Protein AF-A0A3R6WRJ3-F1 (afdb_monomer_lite)

Foldseek 3Di:
DVVVVVVPPDDDDDDDDPDPDPDDDDDDDDDDDDPPPPVVVVVVVVVCVQLVVPLQVVLVVVCVVVVPDLPVLVVSLVVLLVDQLSRSVSNNVSSLVSSCVSCVQDLVSLLSVLCVQLSNDPDPDSVVSLVNSLPDPCNVPVNVVSCVVRVLPDLSSLVSVLVSCCSRVRLVSSLVSLVVSCVSCLQAQVSLLVNLVSQLVVLVVVLVPDPDPPDPDDDDDDPPSQLVSLVRSLVSLVSSVVRHDHPNLSSLVSNLVSLVSNDDPVSLVVSLVSLVVSLVSDDPPDPSNLVSLVVNLVSCCVNVNLVSSVVSLVVVVPDDDALDPSVLVSLVVQLVSLLPDDDDPVSVVSNVVSLVVNCVRCVLPDLVSLVVVLVSCVVVVVNVSSVVSLVVSCVSVVPDPSSVVVVVVD

InterPro domains:
  IPR011990 Tetratricopeptide-like helical domain superfamily [G3DSA:1.25.40.10] (212-408)
  IPR013949 U3 small nucleolar RNA-associated protein 6 [PTHR23271] (148-405)
  IPR056907 U3 small nucleolar RNA-associated protein 6 homolog, C-terminal [PF24892] (153-395)

pLDDT: mean 80.24, std 17.4, range [32.78, 97.19]

Radius of gyration: 33.74 Å; chains: 1; bounding box: 66×83×106 Å

Structure (mmCIF, N/CA/C/O backbone):
data_AF-A0A3R6WRJ3-F1
#
_entry.id   AF-A0A3R6WRJ3-F1
#
loop_
_atom_site.group_PDB
_atom_site.id
_atom_site.type_symbol
_atom_site.label_atom_id
_atom_site.label_alt_id
_atom_site.label_comp_id
_atom_site.label_asym_id
_atom_site.label_entity_id
_atom_site.label_seq_id
_atom_site.pdbx_PDB_ins_code
_atom_site.Cartn_x
_atom_site.Cartn_y
_atom_site.Cartn_z
_atom_site.occupancy
_atom_site.B_iso_or_equiv
_atom_site.auth_seq_id
_atom_site.auth_comp_id
_atom_site.auth_asym_id
_atom_site.auth_atom_id
_atom_site.pdbx_PDB_model_num
ATOM 1 N N . THR A 1 1 ? 11.168 43.256 -22.457 1.00 47.22 1 THR A N 1
ATOM 2 C CA . THR A 1 1 ? 10.341 42.791 -23.615 1.00 47.22 1 THR A CA 1
ATOM 3 C C . THR A 1 1 ? 10.897 41.470 -24.139 1.00 47.22 1 THR A C 1
ATOM 5 O O . THR A 1 1 ? 11.997 41.106 -23.751 1.00 47.22 1 THR A O 1
ATOM 8 N N . ARG A 1 2 ? 10.184 40.730 -25.012 1.00 40.62 2 ARG A N 1
ATOM 9 C CA . ARG A 1 2 ? 10.573 39.398 -25.560 1.00 40.62 2 ARG A CA 1
ATOM 10 C C . ARG A 1 2 ? 11.983 39.332 -26.202 1.00 40.62 2 ARG A C 1
ATOM 12 O O . ARG A 1 2 ? 12.426 38.250 -26.553 1.00 40.62 2 ARG A O 1
ATOM 19 N N . ARG A 1 3 ? 12.668 40.472 -26.353 1.00 41.50 3 ARG A N 1
ATOM 20 C CA . ARG A 1 3 ? 14.010 40.633 -26.931 1.00 41.50 3 ARG A CA 1
ATOM 21 C C . ARG A 1 3 ? 15.166 40.567 -25.916 1.00 41.50 3 ARG A C 1
ATOM 23 O O . ARG A 1 3 ? 16.207 40.038 -26.274 1.00 41.50 3 ARG A O 1
ATOM 30 N N . GLU A 1 4 ? 14.979 40.975 -24.657 1.00 42.16 4 GLU A N 1
ATOM 31 C CA . GLU A 1 4 ? 16.040 40.877 -23.624 1.00 42.16 4 GLU A CA 1
ATOM 32 C C . GLU A 1 4 ? 16.238 39.445 -23.112 1.00 42.16 4 GLU A C 1
ATOM 34 O O . GLU A 1 4 ? 17.358 39.019 -22.856 1.00 42.16 4 GLU A O 1
ATOM 39 N N . VAL A 1 5 ? 15.162 38.658 -23.026 1.00 48.06 5 VAL A N 1
ATOM 40 C CA . VAL A 1 5 ? 15.215 37.257 -22.556 1.00 48.06 5 VAL A CA 1
ATOM 41 C C . VAL A 1 5 ? 15.907 36.332 -23.572 1.00 48.06 5 VAL A C 1
ATOM 43 O O . VAL A 1 5 ? 16.341 35.240 -23.224 1.00 48.06 5 VAL A O 1
ATOM 46 N N . LEU A 1 6 ? 16.039 36.773 -24.828 1.00 41.94 6 LEU A N 1
ATOM 47 C CA . LEU A 1 6 ? 16.681 36.022 -25.910 1.00 41.94 6 LEU A CA 1
ATOM 48 C C . LEU A 1 6 ? 18.161 36.387 -26.118 1.00 41.94 6 LEU A C 1
ATOM 50 O O . LEU A 1 6 ? 18.776 35.837 -27.024 1.00 41.94 6 LEU A O 1
ATOM 54 N N . GLY A 1 7 ? 18.735 37.295 -25.316 1.00 44.34 7 GLY A N 1
ATOM 55 C CA . GLY A 1 7 ? 20.167 37.622 -25.385 1.00 44.34 7 GLY A CA 1
ATOM 56 C C . GLY A 1 7 ? 20.642 38.137 -26.751 1.00 44.34 7 GLY A C 1
ATOM 57 O O . GLY A 1 7 ? 21.782 37.891 -27.131 1.00 44.34 7 GLY A O 1
ATOM 58 N N . LEU A 1 8 ? 19.778 38.822 -27.506 1.00 49.31 8 LEU A N 1
ATOM 59 C CA . LEU A 1 8 ? 20.075 39.260 -28.877 1.00 49.31 8 LEU A CA 1
ATOM 60 C C . LEU A 1 8 ? 20.885 40.565 -28.975 1.00 49.31 8 LEU A C 1
ATOM 62 O O . LEU A 1 8 ? 21.282 40.921 -30.079 1.00 49.31 8 LEU A O 1
ATOM 66 N N . ASP A 1 9 ? 21.173 41.241 -27.857 1.00 50.66 9 ASP A N 1
ATOM 67 C CA . ASP A 1 9 ? 21.908 42.520 -27.855 1.00 50.66 9 ASP A CA 1
ATOM 68 C C . ASP A 1 9 ? 23.360 42.413 -27.351 1.00 50.66 9 ASP A C 1
ATOM 70 O O . ASP A 1 9 ? 24.036 43.426 -27.181 1.00 50.66 9 ASP A O 1
ATOM 74 N N . THR A 1 10 ? 23.898 41.207 -27.145 1.00 44.59 10 THR A N 1
ATOM 75 C CA . THR A 1 10 ? 25.345 41.055 -26.924 1.00 44.59 10 THR A CA 1
ATOM 76 C C . THR A 1 10 ? 26.040 40.688 -28.223 1.00 44.59 10 THR A C 1
ATOM 78 O O . THR A 1 10 ? 25.999 39.539 -28.664 1.00 44.59 10 THR A O 1
ATOM 81 N N . GLU A 1 11 ? 26.708 41.676 -28.817 1.00 49.94 11 GLU A N 1
ATOM 82 C CA . GLU A 1 11 ? 27.676 41.481 -29.890 1.00 49.94 11 GLU A CA 1
ATOM 83 C C . GLU A 1 11 ? 28.680 40.382 -29.519 1.00 49.94 11 GLU A C 1
ATOM 85 O O . GLU A 1 11 ? 29.385 40.499 -28.512 1.00 49.94 11 GLU A O 1
ATOM 90 N N . LYS A 1 12 ? 28.791 39.343 -30.357 1.00 39.59 12 LYS A N 1
ATOM 91 C CA . LYS A 1 12 ? 30.063 38.649 -30.603 1.00 39.59 12 LYS A CA 1
ATOM 92 C C . LYS A 1 12 ? 30.012 37.727 -31.822 1.00 39.59 12 LYS A C 1
ATOM 94 O O . LYS A 1 12 ? 29.312 36.724 -31.848 1.00 39.59 12 LYS A O 1
ATOM 99 N N . THR A 1 13 ? 30.865 38.097 -32.781 1.00 37.59 13 THR A N 1
ATOM 100 C CA . THR A 1 13 ? 31.577 37.255 -33.757 1.00 37.59 13 THR A CA 1
ATOM 101 C C . THR A 1 13 ? 30.736 36.346 -34.654 1.00 37.59 13 THR A C 1
ATOM 103 O O . THR A 1 13 ? 30.342 35.247 -34.275 1.00 37.59 13 THR A O 1
ATOM 106 N N . LYS A 1 14 ? 30.568 36.796 -35.905 1.00 35.19 14 LYS A N 1
ATOM 107 C CA . LYS A 1 14 ? 30.037 36.020 -37.033 1.00 35.19 14 LYS A CA 1
ATOM 108 C C . LYS A 1 14 ? 30.728 34.645 -37.144 1.00 35.19 14 LYS A C 1
ATOM 110 O O . LYS A 1 14 ? 31.958 34.610 -37.248 1.00 35.19 14 LYS A O 1
ATOM 115 N N . PRO A 1 15 ? 29.984 33.529 -37.199 1.00 34.97 15 PRO A N 1
ATOM 116 C CA . PRO A 1 15 ? 30.494 32.282 -37.756 1.00 34.97 15 PRO A CA 1
ATOM 117 C C . PRO A 1 15 ? 30.749 32.477 -39.258 1.00 34.97 15 PRO A C 1
ATOM 119 O O . PRO A 1 15 ? 30.003 33.199 -39.918 1.00 34.97 15 PRO A O 1
ATOM 122 N N . LYS A 1 16 ? 31.796 31.841 -39.799 1.00 40.69 16 LYS A N 1
ATOM 123 C CA . LYS A 1 16 ? 32.024 31.767 -41.250 1.00 40.69 16 LYS A CA 1
ATOM 124 C C . LYS A 1 16 ? 30.779 31.177 -41.913 1.00 40.69 16 LYS A C 1
ATOM 126 O O . LYS A 1 16 ? 30.477 30.004 -41.708 1.00 40.69 16 LYS A O 1
ATOM 131 N N . GLU A 1 17 ? 30.079 31.995 -42.689 1.00 33.03 17 GLU A N 1
ATOM 132 C CA . GLU A 1 17 ? 29.092 31.525 -43.651 1.00 33.03 17 GLU A CA 1
ATOM 133 C C . GLU A 1 17 ? 29.799 30.557 -44.608 1.00 33.03 17 GLU A C 1
ATOM 135 O O . GLU A 1 17 ? 30.812 30.899 -45.220 1.00 33.03 17 GLU A O 1
ATOM 140 N N . LEU A 1 18 ? 29.296 29.325 -44.705 1.00 36.94 18 LEU A N 1
ATOM 141 C CA . LEU A 1 18 ? 29.500 28.532 -45.909 1.00 36.94 18 LEU A CA 1
ATOM 142 C C . LEU A 1 18 ? 28.683 29.225 -46.999 1.00 36.94 18 LEU A C 1
ATOM 144 O O . LEU A 1 18 ? 27.456 29.121 -46.993 1.00 36.94 18 LEU A O 1
ATOM 148 N N . SER A 1 19 ? 29.350 29.972 -47.880 1.00 36.62 19 SER A N 1
ATOM 149 C CA . SER A 1 19 ? 28.682 30.528 -49.049 1.00 36.62 19 SER A CA 1
ATOM 150 C C . SER A 1 19 ? 28.311 29.381 -49.991 1.00 36.62 19 SER A C 1
ATOM 152 O O . SER A 1 19 ? 29.136 28.543 -50.357 1.00 36.62 19 SER A O 1
ATOM 154 N N . LEU A 1 20 ? 27.027 29.303 -50.320 1.00 39.81 20 LEU A N 1
ATOM 155 C CA . LEU A 1 20 ? 26.522 28.568 -51.472 1.00 39.81 20 LEU A CA 1
ATOM 156 C C . LEU A 1 20 ? 26.182 29.622 -52.523 1.00 39.81 20 LEU A C 1
ATOM 158 O O . LEU A 1 20 ? 25.015 29.913 -52.775 1.00 39.81 20 LEU A O 1
ATOM 162 N N . ASP A 1 21 ? 27.221 30.237 -53.085 1.00 35.88 21 ASP A N 1
ATOM 163 C CA . ASP A 1 21 ? 27.083 31.106 -54.248 1.00 35.88 21 ASP A CA 1
ATOM 164 C C . ASP A 1 21 ? 26.949 30.220 -55.489 1.00 35.88 21 ASP A C 1
ATOM 166 O O . ASP A 1 21 ? 27.933 29.727 -56.040 1.00 35.88 21 ASP A O 1
ATOM 170 N N . ILE A 1 22 ? 25.712 29.989 -55.924 1.00 42.62 22 ILE A N 1
ATOM 171 C CA . ILE A 1 22 ? 25.438 29.486 -57.270 1.00 42.62 22 ILE A CA 1
ATOM 172 C C . ILE A 1 22 ? 25.359 30.718 -58.171 1.00 42.62 22 ILE A C 1
ATOM 174 O O . ILE A 1 22 ? 24.360 31.437 -58.170 1.00 42.62 22 ILE A O 1
ATOM 178 N N . ALA A 1 23 ? 26.437 30.984 -58.907 1.00 36.84 23 ALA A N 1
ATOM 179 C CA . ALA A 1 23 ? 26.434 31.982 -59.969 1.00 36.84 23 ALA A CA 1
ATOM 180 C C . ALA A 1 23 ? 25.498 31.533 -61.111 1.00 36.84 23 ALA A C 1
ATOM 182 O O . ALA A 1 23 ? 25.474 30.342 -61.440 1.00 36.84 23 ALA A O 1
ATOM 183 N N . PRO A 1 24 ? 24.736 32.446 -61.737 1.00 33.75 24 PRO A N 1
ATOM 184 C CA . PRO A 1 24 ? 23.980 32.121 -62.936 1.00 33.75 24 PRO A CA 1
ATOM 185 C C . PRO A 1 24 ? 24.966 31.927 -64.095 1.00 33.75 24 PRO A C 1
ATOM 187 O O . PRO A 1 24 ? 25.773 32.806 -64.391 1.00 33.75 24 PRO A O 1
ATOM 190 N N . VAL A 1 25 ? 24.932 30.748 -64.713 1.00 40.16 25 VAL A N 1
ATOM 191 C CA . VAL A 1 25 ? 25.704 30.442 -65.921 1.00 40.16 25 VAL A CA 1
ATOM 192 C C . VAL A 1 25 ? 24.993 31.098 -67.102 1.00 40.16 25 VAL A C 1
ATOM 194 O O . VAL A 1 25 ? 23.942 30.625 -67.533 1.00 40.16 25 VAL A O 1
ATOM 197 N N . ASP A 1 26 ? 25.561 32.198 -67.595 1.00 37.91 26 ASP A N 1
ATOM 198 C CA . ASP A 1 26 ? 25.268 32.707 -68.932 1.00 37.91 26 ASP A CA 1
ATOM 199 C C . ASP A 1 26 ? 25.797 31.707 -69.966 1.00 37.91 26 ASP A C 1
ATOM 201 O O . ASP A 1 26 ? 26.894 31.159 -69.833 1.00 37.91 26 ASP A O 1
ATOM 205 N N . GLY A 1 27 ? 24.957 31.415 -70.956 1.00 43.91 27 GLY A N 1
ATOM 206 C CA . GLY A 1 27 ? 25.191 30.360 -71.928 1.00 43.91 27 GLY A CA 1
ATOM 207 C C . GLY A 1 27 ? 26.361 30.642 -72.862 1.00 43.91 27 GLY A C 1
ATOM 208 O O . GLY A 1 27 ? 26.465 31.727 -73.420 1.00 43.91 27 GLY A O 1
ATOM 209 N N . GLU A 1 28 ? 27.161 29.606 -73.100 1.00 34.66 28 GLU A N 1
ATOM 210 C CA . GLU A 1 28 ? 27.813 29.353 -74.382 1.00 34.66 28 GLU A CA 1
ATOM 211 C C . GLU A 1 28 ? 28.046 27.840 -74.533 1.00 34.66 28 GLU A C 1
ATOM 213 O O . GLU A 1 28 ? 28.477 27.146 -73.609 1.00 34.66 28 GLU A O 1
ATOM 218 N N . ASP A 1 29 ? 27.667 27.328 -75.701 1.00 43.19 29 ASP A N 1
ATOM 219 C CA . ASP A 1 29 ? 27.614 25.918 -76.070 1.00 43.19 29 ASP A CA 1
ATOM 220 C C . ASP A 1 29 ? 28.974 25.208 -75.970 1.00 43.19 29 ASP A C 1
ATOM 222 O O . ASP A 1 29 ? 29.858 25.424 -76.795 1.00 43.19 29 ASP A O 1
ATOM 226 N N . THR A 1 30 ? 29.108 24.252 -75.046 1.00 32.78 30 THR A N 1
ATOM 227 C CA . THR A 1 30 ? 29.988 23.083 -75.229 1.00 32.78 30 THR A CA 1
ATOM 228 C C . THR A 1 30 ? 29.391 21.856 -74.523 1.00 32.78 30 THR A C 1
ATOM 230 O O . THR A 1 30 ? 29.101 21.916 -73.328 1.00 32.78 30 THR A O 1
ATOM 233 N N . PRO A 1 31 ? 29.178 20.720 -75.215 1.00 42.25 31 PRO A N 1
ATOM 234 C CA . PRO A 1 31 ? 28.669 19.514 -74.578 1.00 42.25 31 PRO A CA 1
ATOM 235 C C . PRO A 1 31 ? 29.825 18.773 -73.898 1.00 42.25 31 PRO A C 1
ATOM 237 O O . PRO A 1 31 ? 30.645 18.147 -74.570 1.00 42.25 31 PRO A O 1
ATOM 240 N N . ILE A 1 32 ? 29.891 18.834 -72.566 1.00 39.69 32 ILE A N 1
ATOM 241 C CA . ILE A 1 32 ? 30.738 17.939 -71.771 1.00 39.69 32 ILE A CA 1
ATOM 242 C C . ILE A 1 32 ? 29.853 17.166 -70.790 1.00 39.69 32 ILE A C 1
ATOM 244 O O . ILE A 1 32 ? 29.209 17.714 -69.900 1.00 39.69 32 ILE A O 1
ATOM 248 N N . ASP A 1 33 ? 29.833 15.868 -71.049 1.00 46.66 33 ASP A N 1
ATOM 249 C CA . ASP A 1 33 ? 29.231 14.752 -70.333 1.00 46.66 33 ASP A CA 1
ATOM 250 C C . ASP A 1 33 ? 29.591 14.758 -68.828 1.00 46.66 33 ASP A C 1
ATOM 252 O O . ASP A 1 33 ? 30.752 14.562 -68.467 1.00 46.66 33 ASP A O 1
ATOM 256 N N . ALA A 1 34 ? 28.623 15.035 -67.941 1.00 46.66 34 ALA A N 1
ATOM 257 C CA . ALA A 1 34 ? 28.841 15.075 -66.483 1.00 46.66 34 ALA A CA 1
ATOM 258 C C . ALA A 1 34 ? 27.573 14.814 -65.635 1.00 46.66 34 ALA A C 1
ATOM 260 O O . ALA A 1 34 ? 27.431 15.347 -64.534 1.00 46.66 34 ALA A O 1
ATOM 261 N N . THR A 1 35 ? 26.620 14.008 -66.110 1.00 44.94 35 THR A N 1
ATOM 262 C CA . THR A 1 35 ? 25.329 13.816 -65.412 1.00 44.94 35 THR A CA 1
ATOM 263 C C . THR A 1 35 ? 25.274 12.637 -64.431 1.00 44.94 35 THR A C 1
ATOM 265 O O . THR A 1 35 ? 24.260 12.478 -63.763 1.00 44.94 35 THR A O 1
ATOM 268 N N . ALA A 1 36 ? 26.338 11.845 -64.250 1.00 45.81 36 ALA A N 1
ATOM 269 C CA . ALA A 1 36 ? 26.270 10.643 -63.401 1.00 45.81 36 ALA A CA 1
ATOM 270 C C . ALA A 1 36 ? 26.676 10.838 -61.917 1.00 45.81 36 ALA A C 1
ATOM 272 O O . ALA A 1 36 ? 26.124 10.167 -61.045 1.00 45.81 36 ALA A O 1
ATOM 273 N N . ASP A 1 37 ? 27.601 11.750 -61.586 1.00 49.25 37 ASP A N 1
ATOM 274 C CA . ASP A 1 37 ? 28.171 11.832 -60.220 1.00 49.25 37 ASP A CA 1
ATOM 275 C C . ASP A 1 37 ? 27.421 12.779 -59.259 1.00 49.25 37 ASP A C 1
ATOM 277 O O . ASP A 1 37 ? 27.419 12.563 -58.041 1.00 49.25 37 ASP A O 1
ATOM 281 N N . SER A 1 38 ? 26.743 13.804 -59.786 1.00 50.16 38 SER A N 1
ATOM 282 C CA . SER A 1 38 ? 26.034 14.827 -58.992 1.00 50.16 38 SER A CA 1
ATOM 283 C C . SER A 1 38 ? 24.706 14.325 -58.398 1.00 50.16 38 SER A C 1
ATOM 285 O O . SER A 1 38 ? 24.335 14.669 -57.271 1.00 50.16 38 SER A O 1
ATOM 287 N N . GLU A 1 39 ? 24.009 13.431 -59.106 1.00 51.00 39 GLU A N 1
ATOM 288 C CA . GLU A 1 39 ? 22.786 12.805 -58.588 1.00 51.00 39 GLU A CA 1
ATOM 289 C C . GLU A 1 39 ? 23.089 11.881 -57.395 1.00 51.00 39 GLU A C 1
ATOM 291 O O . GLU A 1 39 ? 22.318 11.835 -56.435 1.00 51.00 39 GLU A O 1
ATOM 296 N N . SER A 1 40 ? 24.258 11.223 -57.378 1.00 63.97 40 SER A N 1
ATOM 297 C CA . SER A 1 40 ? 24.622 10.289 -56.302 1.00 63.97 40 SER A CA 1
ATOM 298 C C . SER A 1 40 ? 24.948 10.978 -54.970 1.00 63.97 40 SER A C 1
ATOM 300 O O . SER A 1 40 ? 24.679 10.414 -53.908 1.00 63.97 40 SER A O 1
ATOM 302 N N . SER A 1 41 ? 25.527 12.184 -54.992 1.00 68.25 41 SER A N 1
ATOM 303 C CA . SER A 1 41 ? 25.865 12.933 -53.769 1.00 68.25 41 SER A CA 1
ATOM 304 C C . SER A 1 41 ? 24.621 13.563 -53.139 1.00 68.25 41 SER A C 1
ATOM 306 O O . SER A 1 41 ? 24.423 13.472 -51.927 1.00 68.25 41 SER A O 1
ATOM 308 N N . THR A 1 42 ? 23.737 14.106 -53.975 1.00 73.88 42 THR A N 1
ATOM 309 C CA . THR A 1 42 ? 22.474 14.721 -53.556 1.00 73.88 42 THR A CA 1
ATOM 310 C C . THR A 1 42 ? 21.525 13.687 -52.945 1.00 73.88 42 THR A C 1
ATOM 312 O O . THR A 1 42 ? 20.899 13.947 -51.914 1.00 73.88 42 THR A O 1
ATOM 315 N N . GLU A 1 43 ? 21.462 12.486 -53.526 1.00 73.50 43 GLU A N 1
ATOM 316 C CA . GLU A 1 43 ? 20.632 11.396 -53.010 1.00 73.50 43 GLU A CA 1
ATOM 317 C C . GLU A 1 43 ? 21.170 10.833 -51.683 1.00 73.50 43 GLU A C 1
ATOM 319 O O . GLU A 1 43 ? 20.396 10.583 -50.757 1.00 73.50 43 GLU A O 1
ATOM 324 N N . LYS A 1 44 ? 22.499 10.749 -51.515 1.00 76.00 44 LYS A N 1
ATOM 325 C CA . LYS A 1 44 ? 23.127 10.388 -50.229 1.00 76.00 44 LYS A CA 1
ATOM 326 C C . LYS A 1 44 ? 22.805 11.397 -49.128 1.00 76.00 44 LYS A C 1
ATOM 328 O O . LYS A 1 44 ? 22.401 10.997 -48.039 1.00 76.00 44 LYS A O 1
ATOM 333 N N . SER A 1 45 ? 22.912 12.698 -49.407 1.00 75.56 45 SER A N 1
ATOM 334 C CA . SER A 1 45 ? 22.564 13.737 -48.428 1.00 75.56 45 SER A CA 1
ATOM 335 C C . SER A 1 45 ? 21.081 13.703 -48.045 1.00 75.56 45 SER A C 1
ATOM 337 O O . SER A 1 45 ? 20.742 13.869 -46.873 1.00 75.56 45 SER A O 1
ATOM 339 N N . ARG A 1 46 ? 20.180 13.426 -48.999 1.00 77.31 46 ARG A N 1
ATOM 340 C CA . ARG A 1 46 ? 18.754 13.205 -48.703 1.00 77.31 46 ARG A CA 1
ATOM 341 C C . ARG A 1 46 ? 18.546 11.986 -47.810 1.00 77.31 46 ARG A C 1
ATOM 343 O O . ARG A 1 46 ? 17.803 12.070 -46.834 1.00 77.31 46 ARG A O 1
ATOM 350 N N . GLN A 1 47 ? 19.234 10.884 -48.092 1.00 77.50 47 GLN A N 1
ATOM 351 C CA . GLN A 1 47 ? 19.141 9.661 -47.300 1.00 77.50 47 GLN A CA 1
ATOM 352 C C . GLN A 1 47 ? 19.661 9.851 -45.865 1.00 77.50 47 GLN A C 1
ATOM 354 O O . GLN A 1 47 ? 19.043 9.364 -44.920 1.00 77.50 47 GLN A O 1
ATOM 359 N N . GLU A 1 48 ? 20.739 10.610 -45.667 1.00 79.38 48 GLU A N 1
ATOM 360 C CA . GLU A 1 48 ? 21.262 10.950 -44.336 1.00 79.38 48 GLU A CA 1
ATOM 361 C C . GLU A 1 48 ? 20.285 11.808 -43.520 1.00 79.38 48 GLU A C 1
ATOM 363 O O . GLU A 1 48 ? 20.086 11.574 -42.321 1.00 79.38 48 GLU A O 1
ATOM 368 N N . ILE A 1 49 ? 19.623 12.772 -44.167 1.00 79.00 49 ILE A N 1
ATOM 369 C CA . ILE A 1 49 ? 18.573 13.578 -43.533 1.00 79.00 49 ILE A CA 1
ATOM 370 C C . ILE A 1 49 ? 17.393 12.685 -43.136 1.00 79.00 49 ILE A C 1
ATOM 372 O O . ILE A 1 49 ? 16.922 12.779 -42.003 1.00 79.00 49 ILE A O 1
ATOM 376 N N . LEU A 1 50 ? 16.967 11.770 -44.014 1.00 76.38 50 LEU A N 1
ATOM 377 C CA . LEU A 1 50 ? 15.895 10.803 -43.741 1.00 76.38 50 LEU A CA 1
ATOM 378 C C . LEU A 1 50 ? 16.252 9.795 -42.634 1.00 76.38 50 LEU A C 1
ATOM 380 O O . LEU A 1 50 ? 15.360 9.289 -41.964 1.00 76.38 50 LEU A O 1
ATOM 384 N N . GLN A 1 51 ? 17.538 9.546 -42.374 1.00 79.50 51 GLN A N 1
ATOM 385 C CA . GLN A 1 51 ? 18.015 8.757 -41.227 1.00 79.50 51 GLN A CA 1
ATOM 386 C C . GLN A 1 51 ? 18.189 9.588 -39.940 1.00 79.50 51 GLN A C 1
ATOM 388 O O . GLN A 1 51 ? 18.802 9.131 -38.961 1.00 79.50 51 GLN A O 1
ATOM 393 N N . GLY A 1 52 ? 17.682 10.823 -39.937 1.00 84.00 52 GLY A N 1
ATOM 394 C CA . GLY A 1 52 ? 17.632 11.700 -38.776 1.00 84.00 52 GLY A CA 1
ATOM 395 C C . GLY A 1 52 ? 18.978 12.311 -38.386 1.00 84.00 52 GLY A C 1
ATOM 396 O O . GLY A 1 52 ? 19.248 12.494 -37.196 1.00 84.00 52 GLY A O 1
ATOM 397 N N . ALA A 1 53 ? 19.833 12.646 -39.359 1.00 84.88 53 ALA A N 1
ATOM 398 C CA . ALA A 1 53 ? 21.104 13.334 -39.106 1.00 84.88 53 ALA A CA 1
ATOM 399 C C . ALA A 1 53 ? 20.932 14.635 -38.295 1.00 84.88 53 ALA A C 1
ATOM 401 O O . ALA A 1 53 ? 21.705 14.890 -37.371 1.00 84.88 53 ALA A O 1
ATOM 402 N N . ILE A 1 54 ? 19.883 15.418 -38.576 1.00 85.69 54 ILE A N 1
ATOM 403 C CA . ILE A 1 54 ? 19.620 16.695 -37.894 1.00 85.69 54 ILE A CA 1
ATOM 404 C C . ILE A 1 54 ? 19.330 16.477 -36.392 1.00 85.69 54 ILE A C 1
ATOM 406 O O . ILE A 1 54 ? 20.078 17.019 -35.574 1.00 85.69 54 ILE A O 1
ATOM 410 N N . PRO A 1 55 ? 18.343 15.648 -35.979 1.00 89.12 55 PRO A N 1
ATOM 411 C CA . PRO A 1 55 ? 18.147 15.307 -34.568 1.00 89.12 55 PRO A CA 1
ATOM 412 C C . PRO A 1 55 ? 19.395 14.758 -33.871 1.00 89.12 55 PRO A C 1
ATOM 414 O O . PRO A 1 55 ? 19.655 15.115 -32.725 1.00 89.12 55 PRO A O 1
ATOM 417 N N . LYS A 1 56 ? 20.197 13.926 -34.553 1.00 90.94 56 LYS A N 1
ATOM 418 C CA . LYS A 1 56 ? 21.441 13.370 -33.991 1.00 90.94 56 LYS A CA 1
ATOM 419 C C . LYS A 1 56 ? 22.470 14.463 -33.686 1.00 90.94 56 LYS A C 1
ATOM 421 O O . LYS A 1 56 ? 23.130 14.400 -32.650 1.00 90.94 56 LYS A O 1
ATOM 426 N N . ILE A 1 57 ? 22.597 15.476 -34.547 1.00 89.44 57 ILE A N 1
ATOM 427 C CA . ILE A 1 57 ? 23.477 16.634 -34.316 1.00 89.44 57 ILE A CA 1
ATOM 428 C C . ILE A 1 57 ? 22.957 17.482 -33.152 1.00 89.44 57 ILE A C 1
ATOM 430 O O . ILE A 1 57 ? 23.727 17.817 -32.252 1.00 89.44 57 ILE A O 1
ATOM 434 N N . VAL A 1 58 ? 21.652 17.780 -33.130 1.00 92.19 58 VAL A N 1
ATOM 435 C CA . VAL A 1 58 ? 21.027 18.532 -32.028 1.00 92.19 58 VAL A CA 1
ATOM 436 C C . VAL A 1 58 ? 21.255 17.817 -30.697 1.00 92.19 58 VAL A C 1
ATOM 438 O O . VAL A 1 58 ? 21.682 18.449 -29.734 1.00 92.19 58 VAL A O 1
ATOM 441 N N . PHE A 1 59 ? 21.054 16.497 -30.655 1.00 92.94 59 PHE A N 1
ATOM 442 C CA . PHE A 1 59 ? 21.318 15.686 -29.472 1.00 92.94 59 PHE A CA 1
ATOM 443 C C . PHE A 1 59 ? 22.788 15.748 -29.040 1.00 92.94 59 PHE A C 1
ATOM 445 O O . PHE A 1 59 ? 23.055 15.993 -27.867 1.00 92.94 59 PHE A O 1
ATOM 452 N N . ARG A 1 60 ? 23.750 15.597 -29.966 1.00 93.19 60 ARG A N 1
ATOM 453 C CA . ARG A 1 60 ? 25.189 15.706 -29.649 1.00 93.19 60 ARG A CA 1
ATOM 454 C C . ARG A 1 60 ? 25.538 17.049 -29.009 1.00 93.19 60 ARG A C 1
ATOM 456 O O . ARG A 1 60 ? 26.224 17.076 -27.991 1.00 93.19 60 ARG A O 1
ATOM 463 N N . ASN A 1 61 ? 25.038 18.147 -29.565 1.00 92.50 61 ASN A N 1
ATOM 464 C CA . ASN A 1 61 ? 25.282 19.479 -29.011 1.00 92.50 61 ASN A CA 1
ATOM 465 C C . ASN A 1 61 ? 24.612 19.639 -27.637 1.00 92.50 61 ASN A C 1
ATOM 467 O O . ASN A 1 61 ? 25.197 20.198 -26.710 1.00 92.50 61 ASN A O 1
ATOM 471 N N . ALA A 1 62 ? 23.405 19.095 -27.478 1.00 91.19 62 ALA A N 1
ATOM 472 C CA . ALA A 1 62 ? 22.665 19.138 -26.225 1.00 91.19 62 ALA A CA 1
ATOM 473 C C . ALA A 1 62 ? 23.375 18.374 -25.092 1.00 91.19 62 ALA A C 1
ATOM 475 O O . ALA A 1 62 ? 23.450 18.882 -23.974 1.00 91.19 62 ALA A O 1
ATOM 476 N N . ILE A 1 63 ? 23.943 17.193 -25.364 1.00 93.50 63 ILE A N 1
ATOM 477 C CA . ILE A 1 63 ? 24.686 16.425 -24.349 1.00 93.50 63 ILE A CA 1
ATOM 478 C C . ILE A 1 63 ? 26.068 17.007 -24.053 1.00 93.50 63 ILE A C 1
ATOM 480 O O . ILE A 1 63 ? 26.584 16.790 -22.965 1.00 93.50 63 ILE A O 1
ATOM 484 N N . GLN A 1 64 ? 26.666 17.774 -24.968 1.00 91.56 64 GLN A N 1
ATOM 485 C CA . GLN A 1 64 ? 27.873 18.543 -24.647 1.00 91.56 64 GLN A CA 1
ATOM 486 C C . GLN A 1 64 ? 27.568 19.656 -23.639 1.00 91.56 64 GLN A C 1
ATOM 488 O O . GLN A 1 64 ? 28.356 19.888 -22.726 1.00 91.56 64 GLN A O 1
ATOM 493 N N . ALA A 1 65 ? 26.412 20.312 -23.773 1.00 91.94 65 ALA A N 1
ATOM 494 C CA . ALA A 1 65 ? 25.971 21.337 -22.832 1.00 91.94 65 ALA A CA 1
ATOM 495 C C . ALA A 1 65 ? 25.487 20.746 -21.493 1.00 91.94 65 ALA A C 1
ATOM 497 O O . ALA A 1 65 ? 25.726 21.333 -20.439 1.00 91.94 65 ALA A O 1
ATOM 498 N N . ILE A 1 66 ? 24.812 19.590 -21.521 1.00 91.69 66 ILE A N 1
ATOM 499 C CA . ILE A 1 66 ? 24.236 18.929 -20.338 1.00 91.69 66 ILE A CA 1
ATOM 500 C C . ILE A 1 66 ? 24.638 17.436 -20.313 1.00 91.69 66 ILE A C 1
ATOM 502 O O . ILE A 1 66 ? 23.814 16.556 -20.578 1.00 91.69 66 ILE A O 1
ATOM 506 N N . PRO A 1 67 ? 25.906 17.112 -19.991 1.00 86.25 67 PRO A N 1
ATOM 507 C CA . PRO A 1 67 ? 26.427 15.749 -20.125 1.00 86.25 67 PRO A CA 1
ATOM 508 C C . PRO A 1 67 ? 25.885 14.774 -19.078 1.00 86.25 67 PRO A C 1
ATOM 510 O O . PRO A 1 67 ? 25.563 13.637 -19.415 1.00 86.25 67 PRO A O 1
ATOM 513 N N . GLN A 1 68 ? 25.734 15.198 -17.823 1.00 88.44 68 GLN A N 1
ATOM 514 C CA . GLN A 1 68 ? 25.451 14.313 -16.683 1.00 88.44 68 GLN A CA 1
ATOM 515 C C . GLN A 1 68 ? 23.961 14.253 -16.308 1.00 88.44 68 GLN A C 1
ATOM 517 O O . GLN A 1 68 ? 23.599 14.324 -15.136 1.00 88.44 68 GLN A O 1
ATOM 522 N N . ASN A 1 69 ? 23.072 14.169 -17.302 1.00 91.50 69 ASN A N 1
ATOM 523 C CA . ASN A 1 69 ? 21.631 14.111 -17.056 1.00 91.50 69 ASN A CA 1
ATOM 524 C C . ASN A 1 69 ? 20.937 13.065 -17.941 1.00 91.50 69 ASN A C 1
ATOM 526 O O . ASN A 1 69 ? 20.567 13.337 -19.084 1.00 91.50 69 ASN A O 1
ATOM 530 N N . ALA A 1 70 ? 20.734 11.866 -17.388 1.00 89.62 70 ALA A N 1
ATOM 531 C CA . ALA A 1 70 ? 20.035 10.777 -18.063 1.00 89.62 70 ALA A CA 1
ATOM 532 C C . ALA A 1 70 ? 18.580 11.143 -18.402 1.00 89.62 70 ALA A C 1
ATOM 534 O O . ALA A 1 70 ? 18.145 10.935 -19.531 1.00 89.62 70 ALA A O 1
ATOM 535 N N . ALA A 1 71 ? 17.843 11.766 -17.475 1.00 91.19 71 ALA A N 1
ATOM 536 C CA . ALA A 1 71 ? 16.446 12.152 -17.694 1.00 91.19 71 ALA A CA 1
ATOM 537 C C . ALA A 1 71 ? 16.288 13.132 -18.870 1.00 91.19 71 ALA A C 1
ATOM 539 O O . ALA A 1 71 ? 15.376 12.989 -19.683 1.00 91.19 71 ALA A O 1
ATOM 540 N N . PHE A 1 72 ? 17.213 14.085 -19.001 1.00 93.19 72 PHE A N 1
ATOM 541 C CA . PHE A 1 72 ? 17.267 15.003 -20.137 1.00 93.19 72 PHE A CA 1
ATOM 542 C C . PHE A 1 72 ? 17.473 14.263 -21.464 1.00 93.19 72 PHE A C 1
ATOM 544 O O . PHE A 1 72 ? 16.750 14.512 -22.426 1.00 93.19 72 PHE A O 1
ATOM 551 N N . ARG A 1 73 ? 18.411 13.310 -21.514 1.00 92.69 73 ARG A N 1
ATOM 552 C CA . ARG A 1 73 ? 18.658 12.502 -22.720 1.00 92.69 73 ARG A CA 1
ATOM 553 C C . ARG A 1 73 ? 17.452 11.638 -23.087 1.00 92.69 73 ARG A C 1
ATOM 555 O O . ARG A 1 73 ? 17.084 11.567 -24.256 1.00 92.69 73 ARG A O 1
ATOM 562 N N . LEU A 1 74 ? 16.787 11.050 -22.092 1.00 91.81 74 LEU A N 1
ATOM 563 C CA . LEU A 1 74 ? 15.579 10.244 -22.286 1.00 91.81 74 LEU A CA 1
ATOM 564 C C . LEU A 1 74 ? 14.381 11.065 -22.789 1.00 91.81 74 LEU A C 1
ATOM 566 O O . LEU A 1 74 ? 13.534 10.525 -23.499 1.00 91.81 74 LEU A O 1
ATOM 570 N N . ALA A 1 75 ? 14.324 12.373 -22.522 1.00 92.75 75 ALA A N 1
ATOM 571 C CA . ALA A 1 75 ? 13.290 13.237 -23.094 1.00 92.75 75 ALA A CA 1
ATOM 572 C C . ALA A 1 75 ? 13.353 13.288 -24.634 1.00 92.75 75 ALA A C 1
ATOM 574 O O . ALA A 1 75 ? 12.312 13.359 -25.288 1.00 92.75 75 ALA A O 1
ATOM 575 N N . PHE A 1 76 ? 14.545 13.169 -25.234 1.00 91.44 76 PHE A N 1
ATOM 576 C CA . PHE A 1 76 ? 14.670 13.071 -26.692 1.00 91.44 76 PHE A CA 1
ATOM 577 C C . PHE A 1 76 ? 14.064 11.776 -27.238 1.00 91.44 76 PHE A C 1
ATOM 579 O O . PHE A 1 76 ? 13.493 11.796 -28.325 1.00 91.44 76 PHE A O 1
ATOM 586 N N . ILE A 1 77 ? 14.126 10.669 -26.490 1.00 90.06 77 ILE A N 1
ATOM 587 C CA . ILE A 1 77 ? 13.481 9.406 -26.879 1.00 90.06 77 ILE A CA 1
ATOM 588 C C . ILE A 1 77 ? 11.964 9.566 -26.921 1.00 90.06 77 ILE A C 1
ATOM 590 O O . ILE A 1 77 ? 11.332 9.165 -27.896 1.00 90.06 77 ILE A O 1
ATOM 594 N N . ALA A 1 78 ? 11.386 10.225 -25.913 1.00 87.25 78 ALA A N 1
ATOM 595 C CA . ALA A 1 78 ? 9.955 10.514 -25.894 1.00 87.25 78 ALA A CA 1
ATOM 596 C C . ALA A 1 78 ? 9.518 11.317 -27.131 1.00 87.25 78 ALA A C 1
ATOM 598 O O . ALA A 1 78 ? 8.472 11.029 -27.704 1.00 87.25 78 ALA A O 1
ATOM 599 N N . ILE A 1 79 ? 10.347 12.267 -27.578 1.00 89.12 79 ILE A N 1
ATOM 600 C CA . ILE A 1 79 ? 10.113 13.027 -28.812 1.00 89.12 79 ILE A CA 1
ATOM 601 C C . ILE A 1 79 ? 10.263 12.133 -30.049 1.00 89.12 79 ILE A C 1
ATOM 603 O O . ILE A 1 79 ? 9.417 12.199 -30.934 1.00 89.12 79 ILE A O 1
ATOM 607 N N . CYS A 1 80 ? 11.291 11.278 -30.118 1.00 87.56 80 CYS A N 1
ATOM 608 C CA . CYS A 1 80 ? 11.494 10.358 -31.247 1.00 87.56 80 CYS A CA 1
ATOM 609 C C . CYS A 1 80 ? 10.285 9.440 -31.463 1.00 87.56 80 CYS A C 1
ATOM 611 O O . CYS A 1 80 ? 9.919 9.178 -32.604 1.00 87.56 80 CYS A O 1
ATOM 613 N N . ASN A 1 81 ? 9.631 9.020 -30.379 1.00 85.06 81 ASN A N 1
ATOM 614 C CA . ASN A 1 81 ? 8.451 8.155 -30.415 1.00 85.06 81 ASN A CA 1
ATOM 615 C C . ASN A 1 81 ? 7.178 8.847 -30.932 1.00 85.06 81 ASN A C 1
ATOM 617 O O . ASN A 1 81 ? 6.161 8.180 -31.109 1.00 85.06 81 ASN A O 1
ATOM 621 N N . LEU A 1 82 ? 7.218 10.163 -31.177 1.00 86.44 82 LEU A N 1
ATOM 622 C CA . LEU A 1 82 ? 6.148 10.904 -31.853 1.00 86.44 82 LEU A CA 1
ATOM 623 C C . LEU A 1 82 ? 6.265 10.848 -33.384 1.00 86.44 82 LEU A C 1
ATOM 625 O O . LEU A 1 82 ? 5.334 11.251 -34.078 1.00 86.44 82 LEU A O 1
ATOM 629 N N . PHE A 1 83 ? 7.400 10.384 -33.912 1.00 84.19 83 PHE A N 1
ATOM 630 C CA . PHE A 1 83 ? 7.653 10.271 -35.346 1.00 84.19 83 PHE A CA 1
ATOM 631 C C . PHE A 1 83 ? 7.464 8.823 -35.824 1.00 84.19 83 PHE A C 1
ATOM 633 O O . PHE A 1 83 ? 7.621 7.900 -35.023 1.00 84.19 83 PHE A O 1
ATOM 640 N N . PRO A 1 84 ? 7.173 8.605 -37.123 1.00 82.94 84 PRO A N 1
ATOM 641 C CA . PRO A 1 84 ? 7.102 7.261 -37.699 1.00 82.94 84 PRO A CA 1
ATOM 642 C C . PRO A 1 84 ? 8.375 6.455 -37.425 1.00 82.94 84 PRO A C 1
ATOM 644 O O . PRO A 1 84 ? 9.475 7.017 -37.464 1.00 82.94 84 PRO A O 1
ATOM 647 N N . ALA A 1 85 ? 8.247 5.146 -37.202 1.00 77.38 85 ALA A N 1
ATOM 648 C CA . ALA A 1 85 ? 9.351 4.267 -36.822 1.00 77.38 85 ALA A CA 1
ATOM 649 C C . ALA A 1 85 ? 10.517 4.324 -37.819 1.00 77.38 85 ALA A C 1
ATOM 651 O O . ALA A 1 85 ? 11.676 4.303 -37.411 1.00 77.38 85 ALA A O 1
ATOM 652 N N . THR A 1 86 ? 10.231 4.504 -39.112 1.00 79.31 86 THR A N 1
ATOM 653 C CA . THR A 1 86 ? 11.241 4.661 -40.174 1.00 79.31 86 THR A CA 1
ATOM 654 C C . THR A 1 86 ? 12.222 5.811 -39.923 1.00 79.31 86 THR A C 1
ATOM 656 O O . THR A 1 86 ? 13.403 5.684 -40.242 1.00 79.31 86 THR A O 1
ATOM 659 N N . TYR A 1 87 ? 11.758 6.907 -39.317 1.00 81.38 87 TYR A N 1
ATOM 660 C CA . TYR A 1 87 ? 12.571 8.079 -38.984 1.00 81.38 87 TYR A CA 1
ATOM 661 C C . TYR A 1 87 ? 12.989 8.099 -37.507 1.00 81.38 87 TYR A C 1
ATOM 663 O O . TYR A 1 87 ? 14.133 8.412 -37.175 1.00 81.38 87 TYR A O 1
ATOM 671 N N . GLY A 1 88 ? 12.066 7.757 -36.604 1.00 83.69 88 GLY A N 1
ATOM 672 C CA . GLY A 1 88 ? 12.270 7.817 -35.159 1.00 83.69 88 GLY A CA 1
ATOM 673 C C . GLY A 1 88 ? 13.221 6.742 -34.637 1.00 83.69 88 GLY A C 1
ATOM 674 O O . GLY A 1 88 ? 14.048 7.033 -33.773 1.00 83.69 88 GLY A O 1
ATOM 675 N N . HIS A 1 89 ? 13.170 5.518 -35.177 1.00 82.06 89 HIS A N 1
ATOM 676 C CA . HIS A 1 89 ? 13.964 4.392 -34.669 1.00 82.06 89 HIS A CA 1
ATOM 677 C C . HIS A 1 89 ? 15.479 4.580 -34.824 1.00 82.06 89 HIS A C 1
ATOM 679 O O . HIS A 1 89 ? 16.182 4.447 -33.818 1.00 82.06 89 HIS A O 1
ATOM 685 N N . PRO A 1 90 ? 16.018 4.976 -35.997 1.00 83.62 90 PRO A N 1
ATOM 686 C CA . PRO A 1 90 ? 17.458 5.191 -36.147 1.00 83.62 90 PRO A CA 1
ATOM 687 C C . PRO A 1 90 ? 18.008 6.295 -35.235 1.00 83.62 90 PRO A C 1
ATOM 689 O O . PRO A 1 90 ? 19.182 6.266 -34.857 1.00 83.62 90 PRO A O 1
ATOM 692 N N . VAL A 1 91 ? 17.183 7.291 -34.902 1.00 87.31 91 VAL A N 1
ATOM 693 C CA . VAL A 1 91 ? 17.543 8.386 -33.992 1.00 87.31 91 VAL A CA 1
ATOM 694 C C . VAL A 1 91 ? 17.471 7.921 -32.541 1.00 87.31 91 VAL A C 1
ATOM 696 O O . VAL A 1 91 ? 18.429 8.115 -31.794 1.00 87.31 91 VAL A O 1
ATOM 699 N N . ALA A 1 92 ? 16.382 7.257 -32.156 1.00 87.94 92 ALA A N 1
ATOM 700 C CA . ALA A 1 92 ? 16.194 6.733 -30.810 1.00 87.94 92 ALA A CA 1
ATOM 701 C C . ALA A 1 92 ? 17.275 5.713 -30.440 1.00 87.94 92 ALA A C 1
ATOM 703 O O . ALA A 1 92 ? 17.839 5.793 -29.351 1.00 87.94 92 ALA A O 1
ATOM 704 N N . LYS A 1 93 ? 17.631 4.813 -31.366 1.00 84.94 93 LYS A N 1
ATOM 705 C CA . LYS A 1 93 ? 18.729 3.859 -31.182 1.00 84.94 93 LYS A CA 1
ATOM 706 C C . LYS A 1 93 ? 20.054 4.572 -30.915 1.00 84.94 93 LYS A C 1
ATOM 708 O O . LYS A 1 93 ? 20.711 4.281 -29.925 1.00 84.94 93 LYS A O 1
ATOM 713 N N . PHE A 1 94 ? 20.404 5.565 -31.735 1.00 88.12 94 PHE A N 1
ATOM 714 C CA . PHE A 1 94 ? 21.631 6.345 -31.548 1.00 88.12 94 PHE A CA 1
ATOM 715 C C . PHE A 1 94 ? 21.687 7.041 -30.176 1.00 88.12 94 PHE A C 1
ATOM 717 O O . PHE A 1 94 ? 22.719 7.027 -29.504 1.00 88.12 94 PHE A O 1
ATOM 724 N N . ILE A 1 95 ? 20.573 7.643 -29.753 1.00 90.62 95 ILE A N 1
ATOM 725 C CA . ILE A 1 95 ? 20.466 8.314 -28.452 1.00 90.62 95 ILE A CA 1
ATOM 726 C C . ILE A 1 95 ? 20.605 7.307 -27.311 1.00 90.62 95 ILE A C 1
ATOM 728 O O . ILE A 1 95 ? 21.324 7.574 -26.348 1.00 90.62 95 ILE A O 1
ATOM 732 N N . LEU A 1 96 ? 19.932 6.160 -27.403 1.00 86.94 96 LEU A N 1
ATOM 733 C CA . LEU A 1 96 ? 19.990 5.118 -26.384 1.00 86.94 96 LEU A CA 1
ATOM 734 C C . LEU A 1 96 ? 21.382 4.506 -26.266 1.00 86.94 96 LEU A C 1
ATOM 736 O O . LEU A 1 96 ? 21.870 4.405 -25.148 1.00 86.94 96 LEU A O 1
ATOM 740 N N . ASP A 1 97 ? 22.041 4.182 -27.379 1.00 85.88 97 ASP A N 1
ATOM 741 C CA . ASP A 1 97 ? 23.405 3.639 -27.377 1.00 85.88 97 ASP A CA 1
ATOM 742 C C . ASP A 1 97 ? 24.376 4.626 -26.700 1.00 85.88 97 ASP A C 1
ATOM 744 O O . ASP A 1 97 ? 25.156 4.250 -25.824 1.00 85.88 97 ASP A O 1
ATOM 748 N N . SER A 1 98 ? 24.265 5.922 -27.025 1.00 90.19 98 SER A N 1
ATOM 749 C CA . SER A 1 98 ? 25.048 6.978 -26.369 1.00 90.19 98 SER A CA 1
ATOM 750 C C . SER A 1 98 ? 24.706 7.139 -24.884 1.00 90.19 98 SER A C 1
ATOM 752 O O . SER A 1 98 ? 25.591 7.401 -24.073 1.00 90.19 98 SER A O 1
ATOM 754 N N . THR A 1 99 ? 23.434 7.006 -24.507 1.00 89.38 99 THR A N 1
ATOM 755 C CA . THR A 1 99 ? 22.999 7.161 -23.112 1.00 89.38 99 THR A CA 1
ATOM 756 C C . THR A 1 99 ? 23.408 5.953 -22.270 1.00 89.38 99 THR A C 1
ATOM 758 O O . THR A 1 99 ? 23.816 6.126 -21.128 1.00 89.38 99 THR A O 1
ATOM 761 N N . LEU A 1 100 ? 23.364 4.741 -22.823 1.00 84.19 100 LEU A N 1
ATOM 762 C CA . LEU A 1 100 ? 23.820 3.523 -22.155 1.00 84.19 100 LEU A CA 1
ATOM 763 C C . LEU A 1 100 ? 25.332 3.509 -21.934 1.00 84.19 100 LEU A C 1
ATOM 765 O O . LEU A 1 100 ? 25.777 3.040 -20.889 1.00 84.19 100 LEU A O 1
ATOM 769 N N . ALA A 1 101 ? 26.108 4.048 -22.879 1.00 85.25 101 ALA A N 1
ATOM 770 C CA . ALA A 1 101 ? 27.552 4.190 -22.720 1.00 85.25 101 ALA A CA 1
ATOM 771 C C . ALA A 1 101 ? 27.915 5.088 -21.523 1.00 85.25 101 ALA A C 1
ATOM 773 O O . ALA A 1 101 ? 28.809 4.750 -20.748 1.00 85.25 101 ALA A O 1
ATOM 774 N N . ASP A 1 102 ? 27.186 6.193 -21.341 1.00 87.31 102 ASP A N 1
ATOM 775 C CA . ASP A 1 102 ? 27.459 7.164 -20.275 1.00 87.31 102 ASP A CA 1
ATOM 776 C C . ASP A 1 102 ? 26.798 6.789 -18.932 1.00 87.31 102 ASP A C 1
ATOM 778 O O . ASP A 1 102 ? 27.320 7.123 -17.867 1.00 87.31 102 ASP A O 1
ATOM 782 N N . PHE A 1 103 ? 25.669 6.070 -18.961 1.00 86.25 103 PHE A N 1
ATOM 783 C CA . PHE A 1 103 ? 24.880 5.690 -17.780 1.00 86.25 103 PHE A CA 1
ATOM 784 C C . PHE A 1 103 ? 24.596 4.176 -17.711 1.00 86.25 103 PHE A C 1
ATOM 786 O O . PHE A 1 103 ? 23.435 3.764 -17.608 1.00 86.25 103 PHE A O 1
ATOM 793 N N . PRO A 1 104 ? 25.629 3.314 -17.688 1.00 79.62 104 PRO A N 1
ATOM 794 C CA . PRO A 1 104 ? 25.451 1.861 -17.754 1.00 79.62 104 PRO A CA 1
ATOM 795 C C . PRO A 1 104 ? 24.728 1.272 -16.534 1.00 79.62 104 PRO A C 1
ATOM 797 O O . PRO A 1 104 ? 24.188 0.173 -16.614 1.00 79.62 104 PRO A O 1
ATOM 800 N N . ASN A 1 105 ? 24.680 1.995 -15.411 1.00 77.62 105 ASN A N 1
ATOM 801 C CA . ASN A 1 105 ? 24.073 1.529 -14.159 1.00 77.62 105 ASN A CA 1
ATOM 802 C C . ASN A 1 105 ? 22.691 2.138 -13.875 1.00 77.62 105 ASN A C 1
ATOM 804 O O . ASN A 1 105 ? 22.084 1.828 -12.845 1.00 77.62 105 ASN A O 1
ATOM 808 N N . ASP A 1 106 ? 22.188 3.019 -14.744 1.00 83.38 106 ASP A N 1
ATOM 809 C CA . ASP A 1 106 ? 20.932 3.726 -14.505 1.00 83.38 106 ASP A CA 1
ATOM 810 C C . ASP A 1 106 ? 19.726 2.894 -14.958 1.00 83.38 106 ASP A C 1
ATOM 812 O O . ASP A 1 106 ? 19.475 2.685 -16.146 1.00 83.38 106 ASP A O 1
ATOM 816 N N . ALA A 1 107 ? 18.928 2.442 -13.992 1.00 80.56 107 ALA A N 1
ATOM 817 C CA . ALA A 1 107 ? 17.749 1.628 -14.261 1.00 80.56 107 ALA A CA 1
ATOM 818 C C . ALA A 1 107 ? 16.681 2.327 -15.120 1.00 80.56 107 ALA A C 1
ATOM 820 O O . ALA A 1 107 ? 15.919 1.648 -15.804 1.00 80.56 107 ALA A O 1
ATOM 821 N N . THR A 1 108 ? 16.611 3.660 -15.111 1.00 84.94 108 THR A N 1
ATOM 822 C CA . THR A 1 108 ? 15.651 4.409 -15.938 1.00 84.94 108 THR A CA 1
ATOM 823 C C . THR A 1 108 ? 16.042 4.389 -17.413 1.00 84.94 108 THR A C 1
ATOM 825 O O . THR A 1 108 ? 15.178 4.220 -18.280 1.00 84.94 108 THR A O 1
ATOM 828 N N . VAL A 1 109 ? 17.346 4.461 -17.697 1.00 85.81 109 VAL A N 1
ATOM 829 C CA . VAL A 1 109 ? 17.893 4.331 -19.052 1.00 85.81 109 VAL A CA 1
ATOM 830 C C . VAL A 1 109 ? 17.639 2.923 -19.570 1.00 85.81 109 VAL A C 1
ATOM 832 O O . VAL A 1 109 ? 17.095 2.760 -20.659 1.00 85.81 109 VAL A O 1
ATOM 835 N N . TRP A 1 110 ? 17.910 1.911 -18.746 1.00 80.50 110 TRP A N 1
ATOM 836 C CA . TRP A 1 110 ? 17.624 0.516 -19.078 1.00 80.50 110 TRP A CA 1
ATOM 837 C C . TRP A 1 110 ? 16.138 0.237 -19.303 1.00 80.50 110 TRP A C 1
ATOM 839 O O . TRP A 1 110 ? 15.779 -0.458 -20.253 1.00 80.50 110 TRP A O 1
ATOM 849 N N . SER A 1 111 ? 15.257 0.800 -18.475 1.00 80.12 111 SER A N 1
ATOM 850 C CA . SER A 1 111 ? 13.809 0.685 -18.674 1.00 80.12 111 SER A CA 1
ATOM 851 C C . SER A 1 111 ? 13.378 1.307 -20.003 1.00 80.12 111 SER A C 1
ATOM 853 O O . SER A 1 111 ? 12.565 0.724 -20.716 1.00 80.12 111 SER A O 1
ATOM 855 N N . SER A 1 112 ? 13.927 2.472 -20.351 1.00 82.50 112 SER A N 1
ATOM 856 C CA . SER A 1 112 ? 13.623 3.151 -21.615 1.00 82.50 112 SER A CA 1
ATOM 857 C C . SER A 1 112 ? 14.157 2.371 -22.815 1.00 82.50 112 SER A C 1
ATOM 859 O O . SER A 1 112 ? 13.456 2.226 -23.810 1.00 82.50 112 SER A O 1
ATOM 861 N N . PHE A 1 113 ? 15.353 1.789 -22.695 1.00 80.06 113 PHE A N 1
ATOM 862 C CA . PHE A 1 113 ? 15.919 0.900 -23.706 1.00 80.06 113 PHE A CA 1
ATOM 863 C C . PHE A 1 113 ? 15.019 -0.317 -23.966 1.00 80.06 113 PHE A C 1
ATOM 865 O O . PHE A 1 113 ? 14.692 -0.605 -25.114 1.00 80.06 113 PHE A O 1
ATOM 872 N N . CYS A 1 114 ? 14.535 -0.979 -22.905 1.00 74.56 114 CYS A N 1
ATOM 873 C CA . CYS A 1 114 ? 13.584 -2.091 -23.027 1.00 74.56 114 CYS A CA 1
ATOM 874 C C . CYS A 1 114 ? 12.285 -1.672 -23.722 1.00 74.56 114 CYS A C 1
ATOM 876 O O . CYS A 1 114 ? 11.726 -2.420 -24.520 1.00 74.56 114 CYS A O 1
ATOM 878 N N . GLN A 1 115 ? 11.767 -0.495 -23.369 1.00 77.62 115 GLN A N 1
ATOM 879 C CA . GLN A 1 115 ? 10.514 0.014 -23.917 1.00 77.62 115 GLN A CA 1
ATOM 880 C C . GLN A 1 115 ? 10.660 0.407 -25.385 1.00 77.62 115 GLN A C 1
ATOM 882 O O . GLN A 1 115 ? 9.718 0.213 -26.147 1.00 77.62 115 GLN A O 1
ATOM 887 N N . GLN A 1 116 ? 11.828 0.899 -25.805 1.00 77.94 116 GLN A N 1
ATOM 888 C CA . GLN A 1 116 ? 12.026 1.393 -27.164 1.00 77.94 116 GLN A CA 1
ATOM 889 C C . GLN A 1 116 ? 11.848 0.319 -28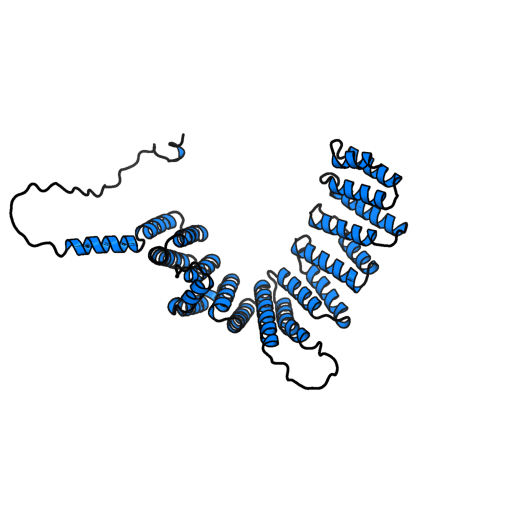.234 1.00 77.94 116 GLN A C 1
ATOM 891 O O . GLN A 1 116 ? 11.314 0.618 -29.298 1.00 77.94 116 GLN A O 1
ATOM 896 N N . ALA A 1 117 ? 12.203 -0.934 -27.952 1.00 69.00 117 ALA A N 1
ATOM 897 C CA . ALA A 1 117 ? 11.936 -2.022 -28.889 1.00 69.00 117 ALA A CA 1
ATOM 898 C C . ALA A 1 117 ? 10.436 -2.224 -29.150 1.00 69.00 117 ALA A C 1
ATOM 900 O O . ALA A 1 117 ? 10.035 -2.622 -30.237 1.00 69.00 117 ALA A O 1
ATOM 901 N N . MET A 1 118 ? 9.575 -1.871 -28.188 1.00 67.31 118 MET A N 1
ATOM 902 C CA . MET A 1 118 ? 8.122 -1.888 -28.383 1.00 67.31 118 MET A CA 1
ATOM 903 C C . MET A 1 118 ? 7.633 -0.765 -29.311 1.00 67.31 118 MET A C 1
ATOM 905 O O . MET A 1 118 ? 6.479 -0.790 -29.726 1.00 67.31 118 MET A O 1
ATOM 909 N N . HIS A 1 119 ? 8.476 0.214 -29.640 1.00 68.56 119 HIS A N 1
ATOM 910 C CA . HIS A 1 119 ? 8.181 1.310 -30.565 1.00 68.56 119 HIS A CA 1
ATOM 911 C C . HIS A 1 119 ? 8.754 1.072 -31.976 1.00 68.56 119 HIS A C 1
ATOM 913 O O . HIS A 1 119 ? 8.696 1.966 -32.813 1.00 68.56 119 HIS A O 1
ATOM 919 N N . GLU A 1 120 ? 9.273 -0.128 -32.269 1.00 66.19 120 GLU A N 1
ATOM 920 C CA . GLU A 1 120 ? 9.804 -0.496 -33.597 1.00 66.19 120 GLU A CA 1
ATOM 921 C C . GLU A 1 120 ? 8.720 -0.727 -34.660 1.00 66.19 120 GLU A C 1
ATOM 923 O O . GLU A 1 120 ? 9.024 -0.806 -35.847 1.00 66.19 120 GLU A O 1
ATOM 928 N N . SER A 1 121 ? 7.455 -0.827 -34.251 1.00 66.81 121 SER A N 1
ATOM 929 C CA . SER A 1 121 ? 6.318 -1.011 -35.150 1.00 66.81 121 SER A CA 1
ATOM 930 C C . SER A 1 121 ? 5.374 0.189 -35.084 1.00 66.81 121 SER A C 1
ATOM 932 O O . SER A 1 121 ? 4.972 0.612 -34.000 1.00 66.81 121 SER A O 1
ATOM 934 N N . ASP A 1 122 ? 4.973 0.682 -36.259 1.00 67.19 122 ASP A N 1
ATOM 935 C CA . ASP A 1 122 ? 3.977 1.752 -36.434 1.00 67.19 122 ASP A CA 1
ATOM 936 C C . ASP A 1 122 ? 2.537 1.288 -36.135 1.00 67.19 122 ASP A C 1
ATOM 938 O O . ASP A 1 122 ? 1.581 2.057 -36.246 1.00 67.19 122 ASP A O 1
ATOM 942 N N . SER A 1 123 ? 2.351 0.021 -35.749 1.00 65.38 123 SER A N 1
ATOM 943 C CA . SER A 1 123 ? 1.046 -0.493 -35.346 1.00 65.38 123 SER A CA 1
ATOM 944 C C . SER A 1 123 ? 0.520 0.258 -34.123 1.00 65.38 123 SER A C 1
ATOM 946 O O . SER A 1 123 ? 1.140 0.266 -33.060 1.00 65.38 123 SER A O 1
ATOM 948 N N . ALA A 1 124 ? -0.692 0.805 -34.225 1.00 63.91 124 ALA A N 1
ATOM 949 C CA . ALA A 1 124 ? -1.385 1.379 -33.074 1.00 63.91 124 ALA A CA 1
ATOM 950 C C . ALA A 1 124 ? -1.657 0.321 -31.985 1.00 63.91 124 ALA A C 1
ATOM 952 O O . ALA A 1 124 ? -1.615 0.631 -30.790 1.00 63.91 124 ALA A O 1
ATOM 953 N N . ASP A 1 125 ? -1.860 -0.939 -32.383 1.00 74.25 125 ASP A N 1
ATOM 954 C CA . ASP A 1 125 ? -2.096 -2.047 -31.463 1.00 74.25 125 ASP A CA 1
ATOM 955 C C . ASP A 1 125 ? -0.830 -2.418 -30.670 1.00 74.25 125 ASP A C 1
ATOM 957 O O . ASP A 1 125 ? 0.247 -2.648 -31.232 1.00 74.25 125 ASP A O 1
ATOM 961 N N . VAL A 1 126 ? -0.971 -2.454 -29.342 1.00 65.19 126 VAL A N 1
ATOM 962 C CA . VAL A 1 126 ? 0.120 -2.693 -28.384 1.00 65.19 126 VAL A CA 1
ATOM 963 C C . VAL A 1 126 ? 0.587 -4.146 -28.430 1.00 65.19 126 VAL A C 1
ATOM 965 O O . VAL A 1 126 ? 1.782 -4.405 -28.270 1.00 65.19 126 VAL A O 1
ATOM 968 N N . ASP A 1 127 ? -0.321 -5.092 -28.666 1.00 65.88 127 ASP A N 1
ATOM 969 C CA . ASP A 1 127 ? 0.021 -6.514 -28.709 1.00 65.88 127 ASP A CA 1
ATOM 970 C C . ASP A 1 127 ? 0.757 -6.876 -30.004 1.00 65.88 127 ASP A C 1
ATOM 972 O O . ASP A 1 127 ? 1.721 -7.642 -29.976 1.00 65.88 127 ASP A O 1
ATOM 976 N N . SER A 1 128 ? 0.402 -6.236 -31.117 1.00 69.06 128 SER A N 1
ATOM 977 C CA . SER A 1 128 ? 1.125 -6.331 -32.387 1.00 69.06 128 SER A CA 1
ATOM 978 C C . SER A 1 128 ? 2.531 -5.732 -32.289 1.00 69.06 128 SER A C 1
ATOM 980 O O . SER A 1 128 ? 3.500 -6.370 -32.698 1.00 69.06 128 SER A O 1
ATOM 982 N N . ARG A 1 129 ? 2.674 -4.552 -31.664 1.00 68.12 129 ARG A N 1
ATOM 983 C CA . ARG A 1 129 ? 3.986 -3.950 -31.355 1.00 68.12 129 ARG A CA 1
ATOM 984 C C . ARG A 1 129 ? 4.841 -4.855 -30.478 1.00 68.12 129 ARG A C 1
ATOM 986 O O . ARG A 1 129 ? 6.025 -5.049 -30.746 1.00 68.12 129 ARG A O 1
ATOM 993 N N . ARG A 1 130 ? 4.226 -5.451 -29.452 1.00 65.81 130 ARG A N 1
ATOM 994 C CA . ARG A 1 130 ? 4.887 -6.429 -28.588 1.00 65.81 130 ARG A CA 1
ATOM 995 C C . ARG A 1 130 ? 5.372 -7.613 -29.412 1.00 65.81 130 ARG A C 1
ATOM 997 O O . ARG A 1 130 ? 6.545 -7.933 -29.333 1.00 65.81 130 ARG A O 1
ATOM 1004 N N . LYS A 1 131 ? 4.511 -8.230 -30.218 1.00 68.88 131 LYS A N 1
ATOM 1005 C CA . LYS A 1 131 ? 4.870 -9.399 -31.027 1.00 68.88 131 LYS A CA 1
ATOM 1006 C C . LYS A 1 131 ? 6.082 -9.132 -31.929 1.00 68.88 131 LYS A C 1
ATOM 1008 O O . LYS A 1 131 ? 7.020 -9.917 -31.901 1.00 68.88 131 LYS A O 1
ATOM 1013 N N . VAL A 1 132 ? 6.104 -7.996 -32.628 1.00 68.12 132 VAL A N 1
ATOM 1014 C CA . VAL A 1 132 ? 7.235 -7.599 -33.487 1.00 68.12 132 VAL A CA 1
ATOM 1015 C C . VAL A 1 132 ? 8.530 -7.439 -32.682 1.00 68.12 132 VAL A C 1
ATOM 1017 O O . VAL A 1 132 ? 9.564 -7.979 -33.067 1.00 68.12 132 VAL A O 1
ATOM 1020 N N . ALA A 1 133 ? 8.471 -6.767 -31.529 1.00 65.56 133 ALA A N 1
ATOM 1021 C CA . ALA A 1 133 ? 9.630 -6.607 -30.650 1.00 65.56 133 ALA A CA 1
ATOM 1022 C C . ALA A 1 133 ? 10.152 -7.953 -30.111 1.00 65.56 133 ALA A C 1
ATOM 1024 O O . ALA A 1 133 ? 11.358 -8.149 -29.988 1.00 65.56 133 ALA A O 1
ATOM 1025 N N . LEU A 1 134 ? 9.246 -8.887 -29.796 1.00 63.53 134 LEU A N 1
ATOM 1026 C CA . LEU A 1 134 ? 9.580 -10.229 -29.304 1.00 63.53 134 LEU A CA 1
ATOM 1027 C C . LEU A 1 134 ? 10.194 -11.131 -30.377 1.00 63.53 134 LEU A C 1
ATOM 1029 O O . LEU A 1 134 ? 11.002 -11.998 -30.055 1.00 63.53 134 LEU A O 1
ATOM 1033 N N . GLU A 1 135 ? 9.810 -10.936 -31.636 1.00 66.44 135 GLU A N 1
ATOM 1034 C CA . GLU A 1 135 ? 10.337 -11.681 -32.780 1.00 66.44 135 GLU A CA 1
ATOM 1035 C C . GLU A 1 135 ? 11.698 -11.141 -33.255 1.00 66.44 135 GLU A C 1
ATOM 1037 O O . GLU A 1 135 ? 12.394 -11.838 -33.991 1.00 66.44 135 GLU A O 1
ATOM 1042 N N . SER A 1 136 ? 12.111 -9.945 -32.807 1.00 63.44 136 SER A N 1
ATOM 1043 C CA . SER A 1 136 ? 13.401 -9.327 -33.142 1.00 63.44 136 SER A CA 1
ATOM 1044 C C . SER A 1 136 ? 14.580 -10.091 -32.507 1.00 63.44 136 SER A C 1
ATOM 1046 O O . SER A 1 136 ? 14.789 -10.021 -31.289 1.00 63.44 136 SER A O 1
ATOM 1048 N N . PRO A 1 137 ? 15.422 -10.786 -33.304 1.00 57.12 137 PRO A N 1
ATOM 1049 C CA . PRO A 1 137 ? 16.538 -11.578 -32.776 1.00 57.12 137 PRO A CA 1
ATOM 1050 C C . PRO A 1 137 ? 17.620 -10.713 -32.121 1.00 57.12 137 PRO A C 1
ATOM 1052 O O . PRO A 1 137 ? 18.274 -11.140 -31.168 1.00 57.12 137 PRO A O 1
ATOM 1055 N N . TRP A 1 138 ? 17.788 -9.480 -32.613 1.00 61.50 138 TRP A N 1
ATOM 1056 C CA . TRP A 1 138 ? 18.721 -8.504 -32.053 1.00 61.50 138 TRP A CA 1
ATOM 1057 C C . TRP A 1 138 ? 18.308 -8.093 -30.636 1.00 61.50 138 TRP A C 1
ATOM 1059 O O . TRP A 1 138 ? 19.139 -8.088 -29.729 1.00 61.50 138 TRP A O 1
ATOM 1069 N N . PHE A 1 139 ? 17.018 -7.824 -30.427 1.00 58.69 139 PHE A N 1
ATOM 1070 C CA . PHE A 1 139 ? 16.508 -7.368 -29.139 1.00 58.69 139 PHE A CA 1
ATOM 1071 C C . PHE A 1 139 ? 16.568 -8.457 -28.057 1.00 58.69 139 PHE A C 1
ATOM 1073 O O . PHE A 1 139 ? 16.855 -8.158 -26.902 1.00 58.69 139 PHE A O 1
ATOM 1080 N N . GLY A 1 140 ? 16.347 -9.727 -28.410 1.00 61.03 140 GLY A N 1
ATOM 1081 C CA . GLY A 1 140 ? 16.482 -10.853 -27.480 1.00 61.03 140 GLY A CA 1
ATOM 1082 C C . GLY A 1 140 ? 17.926 -11.098 -27.026 1.00 61.03 140 GLY A C 1
ATOM 1083 O O . GLY A 1 140 ? 18.217 -11.155 -25.830 1.00 61.03 140 GLY A O 1
ATOM 1084 N N . ALA A 1 141 ? 18.839 -11.247 -27.989 1.00 65.25 141 ALA A N 1
ATOM 1085 C CA . ALA A 1 141 ? 20.207 -11.691 -27.730 1.00 65.25 141 ALA A CA 1
ATOM 1086 C C . ALA A 1 141 ? 21.101 -10.588 -27.144 1.00 65.25 141 ALA A C 1
ATOM 1088 O O . ALA A 1 141 ? 21.824 -10.837 -26.177 1.00 65.25 141 ALA A O 1
ATOM 1089 N N . GLU A 1 142 ? 21.037 -9.369 -27.691 1.00 62.22 142 GLU A N 1
ATOM 1090 C CA . GLU A 1 142 ? 21.868 -8.260 -27.211 1.00 62.22 142 GLU A CA 1
ATOM 1091 C C . GLU A 1 142 ? 21.424 -7.825 -25.813 1.00 62.22 142 GLU A C 1
ATOM 1093 O O . GLU A 1 142 ? 22.260 -7.569 -24.947 1.00 62.22 142 GLU A O 1
ATOM 1098 N N . MET A 1 143 ? 20.115 -7.839 -25.541 1.00 63.38 143 MET A N 1
ATOM 1099 C CA . MET A 1 143 ? 19.587 -7.522 -24.218 1.00 63.38 143 MET A CA 1
ATOM 1100 C C . MET A 1 143 ? 19.958 -8.583 -23.183 1.00 63.38 143 MET A C 1
ATOM 1102 O O . MET A 1 143 ? 20.444 -8.235 -22.111 1.00 63.38 143 MET A O 1
ATOM 1106 N N . ALA A 1 144 ? 19.787 -9.873 -23.492 1.00 66.25 144 ALA A N 1
ATOM 1107 C CA . ALA A 1 144 ? 20.178 -10.946 -22.579 1.00 66.25 144 ALA A CA 1
ATOM 1108 C C . ALA A 1 144 ? 21.672 -10.870 -22.234 1.00 66.25 144 ALA A C 1
ATOM 1110 O O . ALA A 1 144 ? 22.029 -10.891 -21.059 1.00 66.25 144 ALA A O 1
ATOM 1111 N N . LYS A 1 145 ? 22.532 -10.678 -23.241 1.00 72.69 145 LYS A N 1
ATOM 1112 C CA . LYS A 1 145 ? 23.976 -10.510 -23.052 1.00 72.69 145 LYS A CA 1
ATOM 1113 C C . LYS A 1 145 ? 24.302 -9.279 -22.211 1.00 72.69 145 LYS A C 1
ATOM 1115 O O . LYS A 1 145 ? 25.105 -9.366 -21.288 1.00 72.69 145 LYS A O 1
ATOM 1120 N N . THR A 1 146 ? 23.676 -8.144 -22.504 1.00 63.41 146 THR A N 1
ATOM 1121 C CA . THR A 1 146 ? 23.996 -6.887 -21.821 1.00 63.41 146 THR A CA 1
ATOM 1122 C C . THR A 1 146 ? 23.458 -6.851 -20.391 1.00 63.41 146 THR A C 1
ATOM 1124 O O . THR A 1 146 ? 24.083 -6.289 -19.497 1.00 63.41 146 THR A O 1
ATOM 1127 N N . ILE A 1 147 ? 22.339 -7.522 -20.118 1.00 65.38 147 ILE A N 1
ATOM 1128 C CA . ILE A 1 147 ? 21.872 -7.716 -18.747 1.00 65.38 147 ILE A CA 1
ATOM 1129 C C . ILE A 1 147 ? 22.683 -8.801 -18.023 1.00 65.38 147 ILE A C 1
ATOM 1131 O O . ILE A 1 147 ? 22.881 -8.707 -16.819 1.00 65.38 147 ILE A O 1
ATOM 1135 N N . GLU A 1 148 ? 23.198 -9.830 -18.689 1.00 68.19 148 GLU A N 1
ATOM 1136 C CA . GLU A 1 148 ? 24.125 -10.756 -18.028 1.00 68.19 148 GLU A CA 1
ATOM 1137 C C . GLU A 1 148 ? 25.423 -10.057 -17.610 1.00 68.19 148 GLU A C 1
ATOM 1139 O O . GLU A 1 148 ? 25.953 -10.346 -16.537 1.00 68.19 148 GLU A O 1
ATOM 1144 N N . THR A 1 149 ? 25.892 -9.086 -18.398 1.00 68.31 149 THR A N 1
ATOM 1145 C CA . THR A 1 149 ? 27.078 -8.291 -18.062 1.00 68.31 149 THR A CA 1
ATOM 1146 C C . THR A 1 149 ? 26.797 -7.178 -17.044 1.00 68.31 149 THR A C 1
ATOM 1148 O O . THR A 1 149 ? 27.639 -6.944 -16.179 1.00 68.31 149 THR A O 1
ATOM 1151 N N . LEU A 1 150 ? 25.634 -6.510 -17.097 1.00 61.72 150 LEU A N 1
ATOM 1152 C CA . LEU A 1 150 ? 25.323 -5.319 -16.277 1.00 61.72 150 LEU A CA 1
ATOM 1153 C C . LEU A 1 150 ? 24.225 -5.516 -15.219 1.00 61.72 150 LEU A C 1
ATOM 1155 O O . LEU A 1 150 ? 24.171 -4.809 -14.215 1.00 61.72 150 LEU A O 1
ATOM 1159 N N . GLY A 1 151 ? 23.361 -6.509 -15.388 1.00 57.41 151 GLY A N 1
ATOM 1160 C CA . GLY A 1 151 ? 22.291 -6.882 -14.460 1.00 57.41 151 GLY A CA 1
ATOM 1161 C C . GLY A 1 151 ? 22.712 -7.159 -13.011 1.00 57.41 151 GLY A C 1
ATOM 1162 O O . GLY A 1 151 ? 21.920 -6.836 -12.123 1.00 57.41 151 GLY A O 1
ATOM 1163 N N . PRO A 1 152 ? 23.922 -7.672 -12.692 1.00 61.09 152 PRO A N 1
ATOM 1164 C CA . PRO A 1 152 ? 24.341 -7.822 -11.298 1.00 61.09 152 PRO A CA 1
ATOM 1165 C C . PRO A 1 152 ? 24.723 -6.504 -10.603 1.00 61.09 152 PRO A C 1
ATOM 1167 O O . PRO A 1 152 ? 25.089 -6.544 -9.433 1.00 61.09 152 PRO A O 1
ATOM 1170 N N . LEU A 1 153 ? 24.645 -5.344 -11.266 1.00 69.94 153 LEU A N 1
ATOM 1171 C CA . LEU A 1 153 ? 25.163 -4.087 -10.714 1.00 69.94 153 LEU A CA 1
ATOM 1172 C C . LEU A 1 153 ? 24.187 -3.374 -9.765 1.00 69.94 153 LEU A C 1
ATOM 1174 O O . LEU A 1 153 ? 24.636 -2.632 -8.892 1.00 69.94 153 LEU A O 1
ATOM 1178 N N . SER A 1 154 ? 22.866 -3.592 -9.868 1.00 82.75 154 SER A N 1
ATOM 1179 C CA . SER A 1 154 ? 21.922 -3.050 -8.874 1.00 82.75 154 SER A CA 1
ATOM 1180 C C . SER A 1 154 ? 20.581 -3.799 -8.771 1.00 82.75 154 SER A C 1
ATOM 1182 O O . SER A 1 154 ? 20.105 -4.378 -9.751 1.00 82.75 154 SER A O 1
ATOM 1184 N N . PRO A 1 155 ? 19.884 -3.714 -7.617 1.00 85.44 155 PRO A N 1
ATOM 1185 C CA . PRO A 1 155 ? 18.534 -4.261 -7.454 1.00 85.44 155 PRO A CA 1
ATOM 1186 C C . PRO A 1 155 ? 17.511 -3.696 -8.448 1.00 85.44 155 PRO A C 1
ATOM 1188 O O . PRO A 1 155 ? 16.611 -4.407 -8.892 1.00 85.44 155 PRO A O 1
ATOM 1191 N N . LYS A 1 156 ? 17.645 -2.416 -8.822 1.00 84.00 156 LYS A N 1
ATOM 1192 C CA . LYS A 1 156 ? 16.729 -1.763 -9.766 1.00 84.00 156 LYS A CA 1
ATOM 1193 C C . LYS A 1 156 ? 16.874 -2.337 -11.177 1.00 84.00 156 LYS A C 1
ATOM 1195 O O . LYS A 1 156 ? 15.866 -2.535 -11.848 1.00 84.00 156 LYS A O 1
ATOM 1200 N N . LEU A 1 157 ? 18.098 -2.664 -11.599 1.00 80.81 157 LEU A N 1
ATOM 1201 C CA . LEU A 1 157 ? 18.343 -3.318 -12.890 1.00 80.81 157 LEU A CA 1
ATOM 1202 C C . LEU A 1 157 ? 17.751 -4.725 -12.933 1.00 80.81 157 LEU A C 1
ATOM 1204 O O . LEU A 1 157 ? 17.132 -5.094 -13.927 1.00 80.81 157 LEU A O 1
ATOM 1208 N N . TYR A 1 158 ? 17.832 -5.478 -11.832 1.00 85.50 158 TYR A N 1
ATOM 1209 C CA . TYR A 1 158 ? 17.137 -6.762 -11.740 1.00 85.50 158 TYR A CA 1
ATOM 1210 C C . TYR A 1 158 ? 15.619 -6.628 -11.878 1.00 85.50 158 TYR A C 1
ATOM 1212 O O . TYR A 1 158 ? 15.004 -7.471 -12.522 1.00 85.50 158 TYR A O 1
ATOM 1220 N N . ALA A 1 159 ? 15.001 -5.584 -11.321 1.00 86.31 159 ALA A N 1
ATOM 1221 C CA . ALA A 1 159 ? 13.564 -5.365 -11.494 1.00 86.31 159 ALA A CA 1
ATOM 1222 C C . ALA A 1 159 ? 13.191 -5.138 -12.971 1.00 86.31 159 ALA A C 1
ATOM 1224 O O . ALA A 1 159 ? 12.233 -5.743 -13.453 1.00 86.31 159 ALA A O 1
ATOM 1225 N N . VAL A 1 160 ? 13.985 -4.341 -13.699 1.00 82.50 160 VAL A N 1
ATOM 1226 C CA . VAL A 1 160 ? 13.823 -4.135 -15.151 1.00 82.50 160 VAL A CA 1
ATOM 1227 C C . VAL A 1 160 ? 14.023 -5.446 -15.912 1.00 82.50 160 VAL A C 1
ATOM 1229 O O . VAL A 1 160 ? 13.208 -5.791 -16.764 1.00 82.50 160 VAL A O 1
ATOM 1232 N N . TYR A 1 161 ? 15.048 -6.229 -15.562 1.00 82.69 161 TYR A N 1
ATOM 1233 C CA . TYR A 1 161 ? 15.298 -7.521 -16.199 1.00 82.69 161 TYR A CA 1
ATOM 1234 C C . TYR A 1 161 ? 14.149 -8.510 -15.990 1.00 82.69 161 TYR A C 1
ATOM 1236 O O . TYR A 1 161 ? 13.748 -9.215 -16.913 1.00 82.69 161 TYR A O 1
ATOM 1244 N N . ILE A 1 162 ? 13.596 -8.565 -14.781 1.00 86.94 162 ILE A N 1
ATOM 1245 C CA . ILE A 1 162 ? 12.468 -9.439 -14.461 1.00 86.94 162 ILE A CA 1
ATOM 1246 C C . ILE A 1 162 ? 11.230 -9.036 -15.273 1.00 86.94 162 ILE A C 1
ATOM 1248 O O . ILE A 1 162 ? 10.580 -9.915 -15.837 1.00 86.94 162 ILE A O 1
ATOM 1252 N N . ASP A 1 163 ? 10.918 -7.738 -15.362 1.00 84.81 163 ASP A N 1
ATOM 1253 C CA . ASP A 1 163 ? 9.799 -7.233 -16.173 1.00 84.81 163 ASP A CA 1
ATOM 1254 C C . ASP A 1 163 ? 9.991 -7.555 -17.662 1.00 84.81 163 ASP A C 1
ATOM 1256 O O . ASP A 1 163 ? 9.084 -8.094 -18.297 1.00 84.81 163 ASP A O 1
ATOM 1260 N N . TYR A 1 164 ? 11.192 -7.326 -18.198 1.00 79.25 164 TYR A N 1
ATOM 1261 C CA . TYR A 1 164 ? 11.557 -7.724 -19.557 1.00 79.25 164 TYR A CA 1
ATOM 1262 C C . TYR A 1 164 ? 11.349 -9.228 -19.776 1.00 79.25 164 TYR A C 1
ATOM 1264 O O . TYR A 1 164 ? 10.591 -9.642 -20.652 1.00 79.25 164 TYR A O 1
ATOM 1272 N N . THR A 1 165 ? 11.957 -10.060 -18.930 1.00 80.88 165 THR A N 1
ATOM 1273 C CA . THR A 1 165 ? 11.906 -11.524 -19.037 1.00 80.88 165 THR A CA 1
ATOM 1274 C C . THR A 1 165 ? 10.461 -12.017 -19.003 1.00 80.88 165 THR A C 1
ATOM 1276 O O . THR A 1 165 ? 10.079 -12.879 -19.795 1.00 80.88 165 THR A O 1
ATOM 1279 N N . LEU A 1 166 ? 9.632 -11.419 -18.141 1.00 85.88 166 LEU A N 1
ATOM 1280 C CA . LEU A 1 166 ? 8.212 -11.732 -18.028 1.00 85.88 166 LEU A CA 1
ATOM 1281 C C . LEU A 1 166 ? 7.439 -11.442 -19.316 1.00 85.88 166 LEU A C 1
ATOM 1283 O O . LEU A 1 166 ? 6.536 -12.205 -19.659 1.00 85.88 166 LEU A O 1
ATOM 1287 N N . ARG A 1 167 ? 7.774 -10.351 -20.010 1.00 77.88 167 ARG A N 1
ATOM 1288 C CA . ARG A 1 167 ? 7.131 -9.953 -21.269 1.00 77.88 167 ARG A CA 1
ATOM 1289 C C . ARG A 1 167 ? 7.609 -10.782 -22.456 1.00 77.88 167 ARG A C 1
ATOM 1291 O O . ARG A 1 167 ? 6.792 -11.067 -23.325 1.00 77.88 167 ARG A O 1
ATOM 1298 N N . VAL A 1 168 ? 8.894 -11.144 -22.486 1.00 73.56 168 VAL A N 1
ATOM 1299 C CA . VAL A 1 168 ? 9.530 -11.812 -23.634 1.00 73.56 168 VAL A CA 1
ATOM 1300 C C . VAL A 1 168 ? 9.444 -13.324 -23.561 1.00 73.56 168 VAL A C 1
ATOM 1302 O O . VAL A 1 168 ? 8.913 -13.977 -24.451 1.00 73.56 168 VAL A O 1
ATOM 1305 N N . THR A 1 169 ? 9.980 -13.884 -22.487 1.00 78.25 169 THR A N 1
ATOM 1306 C CA . THR A 1 169 ? 10.157 -15.335 -22.337 1.00 78.25 169 THR A CA 1
ATOM 1307 C C . THR A 1 169 ? 9.035 -15.976 -21.524 1.00 78.25 169 THR A C 1
ATOM 1309 O O . THR A 1 169 ? 8.844 -17.188 -21.560 1.00 78.25 169 THR A O 1
ATOM 1312 N N . GLY A 1 170 ? 8.269 -15.159 -20.799 1.00 83.88 170 GLY A N 1
ATOM 1313 C CA . GLY A 1 170 ? 7.135 -15.595 -20.004 1.00 83.88 170 GLY A CA 1
ATOM 1314 C C . GLY A 1 170 ? 7.451 -15.789 -18.521 1.00 83.88 170 GLY A C 1
ATOM 1315 O O . GLY A 1 170 ? 8.498 -15.415 -17.990 1.00 83.88 170 GLY A O 1
ATOM 1316 N N . LEU A 1 171 ? 6.467 -16.344 -17.815 1.00 90.62 171 LEU A N 1
ATOM 1317 C CA . LEU A 1 171 ? 6.414 -16.318 -16.354 1.00 90.62 171 LEU A CA 1
ATOM 1318 C C . LEU A 1 171 ? 7.466 -17.204 -15.675 1.00 90.62 171 LEU A C 1
ATOM 1320 O O . LEU A 1 171 ? 8.020 -16.806 -14.653 1.00 90.62 171 LEU A O 1
ATOM 1324 N N . GLU A 1 172 ? 7.757 -18.384 -16.221 1.00 90.75 172 GLU A N 1
ATOM 1325 C CA . GLU A 1 172 ? 8.706 -19.329 -15.614 1.00 90.75 172 GLU A CA 1
ATOM 1326 C C . GLU A 1 172 ? 10.137 -18.787 -15.622 1.00 90.75 172 GLU A C 1
ATOM 1328 O O . GLU A 1 172 ? 10.812 -18.769 -14.590 1.00 90.75 172 GLU A O 1
ATOM 1333 N N . ALA A 1 173 ? 10.569 -18.254 -16.764 1.00 87.25 173 ALA A N 1
ATOM 1334 C CA . ALA A 1 173 ? 11.865 -17.607 -16.901 1.00 87.25 173 ALA A CA 1
ATOM 1335 C C . ALA A 1 173 ? 11.977 -16.367 -15.997 1.00 87.25 173 ALA A C 1
ATOM 1337 O O . ALA A 1 173 ? 12.989 -16.192 -15.317 1.00 87.25 173 ALA A O 1
ATOM 1338 N N . ALA A 1 174 ? 10.916 -15.558 -15.882 1.00 90.75 174 ALA A N 1
ATOM 1339 C CA . ALA A 1 174 ? 10.905 -14.409 -14.975 1.00 90.75 174 ALA A CA 1
ATOM 1340 C C . ALA A 1 174 ? 11.054 -14.819 -13.501 1.00 90.75 174 ALA A C 1
ATOM 1342 O O . ALA A 1 174 ? 11.765 -14.159 -12.742 1.00 90.75 174 ALA A O 1
ATOM 1343 N N . VAL A 1 175 ? 10.435 -15.932 -13.088 1.00 94.12 175 VAL A N 1
ATOM 1344 C CA . VAL A 1 175 ? 10.625 -16.502 -11.743 1.00 94.12 175 VAL A CA 1
ATOM 1345 C C . VAL A 1 175 ? 12.075 -16.951 -11.535 1.00 94.12 175 VAL A C 1
ATOM 1347 O O . VAL A 1 175 ? 12.631 -16.711 -10.460 1.00 94.12 175 VAL A O 1
ATOM 1350 N N . ALA A 1 176 ? 12.708 -17.557 -12.544 1.00 90.62 176 ALA A N 1
ATOM 1351 C CA . ALA A 1 176 ? 14.111 -17.965 -12.474 1.00 90.62 176 ALA A CA 1
ATOM 1352 C C . ALA A 1 176 ? 15.058 -16.759 -12.341 1.00 90.62 176 ALA A C 1
ATOM 1354 O O . ALA A 1 176 ? 15.954 -16.766 -11.494 1.00 90.62 176 ALA A O 1
ATOM 1355 N N . VAL A 1 177 ? 14.824 -15.689 -13.106 1.00 88.81 177 VAL A N 1
ATOM 1356 C CA . VAL A 1 177 ? 15.580 -14.432 -12.984 1.00 88.81 177 VAL A CA 1
ATOM 1357 C C . VAL A 1 177 ? 15.357 -13.790 -11.614 1.00 88.81 177 VAL A C 1
ATOM 1359 O O . VAL A 1 177 ? 16.320 -13.393 -10.961 1.00 88.81 177 VAL A O 1
ATOM 1362 N N . ALA A 1 178 ? 14.120 -13.762 -11.113 1.00 92.62 178 ALA A N 1
ATOM 1363 C CA . ALA A 1 178 ? 13.828 -13.250 -9.777 1.00 92.62 178 ALA A CA 1
ATOM 1364 C C . ALA A 1 178 ? 14.518 -14.065 -8.669 1.00 92.62 178 ALA A C 1
ATOM 1366 O O . ALA A 1 178 ? 14.948 -13.502 -7.662 1.00 92.62 178 ALA A O 1
ATOM 1367 N N . ALA A 1 179 ? 14.678 -15.380 -8.850 1.00 92.88 179 ALA A N 1
ATOM 1368 C CA . ALA A 1 179 ? 15.457 -16.210 -7.934 1.00 92.88 179 ALA A CA 1
ATOM 1369 C C . ALA A 1 179 ? 16.943 -15.814 -7.930 1.00 92.88 179 ALA A C 1
ATOM 1371 O O . ALA A 1 179 ? 17.495 -15.604 -6.846 1.00 92.88 179 ALA A O 1
ATOM 1372 N N . LYS A 1 180 ? 17.556 -15.625 -9.110 1.00 89.88 180 LYS A N 1
ATOM 1373 C CA . LYS A 1 180 ? 18.935 -15.112 -9.242 1.00 89.88 180 LYS A CA 1
ATOM 1374 C C . LYS A 1 180 ? 19.086 -13.738 -8.578 1.00 89.88 180 LYS A C 1
ATOM 1376 O O . LYS A 1 180 ? 20.008 -13.546 -7.791 1.00 89.88 180 LYS A O 1
ATOM 1381 N N . ALA A 1 181 ? 18.129 -12.834 -8.796 1.00 90.12 181 ALA A N 1
ATOM 1382 C CA . ALA A 1 181 ? 18.110 -11.502 -8.191 1.00 90.12 181 ALA A CA 1
ATOM 1383 C C . ALA A 1 181 ? 18.135 -11.563 -6.657 1.00 90.12 181 ALA A C 1
ATOM 1385 O O . ALA A 1 181 ? 18.964 -10.921 -6.019 1.00 90.12 181 ALA A O 1
ATOM 1386 N N . THR A 1 182 ? 17.269 -12.386 -6.053 1.00 93.81 182 THR A N 1
ATOM 1387 C CA . THR A 1 182 ? 17.230 -12.550 -4.588 1.00 93.81 182 THR A CA 1
ATOM 1388 C C . THR A 1 182 ? 18.460 -13.252 -4.011 1.00 93.81 182 THR A C 1
ATOM 1390 O O . THR A 1 182 ? 18.743 -13.090 -2.828 1.00 93.81 182 THR A O 1
ATOM 1393 N N . ALA A 1 183 ? 19.193 -14.026 -4.818 1.00 91.81 183 ALA A N 1
ATOM 1394 C CA . ALA A 1 183 ? 20.461 -14.626 -4.408 1.00 91.81 183 ALA A CA 1
ATOM 1395 C C . ALA A 1 183 ? 21.619 -13.616 -4.474 1.00 91.81 183 ALA A C 1
ATOM 1397 O O . ALA A 1 183 ? 22.455 -13.601 -3.577 1.00 91.81 183 ALA A O 1
ATOM 1398 N N . ALA A 1 184 ? 21.641 -12.757 -5.497 1.00 88.88 184 ALA A N 1
ATOM 1399 C CA . ALA A 1 184 ? 22.642 -11.702 -5.653 1.00 88.88 184 ALA A CA 1
ATOM 1400 C C . ALA A 1 184 ? 22.448 -10.549 -4.650 1.00 88.88 184 ALA A C 1
ATOM 1402 O O . ALA A 1 184 ? 23.416 -10.011 -4.123 1.00 88.88 184 ALA A O 1
ATOM 1403 N N . PHE A 1 185 ? 21.193 -10.198 -4.354 1.00 90.75 185 PHE A N 1
ATOM 1404 C CA . PHE A 1 185 ? 20.819 -9.080 -3.485 1.00 90.75 185 PHE A CA 1
ATOM 1405 C C . PHE A 1 185 ? 19.866 -9.527 -2.363 1.00 90.75 185 PHE A C 1
ATOM 1407 O O . PHE A 1 185 ? 18.711 -9.093 -2.307 1.00 90.75 185 PHE A O 1
ATOM 1414 N N . PRO A 1 186 ? 20.323 -10.392 -1.439 1.00 93.38 186 PRO A N 1
ATOM 1415 C CA . PRO A 1 186 ? 19.459 -10.977 -0.417 1.00 93.38 186 PRO A CA 1
ATOM 1416 C C . PRO A 1 186 ? 18.935 -9.948 0.590 1.00 93.38 186 PRO A C 1
ATOM 1418 O O . PRO A 1 186 ? 17.878 -10.162 1.178 1.00 93.38 186 PRO A O 1
ATOM 1421 N N . THR A 1 187 ? 19.628 -8.823 0.774 1.00 94.00 187 THR A N 1
ATOM 1422 C CA . THR A 1 187 ? 19.275 -7.785 1.751 1.00 94.00 187 THR A CA 1
ATOM 1423 C C . THR A 1 187 ? 18.110 -6.887 1.318 1.00 94.00 187 THR A C 1
ATOM 1425 O O . THR A 1 187 ? 17.553 -6.186 2.161 1.00 94.00 187 THR A O 1
ATOM 1428 N N . PHE A 1 188 ? 17.702 -6.914 0.043 1.00 93.44 188 PHE A N 1
ATOM 1429 C CA . PHE A 1 188 ? 16.681 -6.017 -0.511 1.00 93.44 188 PHE A CA 1
ATOM 1430 C C . PHE A 1 188 ? 15.290 -6.662 -0.528 1.00 93.44 188 PHE A C 1
ATOM 1432 O O . PHE A 1 188 ? 15.006 -7.558 -1.327 1.00 93.44 188 PHE A O 1
ATOM 1439 N N . GLY A 1 189 ? 14.386 -6.174 0.323 1.00 93.25 189 GLY A N 1
ATOM 1440 C CA . GLY A 1 189 ? 13.031 -6.707 0.484 1.00 93.25 189 GLY A CA 1
ATOM 1441 C C . GLY A 1 189 ? 12.151 -6.599 -0.766 1.00 93.25 189 GLY A C 1
ATOM 1442 O O . GLY A 1 189 ? 11.344 -7.494 -1.025 1.00 93.25 189 GLY A O 1
ATOM 1443 N N . THR A 1 190 ? 12.347 -5.568 -1.591 1.00 93.19 190 THR A N 1
ATOM 1444 C CA . THR A 1 190 ? 11.591 -5.338 -2.838 1.00 93.19 190 THR A CA 1
ATOM 1445 C C . THR A 1 190 ? 11.754 -6.471 -3.853 1.00 93.19 190 THR A C 1
ATOM 1447 O O . THR A 1 190 ? 10.771 -6.900 -4.461 1.00 93.19 190 THR A O 1
ATOM 1450 N N . LEU A 1 191 ? 12.960 -7.031 -3.989 1.00 93.94 191 LEU A N 1
ATOM 1451 C CA . LEU A 1 191 ? 13.217 -8.171 -4.876 1.00 93.94 191 LEU A CA 1
ATOM 1452 C C . LEU A 1 191 ? 12.534 -9.447 -4.378 1.00 93.94 191 LEU A C 1
ATOM 1454 O O . LEU A 1 191 ? 11.952 -10.193 -5.168 1.00 93.94 191 LEU A O 1
ATOM 1458 N N . TRP A 1 192 ? 12.541 -9.681 -3.063 1.00 97.00 192 TRP A N 1
ATOM 1459 C CA . TRP A 1 192 ? 11.811 -10.797 -2.456 1.00 97.00 192 TRP A CA 1
ATOM 1460 C C . TRP A 1 192 ? 10.302 -10.659 -2.640 1.00 97.00 192 TRP A C 1
ATOM 1462 O O . TRP A 1 192 ? 9.627 -11.645 -2.940 1.00 97.00 192 TRP A O 1
ATOM 1472 N N . GLN A 1 193 ? 9.771 -9.443 -2.505 1.00 95.25 193 GLN A N 1
ATOM 1473 C CA . GLN A 1 193 ? 8.362 -9.155 -2.749 1.00 95.25 193 GLN A CA 1
ATOM 1474 C C . GLN A 1 193 ? 7.985 -9.441 -4.208 1.00 95.25 193 GLN A C 1
ATOM 1476 O O . GLN A 1 193 ? 6.993 -10.135 -4.448 1.00 95.25 193 GLN A O 1
ATOM 1481 N N . LEU A 1 194 ? 8.784 -8.968 -5.170 1.00 95.00 194 LEU A N 1
ATOM 1482 C CA . LEU A 1 194 ? 8.576 -9.218 -6.598 1.00 95.00 194 LEU A CA 1
ATOM 1483 C C . LEU A 1 194 ? 8.622 -10.719 -6.915 1.00 95.00 194 LEU A C 1
ATOM 1485 O O . LEU A 1 194 ? 7.705 -11.258 -7.537 1.00 95.00 194 LEU A O 1
ATOM 1489 N N . ARG A 1 195 ? 9.633 -11.432 -6.403 1.00 96.19 195 ARG A N 1
ATOM 1490 C CA . ARG A 1 195 ? 9.741 -12.890 -6.550 1.00 96.19 195 ARG A CA 1
ATOM 1491 C C . ARG A 1 195 ? 8.517 -13.606 -5.979 1.00 96.19 195 ARG A C 1
ATOM 1493 O O . ARG A 1 195 ? 7.966 -14.488 -6.633 1.00 96.19 195 ARG A O 1
ATOM 1500 N N . ALA A 1 196 ? 8.060 -13.227 -4.786 1.00 96.00 196 ALA A N 1
ATOM 1501 C CA . ALA A 1 196 ? 6.882 -13.826 -4.164 1.00 96.00 196 ALA A CA 1
ATOM 1502 C C . ALA A 1 196 ? 5.594 -13.583 -4.970 1.00 96.00 196 ALA A C 1
ATOM 1504 O O . ALA A 1 196 ? 4.732 -14.461 -5.026 1.00 96.00 196 ALA A O 1
ATOM 1505 N N . GLN A 1 197 ? 5.447 -12.415 -5.605 1.00 94.94 197 GLN A N 1
ATOM 1506 C CA . GLN A 1 197 ? 4.322 -12.128 -6.501 1.00 94.94 197 GLN A CA 1
ATOM 1507 C C . GLN A 1 197 ? 4.344 -13.024 -7.746 1.00 94.94 197 GLN A C 1
ATOM 1509 O O . GLN A 1 197 ? 3.318 -13.620 -8.077 1.00 94.94 197 GLN A O 1
ATOM 1514 N N . LEU A 1 198 ? 5.503 -13.176 -8.391 1.00 95.56 198 LEU A N 1
ATOM 1515 C CA . LEU A 1 198 ? 5.650 -14.026 -9.576 1.00 95.56 198 LEU A CA 1
ATOM 1516 C C . LEU A 1 198 ? 5.431 -15.507 -9.261 1.00 95.56 198 LEU A C 1
ATOM 1518 O O . LEU A 1 198 ? 4.715 -16.185 -9.991 1.00 95.56 198 LEU A O 1
ATOM 1522 N N . VAL A 1 199 ? 5.978 -15.995 -8.145 1.00 94.94 199 VAL A N 1
ATOM 1523 C CA . VAL A 1 199 ? 5.770 -17.378 -7.687 1.00 94.94 199 VAL A CA 1
ATOM 1524 C C . VAL A 1 199 ? 4.297 -17.641 -7.382 1.00 94.94 199 VAL A C 1
ATOM 1526 O O . VAL A 1 199 ? 3.786 -18.697 -7.753 1.00 94.94 199 VAL A O 1
ATOM 1529 N N . LEU A 1 200 ? 3.591 -16.683 -6.765 1.00 93.25 200 LEU A N 1
ATOM 1530 C CA . LEU A 1 200 ? 2.149 -16.813 -6.548 1.00 93.25 200 LEU A CA 1
ATOM 1531 C C . LEU A 1 200 ? 1.403 -16.926 -7.883 1.00 93.25 200 LEU A C 1
ATOM 1533 O O . LEU A 1 200 ? 0.561 -17.808 -8.034 1.00 93.25 200 LEU A O 1
ATOM 1537 N N . ARG A 1 201 ? 1.730 -16.059 -8.852 1.00 93.44 201 ARG A N 1
ATOM 1538 C CA . ARG A 1 201 ? 1.114 -16.073 -10.185 1.00 93.44 201 ARG A CA 1
ATOM 1539 C C . ARG A 1 201 ? 1.382 -17.391 -10.914 1.00 93.44 201 ARG A C 1
ATOM 1541 O O . ARG A 1 201 ? 0.474 -17.939 -11.532 1.00 93.44 201 ARG A O 1
ATOM 1548 N N . LEU A 1 202 ? 2.605 -17.914 -10.832 1.00 92.06 202 LEU A N 1
ATOM 1549 C CA . LEU A 1 202 ? 2.967 -19.175 -11.476 1.00 92.06 202 LEU A CA 1
ATOM 1550 C C . LEU A 1 202 ? 2.178 -20.334 -10.870 1.00 92.06 202 LEU A C 1
ATOM 1552 O O . LEU A 1 202 ? 1.536 -21.088 -11.597 1.00 92.06 202 LEU A O 1
ATOM 1556 N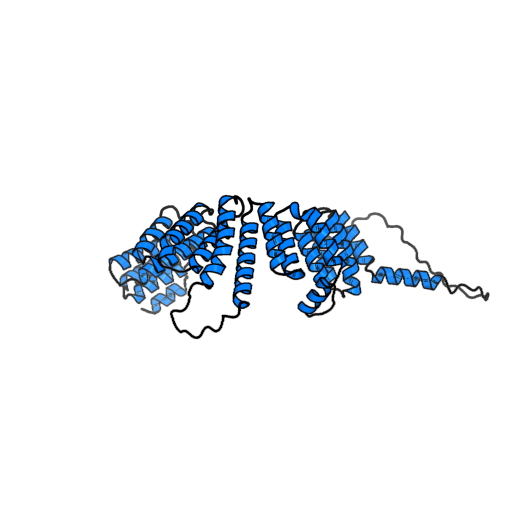 N . ALA A 1 203 ? 2.139 -20.411 -9.539 1.00 89.94 203 ALA A N 1
ATOM 1557 C CA . ALA A 1 203 ? 1.364 -21.423 -8.838 1.00 89.94 203 ALA A CA 1
ATOM 1558 C C . ALA A 1 203 ? -0.139 -21.323 -9.158 1.00 89.94 203 ALA A C 1
ATOM 1560 O O . ALA A 1 203 ? -0.795 -22.351 -9.305 1.00 89.94 203 ALA A O 1
ATOM 1561 N N . SER A 1 204 ? -0.690 -20.111 -9.317 1.00 88.94 204 SER A N 1
ATOM 1562 C CA . SER A 1 204 ? -2.099 -19.949 -9.692 1.00 88.94 204 SER A CA 1
ATOM 1563 C C . SER A 1 204 ? -2.386 -20.410 -11.122 1.00 88.94 204 SER A C 1
ATOM 1565 O O . SER A 1 204 ? -3.409 -21.044 -11.353 1.00 88.94 204 SER A O 1
ATOM 1567 N N . VAL A 1 205 ? -1.484 -20.143 -12.074 1.00 87.62 205 VAL A N 1
ATOM 1568 C CA . VAL A 1 205 ? -1.634 -20.595 -13.470 1.00 87.62 205 VAL A CA 1
ATOM 1569 C C . VAL A 1 205 ? -1.567 -22.119 -13.556 1.00 87.62 205 VAL A C 1
ATOM 1571 O O . VAL A 1 205 ? -2.430 -22.739 -14.173 1.00 87.62 205 VAL A O 1
ATOM 1574 N N . GLN A 1 206 ? -0.598 -22.731 -12.872 1.00 85.31 206 GLN A N 1
ATOM 1575 C CA . GLN A 1 206 ? -0.434 -24.185 -12.843 1.00 85.31 206 GLN A CA 1
ATOM 1576 C C . GLN A 1 206 ? -1.654 -24.895 -12.246 1.00 85.31 206 GLN A C 1
ATOM 1578 O O . GLN A 1 206 ? -2.030 -25.964 -12.713 1.00 85.31 206 GLN A O 1
ATOM 1583 N N . GLN A 1 207 ? -2.325 -24.297 -11.257 1.00 78.44 207 GLN A N 1
ATOM 1584 C CA . GLN A 1 207 ? -3.552 -24.876 -10.707 1.00 78.44 207 GLN A CA 1
ATOM 1585 C C . GLN A 1 207 ? -4.725 -24.907 -11.679 1.00 78.44 207 GLN A C 1
ATOM 1587 O O . GLN A 1 207 ? -5.509 -25.850 -11.636 1.00 78.44 207 GLN A O 1
ATOM 1592 N N . VAL A 1 208 ? -4.857 -23.897 -12.537 1.00 74.44 208 VAL A N 1
ATOM 1593 C CA . VAL A 1 208 ? -5.937 -23.836 -13.532 1.00 74.44 208 VAL A CA 1
ATOM 1594 C C . VAL A 1 208 ? -5.717 -24.860 -14.652 1.00 74.44 208 VAL A C 1
ATOM 1596 O O . VAL A 1 208 ? -6.679 -25.345 -15.238 1.00 74.44 208 VAL A O 1
ATOM 1599 N N . GLN A 1 209 ? -4.462 -25.220 -14.931 1.00 63.31 209 GLN A N 1
ATOM 1600 C CA . GLN A 1 209 ? -4.093 -26.109 -16.035 1.00 63.31 209 GLN A CA 1
ATOM 1601 C C . GLN A 1 209 ? -4.183 -27.607 -15.712 1.00 63.31 209 GLN A C 1
ATOM 1603 O O . GLN A 1 209 ? -4.170 -28.409 -16.641 1.00 63.31 209 GLN A O 1
ATOM 1608 N N . VAL A 1 210 ? -4.286 -28.012 -14.441 1.00 57.81 210 VAL A N 1
ATOM 1609 C CA . VAL A 1 210 ? -4.464 -29.429 -14.078 1.00 57.81 210 VAL A CA 1
ATOM 1610 C C . VAL A 1 210 ? -5.938 -29.813 -14.278 1.00 57.81 210 VAL A C 1
ATOM 1612 O O . VAL A 1 210 ? -6.784 -29.336 -13.516 1.00 57.81 210 VAL A O 1
ATOM 1615 N N . PRO A 1 211 ? -6.287 -30.694 -15.242 1.00 50.16 211 PRO A N 1
ATOM 1616 C CA . PRO A 1 211 ? -7.641 -31.216 -15.344 1.00 50.16 211 PRO A CA 1
ATOM 1617 C C . PRO A 1 211 ? -7.944 -31.983 -14.061 1.00 50.16 211 PRO A C 1
ATOM 1619 O O . PRO A 1 211 ? -7.191 -32.875 -13.664 1.00 50.16 211 PRO A O 1
ATOM 1622 N N . THR A 1 212 ? -9.041 -31.638 -13.394 1.00 52.84 212 THR A N 1
ATOM 1623 C CA . THR A 1 212 ? -9.537 -32.432 -12.269 1.00 52.84 212 THR A CA 1
ATOM 1624 C C . THR A 1 212 ? -9.787 -33.856 -12.776 1.00 52.84 212 THR A C 1
ATOM 1626 O O . THR A 1 212 ? -10.583 -34.030 -13.701 1.00 52.84 212 THR A O 1
ATOM 1629 N N . PRO A 1 213 ? -9.117 -34.895 -12.237 1.00 47.31 213 PRO A N 1
ATOM 1630 C CA . PRO A 1 213 ? -9.412 -36.254 -12.653 1.00 47.31 213 PRO A CA 1
ATOM 1631 C C . PRO A 1 213 ? -10.867 -36.545 -12.290 1.00 47.31 213 PRO A C 1
ATOM 1633 O O . PRO A 1 213 ? -11.265 -36.440 -11.127 1.00 47.31 213 PRO A O 1
ATOM 1636 N N . ALA A 1 214 ? -11.662 -36.875 -13.307 1.00 48.69 214 ALA A N 1
ATOM 1637 C CA . ALA A 1 214 ? -13.060 -37.253 -13.185 1.00 48.69 214 ALA A CA 1
ATOM 1638 C C . ALA A 1 214 ? -13.182 -38.568 -12.399 1.00 48.69 214 ALA A C 1
ATOM 1640 O O . ALA A 1 214 ? -13.359 -39.642 -12.966 1.00 48.69 214 ALA A O 1
ATOM 1641 N N . SER A 1 215 ? -13.082 -38.497 -11.073 1.00 47.97 215 SER A N 1
ATOM 1642 C CA . SER A 1 215 ? -13.424 -39.602 -10.189 1.00 47.97 215 SE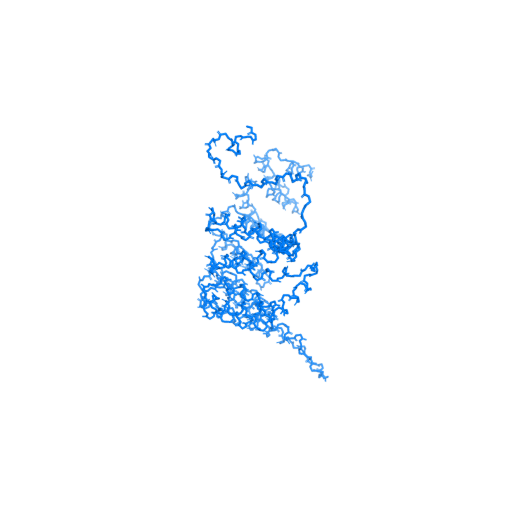R A CA 1
ATOM 1643 C C . SER A 1 215 ? -14.823 -39.373 -9.637 1.00 47.97 215 SER A C 1
ATOM 1645 O O . SER A 1 215 ? -15.068 -38.504 -8.797 1.00 47.97 215 SER A O 1
ATOM 1647 N N . LYS A 1 216 ? -15.764 -40.171 -10.144 1.00 51.97 216 LYS A N 1
ATOM 1648 C CA . LYS A 1 216 ? -17.118 -40.324 -9.615 1.00 51.97 216 LYS A CA 1
ATOM 1649 C C . LYS A 1 216 ? -17.050 -40.876 -8.185 1.00 51.97 216 LYS A C 1
ATOM 1651 O O . LYS A 1 216 ? -17.170 -42.079 -7.980 1.00 51.97 216 LYS A O 1
ATOM 1656 N N . ARG A 1 217 ? -16.904 -40.008 -7.182 1.00 40.56 217 ARG A N 1
ATOM 1657 C CA . ARG A 1 217 ? -17.399 -40.270 -5.820 1.00 40.56 217 ARG A CA 1
ATOM 1658 C C . ARG A 1 217 ? -17.524 -38.965 -5.040 1.00 40.56 217 ARG A C 1
ATOM 1660 O O . ARG A 1 217 ? -16.532 -38.378 -4.622 1.00 40.56 217 ARG A O 1
ATOM 1667 N N . ALA A 1 218 ? -18.759 -38.527 -4.816 1.00 47.47 218 ALA A N 1
ATOM 1668 C CA . ALA A 1 218 ? -19.065 -37.421 -3.921 1.00 47.47 218 ALA A CA 1
ATOM 1669 C C . ALA A 1 218 ? -18.657 -37.788 -2.483 1.00 47.47 218 ALA A C 1
ATOM 1671 O O . ALA A 1 218 ? -19.353 -38.536 -1.795 1.00 47.47 218 ALA A O 1
ATOM 1672 N N . LYS A 1 219 ? -17.505 -37.289 -2.024 1.00 42.34 219 LYS A N 1
ATOM 1673 C CA . LYS A 1 219 ? -17.141 -37.270 -0.603 1.00 42.34 219 LYS A CA 1
ATOM 1674 C C . LYS A 1 219 ? -16.187 -36.104 -0.335 1.00 42.34 219 LYS A C 1
ATOM 1676 O O . LYS A 1 219 ? -15.041 -36.163 -0.750 1.00 42.34 219 LYS A O 1
ATOM 1681 N N . LYS A 1 220 ? -16.709 -35.077 0.355 1.00 40.06 220 LYS A N 1
ATOM 1682 C CA . LYS A 1 220 ? -16.053 -33.855 0.876 1.00 40.06 220 LYS A CA 1
ATOM 1683 C C . LYS A 1 220 ? -15.129 -33.119 -0.114 1.00 40.06 220 LYS A C 1
ATOM 1685 O O . LYS A 1 220 ? -14.025 -33.564 -0.396 1.00 40.06 220 LYS A O 1
ATOM 1690 N N . GLN A 1 221 ? -15.575 -31.942 -0.566 1.00 38.66 221 GLN A N 1
ATOM 1691 C CA . GLN A 1 221 ? -14.755 -30.963 -1.294 1.00 38.66 221 GLN A CA 1
ATOM 1692 C C . GLN A 1 221 ? -13.349 -30.834 -0.674 1.00 38.66 221 GLN A C 1
ATOM 1694 O O . GLN A 1 221 ? -13.249 -30.593 0.533 1.00 38.66 221 GLN A O 1
ATOM 1699 N N . PRO A 1 222 ? -12.265 -30.942 -1.461 1.00 42.78 222 PRO A N 1
ATOM 1700 C CA . PRO A 1 222 ? -10.931 -30.693 -0.955 1.00 42.78 222 PRO A CA 1
ATOM 1701 C C . PRO A 1 222 ? -10.689 -29.182 -0.944 1.00 42.78 222 PRO A C 1
ATOM 1703 O O . PRO A 1 222 ? -10.476 -28.555 -1.976 1.00 42.78 222 PRO A O 1
ATOM 1706 N N . THR A 1 223 ? -10.650 -28.590 0.244 1.00 46.06 223 THR A N 1
ATOM 1707 C CA . THR A 1 223 ? -10.122 -27.238 0.498 1.00 46.06 223 THR A CA 1
ATOM 1708 C C . THR A 1 223 ? -8.589 -27.157 0.339 1.00 46.06 223 THR A C 1
ATOM 1710 O O . THR A 1 223 ? -7.963 -26.189 0.764 1.00 46.06 223 THR A O 1
ATOM 1713 N N . SER A 1 224 ? -7.948 -28.177 -0.247 1.00 49.47 224 SER A N 1
ATOM 1714 C CA . SER A 1 224 ? -6.492 -28.358 -0.249 1.00 49.47 224 SER A CA 1
ATOM 1715 C C . SER A 1 224 ? -5.764 -27.733 -1.440 1.00 49.47 224 SER A C 1
ATOM 1717 O O . SER A 1 224 ? -4.543 -27.607 -1.379 1.00 49.47 224 SER A O 1
ATOM 1719 N N . SER A 1 225 ? -6.461 -27.339 -2.512 1.00 51.91 225 SER A N 1
ATOM 1720 C CA . SER A 1 225 ? -5.812 -26.734 -3.682 1.00 51.91 225 SER A CA 1
ATOM 1721 C C . SER A 1 225 ? -5.386 -25.293 -3.395 1.00 51.91 225 SER A C 1
ATOM 1723 O O . SER A 1 225 ? -4.197 -25.000 -3.444 1.00 51.91 225 SER A O 1
ATOM 1725 N N . SER A 1 226 ? -6.282 -24.400 -2.967 1.00 54.50 226 SER A N 1
ATOM 1726 C CA . SER A 1 226 ? -5.933 -22.989 -2.690 1.00 54.50 226 SER A CA 1
ATOM 1727 C C . SER A 1 226 ? -4.801 -22.828 -1.661 1.00 54.50 226 SER A C 1
ATOM 1729 O O . SER A 1 226 ? -3.956 -21.942 -1.794 1.00 54.50 226 SER A O 1
ATOM 1731 N N . SER A 1 227 ? -4.716 -23.738 -0.683 1.00 60.84 227 SER A N 1
ATOM 1732 C CA . SER A 1 227 ? -3.641 -23.785 0.315 1.00 60.84 227 SER A CA 1
ATOM 1733 C C . SER A 1 227 ? -2.243 -23.897 -0.313 1.00 60.84 227 SER A C 1
ATOM 1735 O O . SER A 1 227 ? -1.296 -23.278 0.183 1.00 60.84 227 SER A O 1
ATOM 1737 N N . SER A 1 228 ? -2.093 -24.630 -1.425 1.00 69.69 228 SER A N 1
ATOM 1738 C CA . SER A 1 228 ? -0.783 -24.849 -2.050 1.00 69.69 228 SER A CA 1
ATOM 1739 C C . SER A 1 228 ? -0.239 -23.597 -2.749 1.00 69.69 228 SER A C 1
ATOM 1741 O O . SER A 1 228 ? 0.968 -23.365 -2.673 1.00 69.69 228 SER A O 1
ATOM 1743 N N . VAL A 1 229 ? -1.100 -22.762 -3.357 1.00 84.44 229 VAL A N 1
ATOM 1744 C CA . VAL A 1 229 ? -0.685 -21.536 -4.078 1.00 84.44 229 VAL A CA 1
ATOM 1745 C C . VAL A 1 229 ? -0.005 -20.565 -3.130 1.00 84.44 229 VAL A C 1
ATOM 1747 O O . VAL A 1 229 ? 1.091 -20.074 -3.388 1.00 84.44 229 VAL A O 1
ATOM 1750 N N . TYR A 1 230 ? -0.645 -20.306 -1.991 1.00 87.81 230 TYR A N 1
ATOM 1751 C CA . TYR A 1 230 ? -0.118 -19.357 -1.021 1.00 87.81 230 TYR A CA 1
ATOM 1752 C C . TYR A 1 230 ? 1.099 -19.914 -0.286 1.00 87.81 230 TYR A C 1
ATOM 1754 O O . TYR A 1 230 ? 1.947 -19.139 0.143 1.00 87.81 230 TYR A O 1
ATOM 1762 N N . LYS A 1 231 ? 1.214 -21.241 -0.134 1.00 88.19 231 LYS A N 1
ATOM 1763 C CA . LYS A 1 231 ? 2.316 -21.878 0.601 1.00 88.19 231 LYS A CA 1
ATOM 1764 C C . LYS A 1 231 ? 3.677 -21.631 -0.053 1.00 88.19 231 LYS A C 1
ATOM 1766 O O . LYS A 1 231 ? 4.629 -21.326 0.663 1.00 88.19 231 LYS A O 1
ATOM 1771 N N . THR A 1 232 ? 3.777 -21.728 -1.379 1.00 89.56 232 THR A N 1
ATOM 1772 C CA . THR A 1 232 ? 5.039 -21.490 -2.104 1.00 89.56 232 THR A CA 1
ATOM 1773 C C . THR A 1 232 ? 5.461 -20.025 -2.022 1.00 89.56 232 THR A C 1
ATOM 1775 O O . THR A 1 232 ? 6.597 -19.731 -1.656 1.00 89.56 232 THR A O 1
ATOM 1778 N N . ALA A 1 233 ? 4.532 -19.099 -2.268 1.00 93.31 233 ALA A N 1
ATOM 1779 C CA . ALA A 1 233 ? 4.788 -17.668 -2.140 1.00 93.31 233 ALA A CA 1
ATOM 1780 C C . ALA A 1 233 ? 5.151 -17.274 -0.697 1.00 93.31 233 ALA A C 1
ATOM 1782 O O . ALA A 1 233 ? 6.071 -16.486 -0.485 1.00 93.31 233 ALA A O 1
ATOM 1783 N N . LEU A 1 234 ? 4.478 -17.854 0.303 1.00 92.88 234 LEU A N 1
ATOM 1784 C CA . LEU A 1 234 ? 4.761 -17.595 1.714 1.00 92.88 234 LEU A CA 1
ATOM 1785 C C . LEU A 1 234 ? 6.172 -18.052 2.097 1.00 92.88 234 LEU A C 1
ATOM 1787 O O . LEU A 1 234 ? 6.864 -17.320 2.794 1.00 92.88 234 LEU A O 1
ATOM 1791 N N . ALA A 1 235 ? 6.627 -19.207 1.601 1.00 93.31 235 ALA A N 1
ATOM 1792 C CA . ALA A 1 235 ? 7.985 -19.687 1.854 1.00 93.31 235 ALA A CA 1
ATOM 1793 C C . ALA A 1 235 ? 9.055 -18.714 1.324 1.00 93.31 235 ALA A C 1
ATOM 1795 O O . ALA A 1 235 ? 10.037 -18.450 2.018 1.00 93.31 235 ALA A O 1
ATOM 1796 N N . VAL A 1 236 ? 8.837 -18.132 0.136 1.00 95.81 236 VAL A N 1
ATOM 1797 C CA . VAL A 1 236 ? 9.723 -17.102 -0.436 1.00 95.81 236 VAL A CA 1
ATOM 1798 C C . VAL A 1 236 ? 9.743 -15.853 0.441 1.00 95.81 236 VAL A C 1
ATOM 1800 O O . VAL A 1 236 ? 10.815 -15.336 0.750 1.00 95.81 236 VAL A O 1
ATOM 1803 N N . VAL A 1 237 ? 8.573 -15.387 0.884 1.00 96.06 237 VAL A N 1
ATOM 1804 C CA . VAL A 1 237 ? 8.480 -14.210 1.755 1.00 96.06 237 VAL A CA 1
ATOM 1805 C C . VAL A 1 237 ? 9.169 -14.453 3.096 1.00 96.06 237 VAL A C 1
ATOM 1807 O O . VAL A 1 237 ? 9.942 -13.615 3.546 1.00 96.06 237 VAL A O 1
ATOM 1810 N N . GLU A 1 238 ? 8.945 -15.606 3.726 1.00 94.88 238 GLU A N 1
ATOM 1811 C CA . GLU A 1 238 ? 9.589 -15.953 4.995 1.00 94.88 238 GLU A CA 1
ATOM 1812 C C . GLU A 1 238 ? 11.102 -16.112 4.861 1.00 94.88 238 GLU A C 1
ATOM 1814 O O . GLU A 1 238 ? 11.825 -15.792 5.800 1.00 94.88 238 GLU A O 1
ATOM 1819 N N . GLN A 1 239 ? 11.596 -16.590 3.716 1.00 95.25 239 GLN A N 1
ATOM 1820 C CA . GLN A 1 239 ? 13.026 -16.590 3.427 1.00 95.25 239 GLN A CA 1
ATOM 1821 C C . GLN A 1 239 ? 13.562 -15.164 3.339 1.00 95.25 239 GLN A C 1
ATOM 1823 O O . GLN A 1 239 ? 14.524 -14.855 4.037 1.00 95.25 239 GLN A O 1
ATOM 1828 N N . GLY A 1 240 ? 12.902 -14.294 2.572 1.00 94.94 240 GLY A N 1
ATOM 1829 C CA . GLY A 1 240 ? 13.276 -12.887 2.466 1.00 94.94 240 GLY A CA 1
ATOM 1830 C C . GLY A 1 240 ? 13.290 -12.181 3.818 1.00 94.94 240 GLY A C 1
ATOM 1831 O O . GLY A 1 240 ? 14.267 -11.528 4.152 1.00 94.94 240 GLY A O 1
ATOM 1832 N N . LEU A 1 241 ? 12.282 -12.397 4.666 1.00 95.06 241 LEU A N 1
ATOM 1833 C CA . LEU A 1 241 ? 12.202 -11.796 6.004 1.00 95.06 241 LEU A CA 1
ATOM 1834 C C . LEU A 1 241 ? 13.305 -12.249 6.979 1.00 95.06 241 LEU A C 1
ATOM 1836 O O . LEU A 1 241 ? 13.445 -11.651 8.044 1.00 95.06 241 LEU A O 1
ATOM 1840 N N . ARG A 1 242 ? 14.065 -13.309 6.665 1.00 94.81 242 ARG A N 1
ATOM 1841 C CA . ARG A 1 242 ? 15.233 -13.726 7.464 1.00 94.81 242 ARG A CA 1
ATOM 1842 C C . ARG A 1 242 ? 16.509 -12.976 7.087 1.00 94.81 242 ARG A C 1
ATOM 1844 O O . ARG A 1 242 ? 17.411 -12.917 7.913 1.00 94.81 242 ARG A O 1
ATOM 1851 N N . VAL A 1 243 ? 16.598 -12.466 5.860 1.00 95.62 243 VAL A N 1
ATOM 1852 C CA . VAL A 1 243 ? 17.844 -11.921 5.289 1.00 95.62 243 VAL A CA 1
ATOM 1853 C C . VAL A 1 243 ? 17.738 -10.455 4.872 1.00 95.62 243 VAL A C 1
ATOM 1855 O O . VAL A 1 243 ? 18.747 -9.757 4.845 1.00 95.62 243 VAL A O 1
ATOM 1858 N N . ALA A 1 244 ? 16.535 -9.979 4.557 1.00 93.94 244 ALA A N 1
ATOM 1859 C CA . ALA A 1 244 ? 16.302 -8.626 4.089 1.00 93.94 244 ALA A CA 1
ATOM 1860 C C . ALA A 1 244 ? 16.414 -7.618 5.237 1.00 93.94 244 ALA A C 1
ATOM 1862 O O . ALA A 1 244 ? 15.823 -7.798 6.303 1.00 93.94 244 ALA A O 1
ATOM 1863 N N . THR A 1 245 ? 17.146 -6.538 4.987 1.00 91.50 245 THR A N 1
ATOM 1864 C CA . THR A 1 245 ? 17.362 -5.425 5.922 1.00 91.50 245 THR A CA 1
ATOM 1865 C C . THR A 1 245 ? 16.959 -4.078 5.326 1.00 91.50 245 THR A C 1
ATOM 1867 O O . THR A 1 245 ? 16.734 -3.132 6.073 1.00 91.50 245 THR A O 1
ATOM 1870 N N . VAL A 1 246 ? 16.819 -3.994 4.000 1.00 91.00 246 VAL A N 1
ATOM 1871 C CA . VAL A 1 246 ? 16.474 -2.780 3.249 1.00 91.00 246 VAL A CA 1
ATOM 1872 C C . VAL A 1 246 ? 15.096 -2.950 2.607 1.00 91.00 246 VAL A C 1
ATOM 1874 O O . VAL A 1 246 ? 14.776 -4.037 2.123 1.00 91.00 246 VAL A O 1
ATOM 1877 N N . ASP A 1 247 ? 14.280 -1.892 2.603 1.00 88.25 247 ASP A N 1
ATOM 1878 C CA . ASP A 1 247 ? 12.952 -1.828 1.968 1.00 88.25 247 ASP A CA 1
ATOM 1879 C C . ASP A 1 247 ? 12.040 -3.030 2.288 1.00 88.25 247 ASP A C 1
ATOM 1881 O O . ASP A 1 247 ? 11.514 -3.715 1.405 1.00 88.25 247 ASP A O 1
ATOM 1885 N N . THR A 1 248 ? 11.877 -3.333 3.580 1.00 91.44 248 THR A N 1
ATOM 1886 C CA . THR A 1 248 ? 11.160 -4.542 4.033 1.00 91.44 248 THR A CA 1
ATOM 1887 C C . THR A 1 248 ? 9.651 -4.354 4.223 1.00 91.44 248 THR A C 1
ATOM 1889 O O . THR A 1 248 ? 8.934 -5.348 4.352 1.00 91.44 248 THR A O 1
ATOM 1892 N N . ASP A 1 249 ? 9.139 -3.120 4.195 1.00 88.81 249 ASP A N 1
ATOM 1893 C CA . ASP A 1 249 ? 7.730 -2.814 4.493 1.00 88.81 249 ASP A CA 1
ATOM 1894 C C . ASP A 1 249 ? 6.759 -3.558 3.568 1.00 88.81 249 ASP A C 1
ATOM 1896 O O . ASP A 1 249 ? 5.840 -4.246 4.024 1.00 88.81 249 ASP A O 1
ATOM 1900 N N . GLY A 1 250 ? 7.004 -3.502 2.257 1.00 89.50 250 GLY A N 1
ATOM 1901 C CA . GLY A 1 250 ? 6.180 -4.202 1.273 1.00 89.50 250 GLY A CA 1
ATOM 1902 C C . GLY A 1 250 ? 6.275 -5.730 1.388 1.00 89.50 250 GLY A C 1
ATOM 1903 O O . GLY A 1 250 ? 5.295 -6.444 1.145 1.00 89.50 250 GLY A O 1
ATOM 1904 N N . LEU A 1 251 ? 7.415 -6.250 1.858 1.00 93.56 251 LEU A N 1
ATOM 1905 C CA . LEU A 1 251 ? 7.601 -7.675 2.127 1.00 93.56 251 LEU A CA 1
ATOM 1906 C C . LEU A 1 251 ? 6.780 -8.128 3.347 1.00 93.56 251 LEU A C 1
ATOM 1908 O O . LEU A 1 251 ? 6.113 -9.166 3.291 1.00 93.56 251 LEU A O 1
ATOM 1912 N N . TRP A 1 252 ? 6.757 -7.333 4.421 1.00 93.62 252 TRP A N 1
ATOM 1913 C CA . TRP A 1 252 ? 5.905 -7.571 5.591 1.00 93.62 252 TRP A CA 1
ATOM 1914 C C . TRP A 1 252 ? 4.416 -7.487 5.257 1.00 93.62 252 TRP A C 1
ATOM 1916 O O . TRP A 1 252 ? 3.647 -8.366 5.656 1.00 93.62 252 TRP A O 1
ATOM 1926 N N . GLN A 1 253 ? 4.005 -6.481 4.482 1.00 92.12 253 GLN A N 1
ATOM 1927 C CA . GLN A 1 253 ? 2.627 -6.358 4.008 1.00 92.12 253 GLN A CA 1
ATOM 1928 C C . GLN A 1 253 ? 2.216 -7.599 3.206 1.00 92.12 253 GLN A C 1
ATOM 1930 O O . GLN A 1 253 ? 1.137 -8.163 3.421 1.00 92.12 253 GLN A O 1
ATOM 1935 N N . ARG A 1 254 ? 3.103 -8.089 2.330 1.00 93.25 254 ARG A N 1
ATOM 1936 C CA . ARG A 1 254 ? 2.854 -9.306 1.555 1.00 93.25 254 ARG A CA 1
ATOM 1937 C C . ARG A 1 254 ? 2.752 -10.548 2.437 1.00 93.25 254 ARG A C 1
ATOM 1939 O O . ARG A 1 254 ? 1.864 -11.370 2.216 1.00 93.25 254 ARG A O 1
ATOM 1946 N N . HIS A 1 255 ? 3.614 -10.674 3.444 1.00 94.38 255 HIS A N 1
ATOM 1947 C CA . HIS A 1 255 ? 3.573 -11.769 4.415 1.00 94.38 255 HIS A CA 1
ATOM 1948 C C . HIS A 1 255 ? 2.216 -11.847 5.124 1.00 94.38 255 HIS A C 1
ATOM 1950 O O . HIS A 1 255 ? 1.587 -12.906 5.161 1.00 94.38 255 HIS A O 1
ATOM 1956 N N . VAL A 1 256 ? 1.738 -10.710 5.638 1.00 93.12 256 VAL A N 1
ATOM 1957 C CA . VAL A 1 256 ? 0.440 -10.613 6.316 1.00 93.12 256 VAL A CA 1
ATOM 1958 C C . VAL A 1 256 ? -0.697 -10.988 5.364 1.00 93.12 256 VAL A C 1
ATOM 1960 O O . VAL A 1 256 ? -1.497 -11.857 5.700 1.00 93.12 256 VAL A O 1
ATOM 1963 N N . GLN A 1 257 ? -0.743 -10.421 4.154 1.00 91.62 257 GLN A N 1
ATOM 1964 C CA . GLN A 1 257 ? -1.784 -10.742 3.166 1.00 91.62 257 GLN A CA 1
ATOM 1965 C C . GLN A 1 257 ? -1.849 -12.238 2.828 1.00 91.62 257 GLN A C 1
ATOM 1967 O O . GLN A 1 257 ? -2.940 -12.808 2.762 1.00 91.62 257 GLN A O 1
ATOM 1972 N N . LEU A 1 258 ? -0.698 -12.891 2.633 1.00 91.44 258 LEU A N 1
ATOM 1973 C CA . LEU A 1 258 ? -0.645 -14.325 2.335 1.00 91.44 258 LEU A CA 1
ATOM 1974 C C . LEU A 1 258 ? -1.157 -15.168 3.511 1.00 91.44 258 LEU A C 1
ATOM 1976 O O . LEU A 1 258 ? -1.921 -16.108 3.298 1.00 91.44 258 LEU A O 1
ATOM 1980 N N . LEU A 1 259 ? -0.808 -14.806 4.750 1.00 90.75 259 LEU A N 1
ATOM 1981 C CA . LEU A 1 259 ? -1.311 -15.490 5.946 1.00 90.75 259 LEU A CA 1
ATOM 1982 C C . LEU A 1 259 ? -2.818 -15.309 6.153 1.00 90.75 259 LEU A C 1
ATOM 1984 O O . LEU A 1 259 ? -3.478 -16.226 6.644 1.00 90.75 259 LEU A O 1
ATOM 1988 N N . LEU A 1 260 ? -3.367 -14.146 5.799 1.00 88.94 260 LEU A N 1
ATOM 1989 C CA . LEU A 1 260 ? -4.813 -13.912 5.826 1.00 88.94 260 LEU A CA 1
ATOM 1990 C C . LEU A 1 260 ? -5.532 -14.732 4.746 1.00 88.94 260 LEU A C 1
ATOM 1992 O O . LEU A 1 260 ? -6.604 -15.272 5.005 1.00 88.94 260 LEU A O 1
ATOM 1996 N N . SER A 1 261 ? -4.914 -14.874 3.571 1.00 87.69 261 SER A N 1
ATOM 1997 C CA . SER A 1 261 ? -5.485 -15.594 2.423 1.00 87.69 261 SER A CA 1
ATOM 1998 C C . SER A 1 261 ? -5.508 -17.116 2.601 1.00 87.69 261 SER A C 1
ATOM 2000 O O . SER A 1 261 ? -6.346 -17.784 2.006 1.00 87.69 261 SER A O 1
ATOM 2002 N N . GLN A 1 262 ? -4.622 -17.682 3.430 1.00 80.94 262 GLN A N 1
ATOM 2003 C CA . GLN A 1 262 ? -4.604 -19.127 3.698 1.00 80.94 262 GLN A CA 1
ATOM 2004 C C . GLN A 1 262 ? -5.843 -19.631 4.457 1.00 80.94 262 GLN A C 1
ATOM 2006 O O . GLN A 1 262 ? -6.161 -20.812 4.341 1.00 80.94 262 GLN A O 1
ATOM 2011 N N . GLY A 1 263 ? -6.559 -18.752 5.171 1.00 65.88 263 GLY A N 1
ATOM 2012 C CA . GLY A 1 263 ? -7.775 -19.091 5.914 1.00 65.88 263 GLY A CA 1
ATOM 2013 C C . GLY A 1 263 ? -7.565 -20.092 7.065 1.00 65.88 263 GLY A C 1
ATOM 2014 O O . GLY A 1 263 ? -6.582 -20.824 7.128 1.00 65.88 263 GLY A O 1
ATOM 2015 N N . GLY A 1 264 ? -8.517 -20.127 8.000 1.00 67.31 264 GLY A N 1
ATOM 2016 C CA . GLY A 1 264 ? -8.561 -21.114 9.086 1.00 67.31 264 GLY A CA 1
ATOM 2017 C C . GLY A 1 264 ? -8.409 -20.524 10.489 1.00 67.31 264 GLY A C 1
ATOM 2018 O O . GLY A 1 264 ? -7.602 -19.636 10.748 1.00 67.31 264 GLY A O 1
ATOM 2019 N N . THR A 1 265 ? -9.189 -21.044 11.435 1.00 62.56 265 THR A N 1
ATOM 2020 C CA . THR A 1 265 ? -9.137 -20.634 12.850 1.00 62.56 265 THR A CA 1
ATOM 2021 C C . THR A 1 265 ? -7.822 -21.038 13.525 1.00 62.56 265 THR A C 1
ATOM 2023 O O . THR A 1 265 ? -7.344 -20.350 14.425 1.00 62.56 265 THR A O 1
ATOM 2026 N N . SER A 1 266 ? -7.173 -22.102 13.041 1.00 63.69 266 SER A N 1
ATOM 2027 C CA . SER A 1 266 ? -5.879 -22.585 13.537 1.00 63.69 266 SER A CA 1
ATOM 2028 C C . SER A 1 266 ? -4.701 -21.649 13.227 1.00 63.69 266 SER A C 1
ATOM 2030 O O . SER A 1 266 ? -3.647 -21.770 13.852 1.00 63.69 266 SER A O 1
ATOM 2032 N N . SER A 1 267 ? -4.853 -20.681 12.313 1.00 81.56 267 SER A N 1
ATOM 2033 C 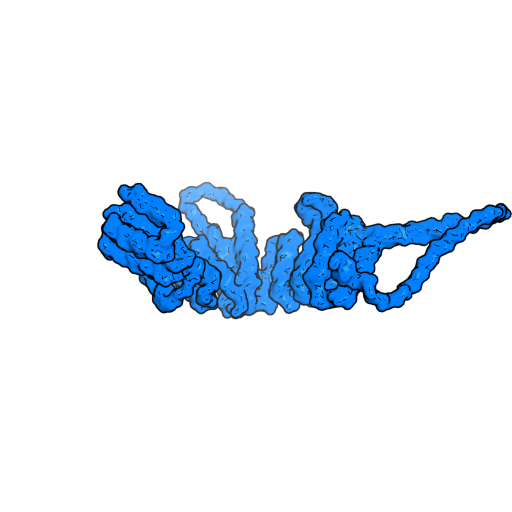CA . SER A 1 267 ? -3.792 -19.735 11.941 1.00 81.56 267 SER A CA 1
ATOM 2034 C C . SER A 1 267 ? -3.888 -18.372 12.632 1.00 81.56 267 SER A C 1
ATOM 2036 O O . SER A 1 267 ? -2.980 -17.556 12.455 1.00 81.56 267 SER A O 1
ATOM 2038 N N . LEU A 1 268 ? -4.917 -18.114 13.452 1.00 88.25 268 LEU A N 1
ATOM 2039 C CA . LEU A 1 268 ? -5.139 -16.802 14.084 1.00 88.25 268 LEU A CA 1
ATOM 2040 C C . LEU A 1 268 ? -3.942 -16.344 14.931 1.00 88.25 268 LEU A C 1
ATOM 2042 O O . LEU A 1 268 ? -3.517 -15.192 14.854 1.00 88.25 268 LEU A O 1
ATOM 2046 N N . GLY A 1 269 ? -3.330 -17.259 15.691 1.00 90.06 269 GLY A N 1
ATOM 2047 C CA . GLY A 1 269 ? -2.134 -16.956 16.483 1.00 90.06 269 GLY A CA 1
ATOM 2048 C C . GLY A 1 269 ? -0.924 -16.575 15.621 1.00 90.06 269 GLY A C 1
ATOM 2049 O O . GLY A 1 269 ? -0.183 -15.652 15.962 1.00 90.06 269 GLY A O 1
ATOM 2050 N N . ARG A 1 270 ? -0.737 -17.242 14.473 1.00 90.50 270 ARG A N 1
ATOM 2051 C CA . ARG A 1 270 ? 0.335 -16.925 13.512 1.00 90.50 270 ARG A CA 1
ATOM 2052 C C . ARG A 1 270 ? 0.088 -15.576 12.839 1.00 90.50 270 ARG A C 1
ATOM 2054 O O . ARG A 1 270 ? 1.021 -14.784 12.744 1.00 90.50 270 ARG A O 1
ATOM 2061 N N . GLN A 1 271 ? -1.155 -15.294 12.445 1.00 92.00 271 GLN A N 1
ATOM 2062 C CA . GLN A 1 271 ? -1.571 -14.006 11.879 1.00 92.00 271 GLN A CA 1
ATOM 2063 C C . GLN A 1 271 ? -1.328 -12.863 12.874 1.00 92.00 271 GLN A C 1
ATOM 2065 O O . GLN A 1 271 ? -0.647 -11.896 12.537 1.00 92.00 271 GLN A O 1
ATOM 2070 N N . LYS A 1 272 ? -1.760 -13.013 14.136 1.00 93.69 272 LYS A N 1
ATOM 2071 C CA . LYS A 1 272 ? -1.505 -12.026 15.200 1.00 93.69 272 LYS A CA 1
ATOM 2072 C C . LYS A 1 272 ? -0.012 -11.761 15.379 1.00 93.69 272 LYS A C 1
ATOM 2074 O O . LYS A 1 272 ? 0.405 -10.606 15.413 1.00 93.69 272 LYS A O 1
ATOM 2079 N N . LYS A 1 273 ? 0.809 -12.814 15.477 1.00 93.69 273 LYS A N 1
ATOM 2080 C CA . LYS A 1 273 ? 2.272 -12.679 15.602 1.00 93.69 273 LYS A CA 1
ATOM 2081 C C . LYS A 1 273 ? 2.884 -11.972 14.390 1.00 93.69 273 LYS A C 1
ATOM 2083 O O . LYS A 1 273 ? 3.789 -11.162 14.566 1.00 93.69 273 LYS A O 1
ATOM 2088 N N . ALA A 1 274 ? 2.390 -12.247 13.184 1.00 94.00 274 ALA A N 1
ATOM 2089 C CA . ALA A 1 274 ? 2.855 -11.589 11.968 1.00 94.00 274 ALA A CA 1
ATOM 2090 C C . ALA A 1 274 ? 2.568 -10.082 11.982 1.00 94.00 274 ALA A C 1
ATOM 2092 O O . ALA A 1 274 ? 3.485 -9.313 11.713 1.00 94.00 274 ALA A O 1
ATOM 2093 N N . PHE A 1 275 ? 1.360 -9.660 12.376 1.00 95.56 275 PHE A N 1
ATOM 2094 C CA . PHE A 1 275 ? 1.030 -8.239 12.531 1.00 95.56 275 PHE A CA 1
ATOM 2095 C C . PHE A 1 275 ? 1.953 -7.528 13.526 1.00 95.56 275 PHE A C 1
ATOM 2097 O O . PHE A 1 275 ? 2.497 -6.477 13.203 1.00 95.56 275 PHE A O 1
ATOM 2104 N N . HIS A 1 276 ? 2.194 -8.117 14.703 1.00 94.69 276 HIS A N 1
ATOM 2105 C CA . HIS A 1 276 ? 3.096 -7.520 15.697 1.00 94.69 276 HIS A CA 1
ATOM 2106 C C . HIS A 1 276 ? 4.526 -7.379 15.168 1.00 94.69 276 HIS A C 1
ATOM 2108 O O . HIS A 1 276 ? 5.157 -6.345 15.367 1.00 94.69 276 HIS A O 1
ATOM 2114 N N . ARG A 1 277 ? 5.048 -8.409 14.490 1.00 94.31 277 ARG A N 1
ATOM 2115 C CA . ARG A 1 277 ? 6.399 -8.362 13.913 1.00 94.31 277 ARG A CA 1
ATOM 2116 C C . ARG A 1 277 ? 6.504 -7.317 12.806 1.00 94.31 277 ARG A C 1
ATOM 2118 O O . ARG A 1 277 ? 7.475 -6.573 12.797 1.00 94.31 277 ARG A O 1
ATOM 2125 N N . ALA A 1 278 ? 5.499 -7.239 11.938 1.00 94.38 278 ALA A N 1
ATOM 2126 C CA . ALA A 1 278 ? 5.440 -6.260 10.864 1.00 94.38 278 ALA A CA 1
ATOM 2127 C C . ALA A 1 278 ? 5.372 -4.821 11.411 1.00 94.38 278 ALA A C 1
ATOM 2129 O O . ALA A 1 278 ? 6.157 -3.980 10.995 1.00 94.38 278 ALA A O 1
ATOM 2130 N N . LEU A 1 279 ? 4.518 -4.552 12.408 1.00 93.62 279 LEU A N 1
ATOM 2131 C CA . LEU A 1 279 ? 4.413 -3.224 13.033 1.00 93.62 279 LEU A CA 1
ATOM 2132 C C . LEU A 1 279 ? 5.675 -2.819 13.798 1.00 93.62 279 LEU A C 1
ATOM 2134 O O . LEU A 1 279 ? 5.988 -1.636 13.852 1.00 93.62 279 LEU A O 1
ATOM 2138 N N . LYS A 1 280 ? 6.385 -3.784 14.397 1.00 92.00 280 LYS A N 1
ATOM 2139 C CA . LYS A 1 280 ? 7.664 -3.539 15.077 1.00 92.00 280 LYS A CA 1
ATOM 2140 C C . LYS A 1 280 ? 8.799 -3.245 14.090 1.00 92.00 280 LYS A C 1
ATOM 2142 O O . LYS A 1 280 ? 9.735 -2.542 14.453 1.00 92.00 280 LYS A O 1
ATOM 2147 N N . ALA A 1 281 ? 8.748 -3.830 12.894 1.00 90.50 281 ALA A N 1
ATOM 2148 C CA . ALA A 1 281 ? 9.757 -3.634 11.859 1.00 90.50 281 ALA A CA 1
ATOM 2149 C C . ALA A 1 281 ? 9.534 -2.350 11.045 1.00 90.50 281 ALA A C 1
ATOM 2151 O O . ALA A 1 281 ? 10.506 -1.730 10.630 1.00 90.50 281 ALA A O 1
ATOM 2152 N N . ALA A 1 282 ? 8.276 -1.957 10.834 1.00 88.75 282 ALA A N 1
ATOM 2153 C CA . ALA A 1 282 ? 7.921 -0.757 10.088 1.00 88.75 282 ALA A CA 1
ATOM 2154 C C . ALA A 1 282 ? 8.215 0.524 10.883 1.00 88.75 282 ALA A C 1
ATOM 2156 O O . ALA A 1 282 ? 8.019 0.582 12.100 1.00 88.75 282 ALA A O 1
ATOM 2157 N N . THR A 1 283 ? 8.624 1.584 10.184 1.00 86.38 283 THR A N 1
ATOM 2158 C CA . THR A 1 283 ? 8.836 2.903 10.791 1.00 86.38 283 THR A CA 1
ATOM 2159 C C . THR A 1 283 ? 7.496 3.492 11.255 1.00 86.38 283 THR A C 1
ATOM 2161 O O . THR A 1 283 ? 6.589 3.642 10.427 1.00 86.38 283 THR A O 1
ATOM 2164 N N . PRO A 1 284 ? 7.342 3.842 12.549 1.00 86.06 284 PRO A N 1
ATOM 2165 C CA . PRO A 1 284 ? 6.109 4.429 13.067 1.00 86.06 284 PRO A CA 1
ATOM 2166 C C . PRO A 1 284 ? 5.704 5.699 12.314 1.00 86.06 284 PRO A C 1
ATOM 2168 O O . PRO A 1 284 ? 6.562 6.450 11.859 1.00 86.06 284 PRO A O 1
ATOM 2171 N N . TRP A 1 285 ? 4.395 5.950 12.227 1.00 82.75 285 TRP A N 1
ATOM 2172 C CA . TRP A 1 285 ? 3.820 7.167 11.623 1.00 82.75 285 TRP A CA 1
ATOM 2173 C C . TRP A 1 285 ? 4.091 7.354 10.122 1.00 82.75 285 TRP A C 1
ATOM 2175 O O . TRP A 1 285 ? 3.905 8.441 9.583 1.00 82.75 285 TRP A O 1
ATOM 2185 N N . THR A 1 286 ? 4.496 6.293 9.424 1.00 88.12 286 THR A N 1
ATOM 2186 C CA . THR A 1 286 ? 4.505 6.251 7.956 1.00 88.12 286 THR A CA 1
ATOM 2187 C C . THR A 1 286 ? 3.159 5.761 7.420 1.00 88.12 286 THR A C 1
ATOM 2189 O O . THR A 1 286 ? 2.458 5.003 8.093 1.00 88.12 286 THR A O 1
ATOM 2192 N N . ALA A 1 287 ? 2.814 6.107 6.176 1.00 87.25 287 ALA A N 1
ATOM 2193 C CA . ALA A 1 287 ? 1.576 5.638 5.538 1.00 87.25 287 ALA A CA 1
ATOM 2194 C C . ALA A 1 287 ? 1.469 4.096 5.504 1.00 87.25 287 ALA A C 1
ATOM 2196 O O . ALA A 1 287 ? 0.394 3.525 5.714 1.00 87.25 287 ALA A O 1
ATOM 2197 N N . ALA A 1 288 ? 2.597 3.403 5.295 1.00 86.25 288 ALA A N 1
ATOM 2198 C CA . ALA A 1 288 ? 2.667 1.943 5.337 1.00 86.25 288 ALA A CA 1
ATOM 2199 C C . ALA A 1 288 ? 2.351 1.400 6.741 1.00 86.25 288 ALA A C 1
ATOM 2201 O O . ALA A 1 288 ? 1.548 0.473 6.887 1.00 86.25 288 ALA A O 1
ATOM 2202 N N . TRP A 1 289 ? 2.919 2.017 7.781 1.00 91.12 289 TRP A N 1
ATOM 2203 C CA . TRP A 1 289 ? 2.642 1.663 9.170 1.00 91.12 289 TRP A CA 1
ATOM 2204 C C . TRP A 1 289 ? 1.184 1.938 9.559 1.00 91.12 289 TRP A C 1
ATOM 2206 O O . TRP A 1 289 ? 0.537 1.069 10.145 1.00 91.12 289 TRP A O 1
ATOM 2216 N N . SER A 1 290 ? 0.630 3.092 9.178 1.00 91.88 290 SER A N 1
ATOM 2217 C CA . SER A 1 290 ? -0.775 3.449 9.413 1.00 91.88 290 SER A CA 1
ATOM 2218 C C . SER A 1 290 ? -1.727 2.448 8.761 1.00 91.88 290 SER A C 1
ATOM 2220 O O . SER A 1 290 ? -2.660 1.962 9.405 1.00 91.88 290 SER A O 1
ATOM 2222 N N . THR A 1 291 ? -1.449 2.072 7.510 1.00 91.56 291 THR A N 1
ATOM 2223 C CA . THR A 1 291 ? -2.213 1.057 6.773 1.00 91.56 291 THR A CA 1
ATOM 2224 C C . THR A 1 291 ? -2.165 -0.292 7.488 1.00 91.56 291 THR A C 1
ATOM 2226 O O . THR A 1 291 ? -3.200 -0.926 7.707 1.00 91.56 291 THR A O 1
ATOM 2229 N N . LEU A 1 292 ? -0.974 -0.728 7.907 1.00 93.62 292 LEU A N 1
ATOM 2230 C CA . LEU A 1 292 ? -0.785 -1.987 8.623 1.00 93.62 292 LEU A CA 1
ATOM 2231 C C . LEU A 1 292 ? -1.490 -1.989 9.990 1.00 93.62 292 LEU A C 1
ATOM 2233 O O . LEU A 1 292 ? -2.115 -2.986 10.361 1.00 93.62 292 LEU A O 1
ATOM 2237 N N . ARG A 1 293 ? -1.439 -0.870 10.722 1.00 94.75 293 ARG A N 1
ATOM 2238 C CA . ARG A 1 293 ? -2.148 -0.672 11.994 1.00 94.75 293 ARG A CA 1
ATOM 2239 C C . ARG A 1 293 ? -3.652 -0.832 11.803 1.00 94.75 293 ARG A C 1
ATOM 2241 O O . ARG A 1 293 ? -4.281 -1.590 12.541 1.00 94.75 293 ARG A O 1
ATOM 2248 N N . MET A 1 294 ? -4.219 -0.166 10.798 1.00 95.31 294 MET A N 1
ATOM 2249 C CA . MET A 1 294 ? -5.649 -0.260 10.499 1.00 95.31 294 MET A CA 1
ATOM 2250 C C . MET A 1 294 ? -6.064 -1.680 10.114 1.00 95.31 294 MET A C 1
ATOM 2252 O O . MET A 1 294 ? -7.064 -2.185 10.624 1.00 95.31 294 MET A O 1
ATOM 2256 N N . GLN A 1 295 ? -5.267 -2.371 9.296 1.00 94.75 295 GLN A N 1
ATOM 2257 C CA . GLN A 1 295 ? -5.517 -3.776 8.968 1.00 94.75 295 GLN A CA 1
ATOM 2258 C C . GLN A 1 295 ? -5.490 -4.671 10.211 1.00 94.75 295 GLN A C 1
ATOM 2260 O O . GLN A 1 295 ? -6.336 -5.557 10.345 1.00 94.75 295 GLN A O 1
ATOM 2265 N N . PHE A 1 296 ? -4.557 -4.439 11.140 1.00 96.38 296 PHE A N 1
ATOM 2266 C CA . PHE A 1 296 ? -4.471 -5.225 12.368 1.00 96.38 296 PHE A CA 1
ATOM 2267 C C . PHE A 1 296 ? -5.686 -5.004 13.280 1.00 96.38 296 PHE A C 1
ATOM 2269 O O . PHE A 1 296 ? -6.231 -5.962 13.835 1.00 96.38 296 PHE A O 1
ATOM 2276 N N . LEU A 1 297 ? -6.148 -3.759 13.395 1.00 97.19 297 LEU A N 1
ATOM 2277 C CA . LEU A 1 297 ? -7.349 -3.401 14.147 1.00 97.19 297 LEU A CA 1
ATOM 2278 C C . LEU A 1 297 ? -8.606 -4.052 13.566 1.00 97.19 297 LEU A C 1
ATOM 2280 O O . LEU A 1 297 ? -9.336 -4.732 14.286 1.00 97.19 297 LEU A O 1
ATOM 2284 N N . GLN A 1 298 ? -8.816 -3.928 12.255 1.00 95.56 298 GLN A N 1
ATOM 2285 C CA . GLN A 1 298 ? -9.953 -4.537 11.562 1.00 95.56 298 GLN A CA 1
ATOM 2286 C C . GLN A 1 298 ? -9.929 -6.068 11.642 1.00 95.56 298 GLN A C 1
ATOM 2288 O O . GLN A 1 298 ? -10.963 -6.699 11.865 1.00 95.56 298 GLN A O 1
ATOM 2293 N N . TRP A 1 299 ? -8.750 -6.679 11.499 1.00 95.44 299 TRP A N 1
ATOM 2294 C CA . TRP A 1 299 ? -8.584 -8.120 11.677 1.00 95.44 299 TRP A CA 1
ATOM 2295 C C . TRP A 1 299 ? -8.902 -8.554 13.112 1.00 95.44 299 TRP A C 1
ATOM 2297 O O . TRP A 1 299 ? -9.596 -9.552 13.310 1.00 95.44 299 TRP A O 1
ATOM 2307 N N . THR A 1 300 ? -8.441 -7.801 14.114 1.00 96.19 300 THR A N 1
ATOM 2308 C CA . THR A 1 300 ? -8.699 -8.100 15.530 1.00 96.19 300 THR A CA 1
ATOM 2309 C C . THR A 1 300 ? -10.187 -7.996 15.838 1.00 96.19 300 THR A C 1
ATOM 2311 O O . THR A 1 300 ? -10.735 -8.914 16.437 1.00 96.19 300 THR A O 1
ATOM 2314 N N . LEU A 1 301 ? -10.862 -6.953 15.347 1.00 95.75 301 LEU A N 1
ATOM 2315 C CA . LEU A 1 301 ? -12.310 -6.804 15.485 1.00 95.75 301 LEU A CA 1
ATOM 2316 C C . LEU A 1 301 ? -13.061 -7.996 14.874 1.00 95.75 301 LEU A C 1
ATOM 2318 O O . LEU A 1 301 ? -13.916 -8.586 15.526 1.00 95.75 301 LEU A O 1
ATOM 2322 N N . ARG A 1 302 ? -12.696 -8.399 13.649 1.00 93.62 302 ARG A N 1
ATOM 2323 C CA . ARG A 1 302 ? -13.347 -9.510 12.936 1.00 93.62 302 ARG A CA 1
ATOM 2324 C C . ARG A 1 302 ? -13.130 -10.874 13.600 1.00 93.62 302 ARG A C 1
ATOM 2326 O O . ARG A 1 302 ? -13.974 -11.750 13.456 1.00 93.62 302 ARG A O 1
ATOM 2333 N N . THR A 1 303 ? -11.989 -11.086 14.257 1.00 92.75 303 THR A N 1
ATOM 2334 C CA . THR A 1 303 ? -11.571 -12.423 14.727 1.00 92.75 303 THR A CA 1
ATOM 2335 C C . THR A 1 303 ? -11.626 -12.616 16.239 1.00 92.75 303 THR A C 1
ATOM 2337 O O . THR A 1 303 ? -11.807 -13.741 16.691 1.00 92.75 303 THR A O 1
ATOM 2340 N N . GLN A 1 304 ? -11.445 -11.550 17.018 1.00 93.19 304 GLN A N 1
ATOM 2341 C CA . GLN A 1 304 ? -11.395 -11.563 18.487 1.00 93.19 304 GLN A CA 1
ATOM 2342 C C . GLN A 1 304 ? -12.481 -10.679 19.119 1.00 93.19 304 GLN A C 1
ATOM 2344 O O . GLN A 1 304 ? -12.601 -10.654 20.340 1.00 93.19 304 GLN A O 1
ATOM 2349 N N . GLY A 1 305 ? -13.272 -9.968 18.311 1.00 93.88 305 GLY A N 1
ATOM 2350 C CA . GLY A 1 305 ? -14.372 -9.135 18.783 1.00 93.88 305 GLY A CA 1
ATOM 2351 C C . GLY A 1 305 ? -13.949 -7.751 19.280 1.00 93.88 305 GLY A C 1
ATOM 2352 O O . GLY A 1 305 ? -12.783 -7.343 19.218 1.00 93.88 305 GLY A O 1
ATOM 2353 N N . VAL A 1 306 ? -14.947 -7.009 19.759 1.00 93.94 306 VAL A N 1
ATOM 2354 C CA . VAL A 1 306 ? -14.838 -5.579 20.079 1.00 93.94 306 VAL A CA 1
ATOM 2355 C C . VAL A 1 306 ? -13.918 -5.328 21.270 1.00 93.94 306 VAL A C 1
ATOM 2357 O O . VAL A 1 306 ? -13.093 -4.427 21.212 1.00 93.94 306 VAL A O 1
ATOM 2360 N N . GLU A 1 307 ? -13.984 -6.134 22.331 1.00 93.38 307 GLU A N 1
ATOM 2361 C CA . GLU A 1 307 ? -13.157 -5.928 23.533 1.00 93.38 307 GLU A CA 1
ATOM 2362 C C . GLU A 1 307 ? -11.653 -6.055 23.250 1.00 93.38 307 GLU A C 1
ATOM 2364 O O . GLU A 1 307 ? -10.836 -5.260 23.730 1.00 93.38 307 GLU A O 1
ATOM 2369 N N . ALA A 1 308 ? -11.277 -7.030 22.419 1.00 95.44 308 ALA A N 1
ATOM 2370 C CA . ALA A 1 308 ? -9.899 -7.207 21.986 1.00 95.44 308 ALA A CA 1
ATOM 2371 C C . ALA A 1 308 ? -9.442 -6.047 21.090 1.00 95.44 308 ALA A C 1
ATOM 2373 O O . ALA A 1 308 ? -8.342 -5.519 21.277 1.00 95.44 308 ALA A O 1
ATOM 2374 N N . ALA A 1 309 ? -10.295 -5.614 20.154 1.00 95.94 309 ALA A N 1
ATOM 2375 C CA . ALA A 1 309 ? -10.032 -4.441 19.325 1.00 95.94 309 ALA A CA 1
ATOM 2376 C C . ALA A 1 309 ? -9.890 -3.169 20.177 1.00 95.94 309 ALA A C 1
ATOM 2378 O O . ALA A 1 309 ? -9.000 -2.361 19.915 1.00 95.94 309 ALA A O 1
ATOM 2379 N N . ARG A 1 310 ? -10.694 -3.041 21.240 1.00 94.56 310 ARG A N 1
ATOM 2380 C CA . ARG A 1 310 ? -10.672 -1.928 22.189 1.00 94.56 310 ARG A CA 1
ATOM 2381 C C . ARG A 1 310 ? -9.357 -1.816 22.930 1.00 94.56 310 ARG A C 1
ATOM 2383 O O . ARG A 1 310 ? -8.736 -0.756 22.960 1.00 94.56 310 ARG A O 1
ATOM 2390 N N . THR A 1 311 ? -8.908 -2.927 23.497 1.00 95.81 311 THR A N 1
ATOM 2391 C CA . THR A 1 311 ? -7.602 -3.002 24.158 1.00 95.81 311 THR A CA 1
ATOM 2392 C C . THR A 1 311 ? -6.475 -2.642 23.187 1.00 95.81 311 THR A C 1
ATOM 2394 O O . THR A 1 311 ? -5.571 -1.880 23.533 1.00 95.81 311 THR A O 1
ATOM 2397 N N . LEU A 1 312 ? -6.554 -3.137 21.948 1.00 96.12 312 LEU A N 1
ATOM 2398 C CA . LEU A 1 312 ? -5.537 -2.893 20.933 1.00 96.12 312 LEU A CA 1
ATOM 2399 C C . LEU A 1 312 ? -5.499 -1.429 20.475 1.00 96.12 312 LEU A C 1
ATOM 2401 O O . LEU A 1 312 ? -4.424 -0.832 20.490 1.00 96.12 312 LEU A O 1
ATOM 2405 N N . TYR A 1 313 ? -6.628 -0.814 20.105 1.00 95.44 313 TYR A N 1
ATOM 2406 C CA . TYR A 1 313 ? -6.599 0.581 19.658 1.00 95.44 313 TYR A CA 1
ATOM 2407 C C . TYR A 1 313 ? -6.164 1.515 20.787 1.00 95.44 313 TYR A C 1
ATOM 2409 O O . TYR A 1 313 ? -5.385 2.427 20.532 1.00 95.44 313 TYR A O 1
ATOM 2417 N N . LYS A 1 314 ? -6.580 1.268 22.041 1.00 94.31 314 LYS A N 1
ATOM 2418 C CA . LYS A 1 314 ? -6.138 2.072 23.192 1.00 94.31 314 LYS A CA 1
ATOM 2419 C C . LYS A 1 314 ? -4.617 2.070 23.316 1.00 94.31 314 LYS A C 1
ATOM 2421 O O . LYS A 1 314 ? -4.038 3.121 23.558 1.00 94.31 314 LYS A O 1
ATOM 2426 N N . SER A 1 315 ? -3.967 0.935 23.046 1.00 93.94 315 SER A N 1
ATOM 2427 C CA . SER A 1 315 ? -2.502 0.865 23.022 1.00 93.94 315 SER A CA 1
ATOM 2428 C C . SER A 1 315 ? -1.865 1.774 21.960 1.00 93.94 315 SER A C 1
ATOM 2430 O O . SER A 1 315 ? -0.820 2.356 22.225 1.00 93.94 315 SER A O 1
ATOM 2432 N N . PHE A 1 316 ? -2.510 1.965 20.801 1.00 91.81 316 PHE A N 1
ATOM 2433 C CA . PHE A 1 316 ? -2.054 2.898 19.760 1.00 91.81 316 PHE A CA 1
ATOM 2434 C C . PHE A 1 316 ? -2.401 4.362 20.044 1.00 91.81 316 PHE A C 1
ATOM 2436 O O . PHE A 1 316 ? -1.783 5.254 19.470 1.00 91.81 316 PHE A O 1
ATOM 2443 N N . LEU A 1 317 ? -3.402 4.613 20.890 1.00 90.81 317 LEU A N 1
ATOM 2444 C CA . LEU A 1 317 ? -3.789 5.956 21.324 1.00 90.81 317 LEU A CA 1
ATOM 2445 C C . LEU A 1 317 ? -2.975 6.450 22.531 1.00 90.81 317 LEU A C 1
ATOM 2447 O O . LEU A 1 317 ? -3.130 7.613 22.913 1.00 90.81 317 LEU A O 1
ATOM 2451 N N . ASN A 1 318 ? -2.151 5.590 23.134 1.00 87.75 318 ASN A N 1
ATOM 2452 C CA . ASN A 1 318 ? -1.254 5.956 24.224 1.00 87.75 318 ASN A CA 1
ATOM 2453 C C . ASN A 1 318 ? -0.084 6.796 23.688 1.00 87.75 318 ASN A C 1
ATOM 2455 O O . ASN A 1 318 ? 0.630 6.366 22.785 1.00 87.75 318 ASN A O 1
ATOM 2459 N N . GLY A 1 319 ? 0.137 7.971 24.281 1.00 81.31 319 GLY A N 1
ATOM 2460 C CA . GLY A 1 319 ? 1.193 8.909 23.888 1.00 81.31 319 GLY A CA 1
ATOM 2461 C C . GLY A 1 319 ? 0.688 10.092 23.058 1.00 81.31 319 GLY A C 1
ATOM 2462 O O . GLY A 1 319 ? -0.515 10.269 22.851 1.00 81.31 319 GLY A O 1
ATOM 2463 N N . GLN A 1 320 ? 1.625 10.933 22.615 1.00 79.12 320 GLN A N 1
ATOM 2464 C CA . GLN A 1 320 ? 1.320 12.104 21.798 1.00 79.12 320 GLN A CA 1
ATOM 2465 C C . GLN A 1 320 ? 0.953 11.669 20.375 1.00 79.12 320 GLN A C 1
ATOM 2467 O O . GLN A 1 320 ? 1.704 10.944 19.724 1.00 79.12 320 GLN A O 1
ATOM 2472 N N . MET A 1 321 ? -0.205 12.123 19.898 1.00 85.50 321 MET A N 1
ATOM 2473 C CA . MET A 1 321 ? -0.649 11.916 18.522 1.00 85.50 321 MET A CA 1
ATOM 2474 C C . MET A 1 321 ? -0.429 13.199 17.727 1.00 85.50 321 MET A C 1
ATOM 2476 O O . MET A 1 321 ? -0.678 14.290 18.235 1.00 85.50 321 MET A O 1
ATOM 2480 N N . LEU A 1 322 ? 0.026 13.068 16.484 1.00 84.50 322 LEU A N 1
ATOM 2481 C CA . LEU A 1 322 ? 0.154 14.199 15.569 1.00 84.50 322 LEU A CA 1
ATOM 2482 C C . LEU A 1 322 ? -1.142 14.365 14.759 1.00 84.50 322 LEU A C 1
ATOM 2484 O O . LEU A 1 322 ?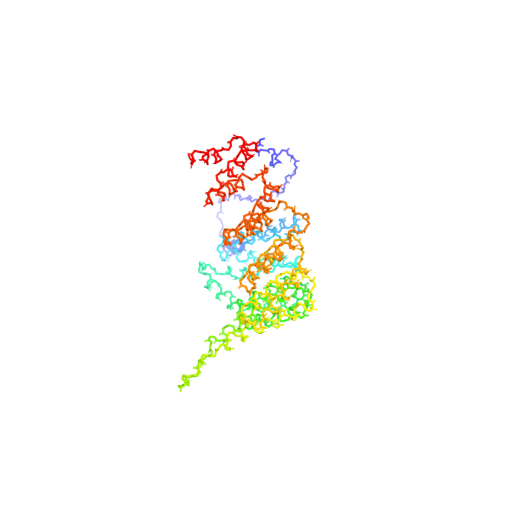 -1.723 13.347 14.353 1.00 84.50 322 LEU A O 1
ATOM 2488 N N . PRO A 1 323 ? -1.589 15.609 14.496 1.00 88.38 323 PRO A N 1
ATOM 2489 C CA . PRO A 1 323 ? -2.770 15.892 13.687 1.00 88.38 323 PRO A CA 1
ATOM 2490 C C . PRO A 1 323 ? -2.471 15.619 12.205 1.00 88.38 323 PRO A C 1
ATOM 2492 O O . PRO A 1 323 ? -2.115 16.499 11.430 1.00 88.38 323 PRO A O 1
ATOM 2495 N N . GLN A 1 324 ? -2.559 14.347 11.824 1.00 90.69 324 GLN A N 1
ATOM 2496 C CA . GLN A 1 324 ? -2.381 13.851 10.459 1.00 90.69 324 GLN A CA 1
ATOM 2497 C C . GLN A 1 324 ? -3.666 13.170 9.984 1.00 90.69 324 GLN A C 1
ATOM 2499 O O . GLN A 1 324 ? -4.420 12.631 10.798 1.00 90.69 324 GLN A O 1
ATOM 2504 N N . ALA A 1 325 ? -3.882 13.108 8.667 1.00 91.25 325 ALA A N 1
ATOM 2505 C CA . ALA A 1 325 ? -5.049 12.441 8.080 1.00 91.25 325 ALA A CA 1
ATOM 2506 C C . ALA A 1 325 ? -5.208 10.982 8.565 1.00 91.25 325 ALA A C 1
ATOM 2508 O O . ALA A 1 325 ? -6.308 10.551 8.904 1.00 91.25 325 ALA A O 1
ATOM 2509 N N . ASP A 1 326 ? -4.100 10.247 8.709 1.00 90.81 326 ASP A N 1
ATOM 2510 C CA . ASP A 1 326 ? -4.091 8.872 9.230 1.00 90.81 326 ASP A CA 1
ATOM 2511 C C . ASP A 1 326 ? -4.507 8.771 10.709 1.00 90.81 326 ASP A C 1
ATOM 2513 O O . ASP A 1 326 ? -5.059 7.755 11.147 1.00 90.81 326 ASP A O 1
ATOM 2517 N N . THR A 1 327 ? -4.219 9.805 11.505 1.00 92.19 327 THR A N 1
ATOM 2518 C CA . THR A 1 327 ? -4.651 9.898 12.906 1.00 92.19 327 THR A CA 1
ATOM 2519 C C . THR A 1 327 ? -6.153 10.138 12.976 1.00 92.19 327 THR A C 1
ATOM 2521 O O . THR A 1 327 ? -6.836 9.452 13.737 1.00 92.19 327 THR A O 1
ATOM 2524 N N . LEU A 1 328 ? -6.673 11.049 12.148 1.00 93.56 328 LEU A N 1
ATOM 2525 C CA . LEU A 1 328 ? -8.108 11.303 12.048 1.00 93.56 328 LEU A CA 1
ATOM 2526 C C . LEU A 1 328 ? -8.861 10.040 11.609 1.00 93.56 328 LEU A C 1
ATOM 2528 O O . LEU A 1 328 ? -9.842 9.657 12.242 1.00 93.56 328 LEU A O 1
ATOM 2532 N N . ALA A 1 329 ? -8.353 9.336 10.593 1.00 93.88 329 ALA A N 1
ATOM 2533 C CA . ALA A 1 329 ? -8.929 8.079 10.118 1.00 93.88 329 ALA A CA 1
ATOM 2534 C C . ALA A 1 329 ? -8.969 6.994 11.210 1.00 93.88 329 ALA A C 1
ATOM 2536 O O . ALA A 1 329 ? -9.972 6.289 11.341 1.00 93.88 329 ALA A O 1
ATOM 2537 N N . LEU A 1 330 ? -7.914 6.876 12.030 1.00 95.06 330 LEU A N 1
ATOM 2538 C CA . LEU A 1 330 ? -7.916 5.967 13.180 1.00 95.06 330 LEU A CA 1
ATOM 2539 C C . LEU A 1 330 ? -8.991 6.358 14.199 1.00 95.06 330 LEU A C 1
ATOM 2541 O O . LEU A 1 330 ? -9.741 5.493 14.648 1.00 95.06 330 LEU A O 1
ATOM 2545 N N . LEU A 1 331 ? -9.054 7.632 14.591 1.00 95.88 331 LEU A N 1
ATOM 2546 C CA . LEU A 1 331 ? -9.997 8.084 15.614 1.00 95.88 331 LEU A CA 1
ATOM 2547 C C . LEU A 1 331 ? -11.447 7.917 15.154 1.00 95.88 331 LEU A C 1
ATOM 2549 O O . LEU A 1 331 ? -12.243 7.352 15.901 1.00 95.88 331 LEU A O 1
ATOM 2553 N N . ARG A 1 332 ? -11.765 8.297 13.910 1.00 95.69 332 ARG A N 1
ATOM 2554 C CA . ARG A 1 332 ? -13.083 8.064 13.299 1.00 95.69 332 ARG A CA 1
ATOM 2555 C C . ARG A 1 332 ? -13.446 6.580 13.287 1.00 95.69 332 ARG A C 1
ATOM 2557 O O . ARG A 1 332 ? -14.562 6.219 13.648 1.00 95.69 332 ARG A O 1
ATOM 2564 N N . TRP A 1 333 ? -12.500 5.700 12.949 1.00 96.50 333 TRP A N 1
ATOM 2565 C CA . TRP A 1 333 ? -12.739 4.256 13.014 1.00 96.50 333 TRP A CA 1
ATOM 2566 C C . TRP A 1 333 ? -13.025 3.776 14.443 1.00 96.50 333 TRP A C 1
ATOM 2568 O O . TRP A 1 333 ? -13.957 3.002 14.647 1.00 96.50 333 TRP A O 1
ATOM 2578 N N . CYS A 1 334 ? -12.274 4.252 15.442 1.00 96.00 334 CYS A N 1
ATOM 2579 C CA . CYS A 1 334 ? -12.537 3.932 16.846 1.00 96.00 334 CYS A CA 1
ATOM 2580 C C . CYS A 1 334 ? -13.930 4.407 17.281 1.00 96.00 334 CYS A C 1
ATOM 2582 O O . CYS A 1 334 ? -14.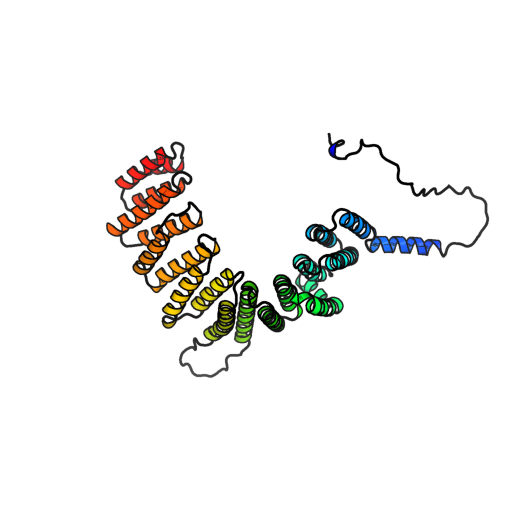646 3.648 17.932 1.00 96.00 334 CYS A O 1
ATOM 2584 N N . VAL A 1 335 ? -14.329 5.630 16.902 1.00 95.31 335 VAL A N 1
ATOM 2585 C CA . VAL A 1 335 ? -15.672 6.151 17.196 1.00 95.31 335 VAL A CA 1
ATOM 2586 C C . VAL A 1 335 ? -16.733 5.264 16.562 1.00 95.31 335 VAL A C 1
ATOM 2588 O O . VAL A 1 335 ? -17.652 4.856 17.259 1.00 95.31 335 VAL A O 1
ATOM 2591 N N . LEU A 1 336 ? -16.583 4.897 15.289 1.00 94.38 336 LEU A N 1
ATOM 2592 C CA . LEU A 1 336 ? -17.525 4.020 14.594 1.00 94.38 336 LEU A CA 1
ATOM 2593 C C . LEU A 1 336 ? -17.683 2.671 15.309 1.00 94.38 336 LEU A C 1
ATOM 2595 O O . LEU A 1 336 ? -18.803 2.200 15.495 1.00 94.38 336 LEU A O 1
ATOM 2599 N N . VAL A 1 337 ? -16.580 2.054 15.740 1.00 93.75 337 VAL A N 1
ATOM 2600 C CA . VAL A 1 337 ? -16.613 0.761 16.445 1.00 93.75 337 VAL A CA 1
ATOM 2601 C C . VAL A 1 337 ? -17.347 0.861 17.782 1.00 93.75 337 VAL A C 1
ATOM 2603 O O . VAL A 1 337 ? -18.152 -0.018 18.096 1.00 93.75 337 VAL A O 1
ATOM 2606 N N . GLU A 1 338 ? -17.092 1.916 18.558 1.00 93.69 338 GLU A N 1
ATOM 2607 C CA . GLU A 1 338 ? -17.757 2.139 19.848 1.00 93.69 338 GLU A CA 1
ATOM 2608 C C . GLU A 1 338 ? -19.217 2.587 19.678 1.00 93.69 338 GLU A C 1
ATOM 2610 O O . GLU A 1 338 ? -20.087 2.172 20.441 1.00 93.69 338 GLU A O 1
ATOM 2615 N N . ALA A 1 339 ? -19.520 3.370 18.641 1.00 91.31 339 ALA A N 1
ATOM 2616 C CA . ALA A 1 339 ? -20.873 3.799 18.314 1.00 91.31 339 ALA A CA 1
ATOM 2617 C C . ALA A 1 339 ? -21.747 2.634 17.822 1.00 91.31 339 ALA A C 1
ATOM 2619 O O . ALA A 1 339 ? -22.943 2.617 18.092 1.00 91.31 339 ALA A O 1
ATOM 2620 N N . ALA A 1 340 ? -21.170 1.630 17.163 1.00 91.81 340 ALA A N 1
ATOM 2621 C CA . ALA A 1 340 ? -21.899 0.435 16.743 1.00 91.81 340 ALA A CA 1
ATOM 2622 C C . ALA A 1 340 ? -22.289 -0.502 17.908 1.00 91.81 340 ALA A C 1
ATOM 2624 O O . ALA A 1 340 ? -23.011 -1.472 17.686 1.00 91.81 340 ALA A O 1
ATOM 2625 N N . GLN A 1 341 ? -21.796 -0.258 19.130 1.00 88.88 341 GLN A N 1
ATOM 2626 C CA . GLN A 1 341 ? -22.181 -1.039 20.308 1.00 88.88 341 GLN A CA 1
ATOM 2627 C C . GLN A 1 341 ? -23.578 -0.657 20.806 1.00 88.88 341 GLN A C 1
ATOM 2629 O O . GLN A 1 341 ? -24.084 0.429 20.521 1.00 88.88 341 GLN A O 1
ATOM 2634 N N . GLU A 1 342 ? -24.176 -1.540 21.609 1.00 87.06 342 GLU A N 1
ATOM 2635 C CA . GLU A 1 342 ? -25.433 -1.253 22.300 1.00 87.06 342 GLU A CA 1
ATOM 2636 C C . GLU A 1 342 ? -25.343 0.063 23.085 1.00 87.06 342 GLU A C 1
ATOM 2638 O O . GLU A 1 342 ? -24.326 0.370 23.724 1.00 87.06 342 GLU A O 1
ATOM 2643 N N . VAL A 1 343 ? -26.423 0.848 23.028 1.00 85.19 343 VAL A N 1
ATOM 2644 C CA . VAL A 1 343 ? -26.495 2.175 23.644 1.00 85.19 343 VAL A CA 1
ATOM 2645 C C . VAL A 1 343 ? -26.522 2.024 25.162 1.00 85.19 343 VAL A C 1
ATOM 2647 O O . VAL A 1 343 ? -27.567 1.933 25.798 1.00 85.19 343 VAL A O 1
ATOM 2650 N N . THR A 1 344 ? -25.330 1.997 25.742 1.00 87.88 344 THR A N 1
ATOM 2651 C CA . THR A 1 344 ? -25.101 1.979 27.183 1.00 87.88 344 THR A CA 1
ATOM 2652 C C . THR A 1 344 ? -24.416 3.277 27.609 1.00 87.88 344 THR A C 1
ATOM 2654 O O . THR A 1 344 ? -23.667 3.870 26.822 1.00 87.88 344 THR A O 1
ATOM 2657 N N . PRO A 1 345 ? -24.591 3.724 28.865 1.00 85.62 345 PRO A N 1
ATOM 2658 C CA . PRO A 1 345 ? -23.871 4.889 29.381 1.00 85.62 345 PRO A CA 1
ATOM 2659 C C . PRO A 1 345 ? -22.346 4.763 29.231 1.00 85.62 345 PRO A C 1
ATOM 2661 O O . PRO A 1 345 ? -21.669 5.740 28.918 1.00 85.62 345 PRO A O 1
ATOM 2664 N N . ALA A 1 346 ? -21.807 3.549 29.384 1.00 86.44 346 ALA A N 1
ATOM 2665 C CA . ALA A 1 346 ? -20.385 3.269 29.206 1.00 86.44 346 ALA A CA 1
ATOM 2666 C C . ALA A 1 346 ? -19.928 3.424 27.744 1.00 86.44 346 ALA A C 1
ATOM 2668 O O . ALA A 1 346 ? -18.890 4.039 27.497 1.00 86.44 346 ALA A O 1
ATOM 2669 N N . ALA A 1 347 ? -20.702 2.919 26.775 1.00 85.56 347 ALA A N 1
ATOM 2670 C CA . ALA A 1 347 ? -20.408 3.096 25.351 1.00 85.56 347 ALA A CA 1
ATOM 2671 C C . ALA A 1 347 ? -20.486 4.577 24.943 1.00 85.56 347 ALA A C 1
ATOM 2673 O O . ALA A 1 347 ? -19.587 5.081 24.271 1.00 85.56 347 ALA A O 1
ATOM 2674 N N . ASN A 1 348 ? -21.495 5.308 25.428 1.00 87.38 348 ASN A N 1
ATOM 2675 C CA . ASN A 1 348 ? -21.616 6.750 25.195 1.00 87.38 348 ASN A CA 1
ATOM 2676 C C . ASN A 1 348 ? -20.420 7.524 25.769 1.00 87.38 348 ASN A C 1
ATOM 2678 O O . ASN A 1 348 ? -19.874 8.396 25.096 1.00 87.38 348 ASN A O 1
ATOM 2682 N N . ALA A 1 349 ? -19.965 7.180 26.978 1.00 90.06 349 ALA A N 1
ATOM 2683 C CA . ALA A 1 349 ? -18.779 7.788 27.576 1.00 90.06 349 ALA A CA 1
ATOM 2684 C C . ALA A 1 349 ? -17.499 7.489 26.772 1.00 90.06 349 ALA A C 1
ATOM 2686 O O . ALA A 1 349 ? -16.649 8.368 26.620 1.00 90.06 349 ALA A O 1
ATOM 2687 N N . ALA A 1 350 ? -17.369 6.276 26.224 1.00 90.44 350 ALA A N 1
ATOM 2688 C CA . ALA A 1 350 ? -16.243 5.905 25.371 1.00 90.44 350 ALA A CA 1
ATOM 2689 C C . ALA A 1 350 ? -16.232 6.694 24.052 1.00 90.44 350 ALA A C 1
ATOM 2691 O O . ALA A 1 350 ? -15.190 7.241 23.687 1.00 90.44 350 ALA A O 1
ATOM 2692 N N . VAL A 1 351 ? -17.381 6.804 23.373 1.00 93.50 351 VAL A N 1
ATOM 2693 C CA . VAL A 1 351 ? -17.506 7.609 22.147 1.00 93.50 351 VAL A CA 1
ATOM 2694 C C . VAL A 1 351 ? -17.228 9.080 22.434 1.00 93.50 351 VAL A C 1
ATOM 2696 O O . VAL A 1 351 ? -16.445 9.692 21.714 1.00 93.50 351 VAL A O 1
ATOM 2699 N N . LYS A 1 352 ? -17.785 9.628 23.522 1.00 93.56 352 LYS A N 1
ATOM 2700 C CA . LYS A 1 352 ? -17.507 10.998 23.966 1.00 93.56 352 LYS A CA 1
ATOM 2701 C C . LYS A 1 352 ? -16.008 11.232 24.126 1.00 93.56 352 LYS A C 1
ATOM 2703 O O . LYS A 1 352 ? -15.476 12.162 23.537 1.00 93.56 352 LYS A O 1
ATOM 2708 N N . GLY A 1 353 ? -15.309 10.369 24.864 1.00 94.06 353 GLY A N 1
ATOM 2709 C CA . GLY A 1 353 ? -13.862 10.502 25.057 1.00 94.06 353 GLY A CA 1
ATOM 2710 C C . GLY A 1 353 ? -13.062 10.458 23.748 1.00 94.06 353 GLY A C 1
ATOM 2711 O O . GLY A 1 353 ? -12.065 11.162 23.616 1.00 94.06 353 GLY A O 1
ATOM 2712 N N . LEU A 1 354 ? -13.498 9.660 22.769 1.00 95.19 354 LEU A N 1
ATOM 2713 C CA . LEU A 1 354 ? -12.871 9.611 21.446 1.00 95.19 354 LEU A CA 1
ATOM 2714 C C . LEU A 1 354 ? -13.165 10.864 20.612 1.00 95.19 354 LEU A C 1
ATOM 2716 O O . LEU A 1 354 ? -12.245 11.391 19.997 1.00 95.19 354 LEU A O 1
ATOM 2720 N N . MET A 1 355 ? -14.407 11.352 20.616 1.00 95.50 355 MET A N 1
ATOM 2721 C CA . MET A 1 355 ? -14.813 12.563 19.897 1.00 95.50 355 MET A CA 1
ATOM 2722 C C . MET A 1 355 ? -14.157 13.824 20.465 1.00 95.50 355 MET A C 1
ATOM 2724 O O . MET A 1 355 ? -13.660 14.640 19.695 1.00 95.50 355 MET A O 1
ATOM 2728 N N . GLU A 1 356 ? -14.050 13.956 21.792 1.00 95.62 356 GLU A N 1
ATOM 2729 C CA . GLU A 1 356 ? -13.269 15.046 22.399 1.00 95.62 356 GLU A CA 1
ATOM 2730 C C . GLU A 1 356 ? -11.805 14.979 21.936 1.00 95.62 356 GLU A C 1
ATOM 2732 O O . GLU A 1 356 ? -11.247 15.992 21.543 1.00 95.62 356 GLU A O 1
ATOM 2737 N N . LYS A 1 357 ? -11.206 13.781 21.836 1.00 94.50 357 LYS A N 1
ATOM 2738 C CA . LYS A 1 357 ? -9.839 13.634 21.307 1.00 94.50 357 LYS A CA 1
ATOM 2739 C C . LYS A 1 357 ? -9.713 14.019 19.825 1.00 94.50 357 LYS A C 1
ATOM 2741 O O . LYS A 1 357 ? -8.654 14.488 19.411 1.00 94.50 357 LYS A O 1
ATOM 2746 N N . VAL A 1 358 ? -10.755 13.803 19.016 1.00 95.69 358 VAL A N 1
ATOM 2747 C CA . VAL A 1 358 ? -10.803 14.287 17.623 1.00 95.69 358 VAL A CA 1
ATOM 2748 C C . VAL A 1 358 ? -10.818 15.812 17.611 1.00 95.69 358 VAL A C 1
ATOM 2750 O O . VAL A 1 358 ? -10.002 16.426 16.928 1.00 95.69 358 VAL A O 1
ATOM 2753 N N . VAL A 1 359 ? -11.705 16.417 18.398 1.00 95.56 359 VAL A N 1
ATOM 2754 C CA . VAL A 1 359 ? -11.836 17.870 18.520 1.00 95.56 359 VAL A CA 1
ATOM 2755 C C . VAL A 1 359 ? -10.553 18.517 19.049 1.00 95.56 359 VAL A C 1
ATOM 2757 O O . VAL A 1 359 ? -10.124 19.531 18.508 1.00 95.56 359 VAL A O 1
ATOM 2760 N N . ASP A 1 360 ? -9.892 17.913 20.034 1.00 94.00 360 ASP A N 1
ATOM 2761 C CA . ASP A 1 360 ? -8.639 18.424 20.598 1.00 94.00 360 ASP A CA 1
ATOM 2762 C C . ASP A 1 360 ? -7.521 18.515 19.546 1.00 94.00 360 ASP A C 1
ATOM 2764 O O . ASP A 1 360 ? -6.682 19.413 19.602 1.00 94.00 360 ASP A O 1
ATOM 2768 N N . LEU A 1 361 ? -7.495 17.584 18.586 1.00 93.56 361 LEU A N 1
ATOM 2769 C CA . LEU A 1 361 ? -6.456 17.515 17.556 1.00 93.56 361 LEU A CA 1
ATOM 2770 C C . LEU A 1 361 ? -6.814 18.272 16.271 1.00 93.56 361 LEU A C 1
ATOM 2772 O O . LEU A 1 361 ? -5.917 18.812 15.629 1.00 93.56 361 LEU A O 1
ATOM 2776 N N . PHE A 1 362 ? -8.090 18.284 15.877 1.00 95.56 362 PHE A N 1
ATOM 2777 C CA . PHE A 1 362 ? -8.535 18.759 14.559 1.00 95.56 362 PHE A CA 1
ATOM 2778 C C . PHE A 1 362 ? -9.586 19.866 14.621 1.00 95.56 362 PHE A C 1
ATOM 2780 O O . PHE A 1 362 ? -9.823 20.536 13.620 1.00 95.56 362 PHE A O 1
ATOM 2787 N N . GLY A 1 363 ? -10.188 20.113 15.783 1.00 92.38 363 GLY A N 1
ATOM 2788 C CA . GLY A 1 363 ? -11.328 21.014 15.933 1.00 92.38 363 GLY A CA 1
ATOM 2789 C C . GLY A 1 363 ? -11.030 22.489 15.672 1.00 92.38 363 GLY A C 1
ATOM 2790 O O . GLY A 1 363 ? -11.969 23.268 15.609 1.00 92.38 363 GLY A O 1
ATOM 2791 N N . GLN A 1 364 ? -9.768 22.900 15.517 1.00 92.12 364 GLN A N 1
ATOM 2792 C CA . GLN A 1 364 ? -9.422 24.266 15.090 1.00 92.12 364 GLN A CA 1
ATOM 2793 C C . GLN A 1 364 ? -9.302 24.416 13.569 1.00 92.12 364 GLN A C 1
ATOM 2795 O O . GLN A 1 364 ? -9.357 25.527 13.054 1.00 92.12 364 GLN A O 1
ATOM 2800 N N . THR A 1 365 ? -9.084 23.312 12.856 1.00 91.81 365 THR A N 1
ATOM 2801 C CA . THR A 1 365 ? -8.750 23.309 11.424 1.00 91.81 365 THR A CA 1
ATOM 2802 C C . THR A 1 365 ? -9.836 22.691 10.559 1.00 91.81 365 THR A C 1
ATOM 2804 O O . THR A 1 365 ? -9.956 23.049 9.394 1.00 91.81 365 THR A O 1
ATOM 2807 N N . ASP A 1 366 ? -10.580 21.740 11.116 1.00 91.56 366 ASP A N 1
ATOM 2808 C CA . ASP A 1 366 ? -11.601 20.970 10.423 1.00 91.56 366 ASP A CA 1
ATOM 2809 C C . ASP A 1 366 ? -12.932 21.207 11.137 1.00 91.56 366 ASP A C 1
ATOM 2811 O O . ASP A 1 366 ? -13.065 20.960 12.335 1.00 91.56 366 ASP A O 1
ATOM 2815 N N . GLU A 1 367 ? -13.897 21.755 10.413 1.00 93.38 367 GLU A N 1
ATOM 2816 C CA . GLU A 1 367 ? -15.238 22.007 10.927 1.00 93.38 367 GLU A CA 1
ATOM 2817 C C . GLU A 1 367 ? -16.086 20.725 10.921 1.00 93.38 367 GLU A C 1
ATOM 2819 O O . GLU A 1 367 ? -16.932 20.533 11.801 1.00 93.38 367 GLU A O 1
ATOM 2824 N N . ASP A 1 368 ? -15.812 19.802 9.991 1.00 92.62 368 ASP A N 1
ATOM 2825 C CA . ASP A 1 368 ? -16.600 18.585 9.793 1.00 92.62 368 ASP A CA 1
ATOM 2826 C C . ASP A 1 368 ? -16.564 17.693 11.039 1.00 92.62 368 ASP A C 1
ATOM 2828 O O . ASP A 1 368 ? -17.549 17.032 11.370 1.00 92.62 368 ASP A O 1
ATOM 2832 N N . VAL A 1 369 ? -15.465 17.722 11.803 1.00 94.25 369 VAL A N 1
ATOM 2833 C CA . VAL A 1 369 ? -15.358 16.960 13.059 1.00 94.25 369 VAL A CA 1
ATOM 2834 C C . VAL A 1 369 ? -16.364 17.423 14.115 1.00 94.25 369 VAL A C 1
ATOM 2836 O O . VAL A 1 369 ? -16.833 16.616 14.918 1.00 94.25 369 VAL A O 1
ATOM 2839 N N . TRP A 1 370 ? -16.727 18.709 14.119 1.00 94.88 370 TRP A N 1
ATOM 2840 C CA . TRP A 1 370 ? -17.758 19.234 15.010 1.00 94.88 370 TRP A CA 1
ATOM 2841 C C . TRP A 1 370 ? -19.153 18.859 14.529 1.00 94.88 370 TRP A C 1
ATOM 2843 O O . TRP A 1 370 ? -19.993 18.481 15.346 1.00 94.88 370 TRP A O 1
ATOM 2853 N N . VAL A 1 371 ? -19.390 18.931 13.216 1.00 93.12 371 VAL A N 1
ATOM 2854 C CA . VAL A 1 371 ? -20.647 18.507 12.584 1.00 93.12 371 VAL A CA 1
ATOM 2855 C C . VAL A 1 371 ? -20.929 17.036 12.901 1.00 93.12 371 VAL A C 1
ATOM 2857 O O . VAL A 1 371 ? -22.003 16.726 13.421 1.00 93.12 371 VAL A O 1
ATOM 2860 N N . GLU A 1 372 ? -19.946 16.154 12.698 1.00 93.12 372 GLU A N 1
ATOM 2861 C CA . GLU A 1 372 ? -20.026 14.728 13.044 1.00 93.12 372 GLU A CA 1
ATOM 2862 C C . GLU A 1 372 ? -20.349 14.520 14.531 1.00 93.12 372 GLU A C 1
ATOM 2864 O O . GLU A 1 372 ? -21.175 13.677 14.892 1.00 93.12 372 GLU A O 1
ATOM 2869 N N . TYR A 1 373 ? -19.731 15.311 15.414 1.00 94.56 373 TYR A N 1
ATOM 2870 C CA . TYR A 1 373 ? -19.935 15.177 16.852 1.00 94.56 373 TYR A CA 1
ATOM 2871 C C . TYR A 1 373 ? -21.339 15.627 17.298 1.00 94.56 373 TYR A C 1
ATOM 2873 O O . TYR A 1 373 ? -21.975 14.967 18.125 1.00 94.56 373 TYR A O 1
ATOM 2881 N N . VAL A 1 374 ? -21.866 16.714 16.727 1.00 93.25 374 VAL A N 1
ATOM 2882 C CA . VAL A 1 374 ? -23.242 17.171 16.987 1.00 93.25 374 VAL A CA 1
ATOM 2883 C C . VAL A 1 374 ? -24.259 16.158 16.454 1.00 93.25 374 VAL A C 1
ATOM 2885 O O . VAL A 1 374 ? -25.202 15.805 17.166 1.00 93.25 374 VAL A O 1
ATOM 2888 N N . GLN A 1 375 ? -24.063 15.663 15.228 1.00 91.69 375 GLN A N 1
ATOM 2889 C CA . GLN A 1 375 ? -24.944 14.671 14.603 1.00 91.69 375 GLN A CA 1
ATOM 2890 C C . GLN A 1 375 ? -25.021 13.382 15.427 1.00 91.69 375 GLN A C 1
ATOM 2892 O O . GLN A 1 375 ? -26.123 12.905 15.697 1.00 91.69 375 GLN A O 1
ATOM 2897 N N . PHE A 1 376 ? -23.887 12.891 15.937 1.00 91.19 376 PHE A N 1
ATOM 2898 C CA . PHE A 1 376 ? -23.845 11.705 16.796 1.00 91.19 376 PHE A CA 1
ATOM 2899 C C . PHE A 1 376 ? -24.793 11.799 18.005 1.00 91.19 376 PHE A C 1
ATOM 2901 O O . PHE A 1 376 ? -25.519 10.848 18.306 1.00 91.19 376 PHE A O 1
ATOM 2908 N N . TYR A 1 377 ? -24.808 12.933 18.714 1.00 91.06 377 TYR A N 1
ATOM 2909 C CA . TYR A 1 377 ? -25.703 13.101 19.862 1.00 91.06 377 TYR A CA 1
ATOM 2910 C C . TYR A 1 377 ? -27.171 13.218 19.443 1.00 91.06 377 TYR A C 1
ATOM 2912 O O . TYR A 1 377 ? -28.043 12.667 20.118 1.00 91.06 377 TYR A O 1
ATOM 2920 N N . ARG A 1 378 ? -27.456 13.879 18.316 1.00 89.56 378 ARG A N 1
ATOM 2921 C CA . ARG A 1 378 ? -28.825 14.027 17.798 1.00 89.56 378 ARG A CA 1
ATOM 2922 C C . ARG A 1 378 ? -29.447 12.704 17.389 1.00 89.56 378 ARG A C 1
ATOM 2924 O O . ARG A 1 378 ? -30.571 12.425 17.791 1.00 89.56 378 ARG A O 1
ATOM 2931 N N . GLU A 1 379 ? -28.706 11.867 16.670 1.00 89.31 379 GLU A N 1
ATOM 2932 C CA . GLU A 1 379 ? -29.164 10.534 16.258 1.00 89.31 379 GLU A CA 1
ATOM 2933 C C . GLU A 1 379 ? -29.497 9.628 17.456 1.00 89.31 379 GLU A C 1
ATOM 2935 O O . GLU A 1 379 ? -30.289 8.696 17.336 1.00 89.31 379 GLU A O 1
ATOM 2940 N N . ARG A 1 380 ? -28.932 9.921 18.636 1.00 86.00 380 ARG A N 1
ATOM 2941 C CA . ARG A 1 380 ? -29.199 9.209 19.896 1.00 86.00 380 ARG A CA 1
ATOM 2942 C C . ARG A 1 380 ? -30.234 9.888 20.797 1.00 86.00 380 ARG A C 1
ATOM 2944 O O . ARG A 1 380 ? -30.451 9.412 21.910 1.00 86.00 380 ARG A O 1
ATOM 2951 N N . GLY A 1 381 ? -30.846 10.991 20.361 1.00 87.25 381 GLY A N 1
ATOM 2952 C CA . GLY A 1 381 ? -31.807 11.765 21.157 1.00 87.25 381 GLY A CA 1
ATOM 2953 C C . GLY A 1 381 ? -31.187 12.529 22.336 1.00 87.25 381 GLY A C 1
ATOM 2954 O O . GLY A 1 381 ? -31.896 12.976 23.236 1.00 87.25 381 GLY A O 1
ATOM 2955 N N . LEU A 1 382 ? -29.861 12.696 22.356 1.00 87.94 382 LEU A N 1
ATOM 2956 C CA . LEU A 1 382 ? -29.113 13.408 23.397 1.00 87.94 382 LEU A CA 1
ATOM 2957 C C . LEU A 1 382 ? -29.027 14.905 23.055 1.00 87.94 382 LEU A C 1
ATOM 2959 O O . LEU A 1 382 ? -27.959 15.464 22.806 1.00 87.94 382 LEU A O 1
ATOM 2963 N N . HIS A 1 383 ? -30.188 15.562 22.979 1.00 89.12 383 HIS A N 1
ATOM 2964 C CA . HIS A 1 383 ? -30.312 16.936 22.471 1.00 89.12 383 HIS A CA 1
ATOM 2965 C C . HIS A 1 383 ? -29.567 17.977 23.315 1.00 89.12 383 HIS A C 1
ATOM 2967 O O . HIS A 1 383 ? -29.078 18.971 22.778 1.00 89.12 383 HIS A O 1
ATOM 2973 N N . LYS A 1 384 ? -29.463 17.762 24.631 1.00 91.00 384 LYS A N 1
ATOM 2974 C CA . LYS A 1 384 ? -28.751 18.683 25.524 1.00 91.00 384 LYS A CA 1
ATOM 2975 C C . LYS A 1 384 ? -27.257 18.687 25.205 1.00 91.00 384 LYS A C 1
ATOM 2977 O O . LYS A 1 384 ? -26.682 19.743 24.970 1.00 91.00 384 LYS A O 1
ATOM 2982 N N . GLU A 1 385 ? -26.660 17.504 25.121 1.00 91.62 385 GLU A N 1
ATOM 2983 C CA . GLU A 1 385 ? -25.258 17.309 24.770 1.00 91.62 385 GLU A CA 1
ATOM 2984 C C . GLU A 1 385 ? -24.963 17.800 23.348 1.00 91.62 385 GLU A C 1
ATOM 2986 O O . GLU A 1 385 ? -23.940 18.446 23.122 1.00 91.62 385 GLU A O 1
ATOM 2991 N N . ALA A 1 386 ? -25.879 17.555 22.403 1.00 91.56 386 ALA A N 1
ATOM 2992 C CA . ALA A 1 386 ? -25.773 18.074 21.042 1.00 91.56 386 ALA A CA 1
ATOM 2993 C C . ALA A 1 386 ? -25.708 19.609 21.018 1.00 91.56 386 ALA A C 1
ATOM 2995 O O . ALA A 1 386 ? -24.844 20.174 20.346 1.00 91.56 386 ALA A O 1
ATOM 2996 N N . ASN A 1 387 ? -26.581 20.283 21.773 1.00 92.62 387 ASN A N 1
ATOM 2997 C CA . ASN A 1 387 ? -26.591 21.743 21.868 1.00 92.62 387 ASN A CA 1
ATOM 2998 C C . ASN A 1 387 ? -25.316 22.278 22.534 1.00 92.62 387 ASN A C 1
ATOM 3000 O O . ASN A 1 387 ? -24.742 23.250 22.047 1.00 92.62 387 ASN A O 1
ATOM 3004 N N . ASP A 1 388 ? -24.830 21.631 23.596 1.00 93.19 388 ASP A N 1
ATOM 3005 C CA . ASP A 1 388 ? -23.581 22.023 24.261 1.00 93.19 388 ASP A CA 1
ATOM 3006 C C . ASP A 1 388 ? -22.383 21.948 23.296 1.00 93.19 388 ASP A C 1
ATOM 3008 O O . ASP A 1 388 ? -21.554 22.859 23.241 1.00 93.19 388 ASP A O 1
ATOM 3012 N N . VAL A 1 389 ? -22.290 20.880 22.495 1.00 93.56 389 VAL A N 1
ATOM 3013 C CA . VAL A 1 389 ? -21.233 20.727 21.482 1.00 93.56 389 VAL A CA 1
ATOM 3014 C C . VAL A 1 389 ? -21.393 21.750 20.362 1.00 93.56 389 VAL A C 1
ATOM 3016 O O . VAL A 1 389 ? -20.406 22.372 19.976 1.00 93.56 389 VAL A O 1
ATOM 3019 N N . HIS A 1 390 ? -22.617 21.979 19.889 1.00 92.56 390 HIS A N 1
ATOM 3020 C CA . HIS A 1 390 ? -22.907 22.965 18.853 1.00 92.56 390 HIS A CA 1
ATOM 3021 C C . HIS A 1 390 ? -22.479 24.382 19.274 1.00 92.56 390 HIS A C 1
ATOM 3023 O O . HIS A 1 390 ? -21.788 25.061 18.518 1.00 92.56 390 HIS A O 1
ATOM 3029 N N . TRP A 1 391 ? -22.781 24.804 20.507 1.00 92.94 391 TRP A N 1
ATOM 3030 C CA . TRP A 1 391 ? -22.342 26.106 21.025 1.00 92.94 391 TRP A CA 1
ATOM 3031 C C . TRP A 1 391 ? -20.826 26.226 21.185 1.00 92.94 391 TRP A C 1
ATOM 3033 O O . TRP A 1 391 ? -20.284 27.327 21.092 1.00 92.94 391 TRP A O 1
ATOM 3043 N N . ARG A 1 392 ? -20.118 25.121 21.444 1.00 95.38 392 ARG A N 1
ATOM 3044 C CA . ARG A 1 392 ? -18.648 25.125 21.397 1.00 95.38 392 ARG A CA 1
ATOM 3045 C C . ARG A 1 392 ? -18.156 25.289 19.962 1.00 95.38 392 ARG A C 1
ATOM 3047 O O . ARG A 1 392 ? -17.284 26.119 19.728 1.00 95.38 392 ARG A O 1
ATOM 3054 N N . ALA A 1 393 ? -18.747 24.560 19.020 1.00 92.75 393 ALA A N 1
ATOM 3055 C CA . ALA A 1 393 ? -18.376 24.606 17.612 1.00 92.75 393 ALA A CA 1
ATOM 3056 C C . ALA A 1 393 ? -18.559 26.009 17.008 1.00 92.75 393 ALA A C 1
ATOM 3058 O O . ALA A 1 393 ? -17.641 26.517 16.373 1.00 92.75 393 ALA A O 1
ATOM 3059 N N . THR A 1 394 ? -19.678 26.692 17.281 1.00 92.25 394 THR A N 1
ATOM 3060 C CA . THR A 1 394 ? -19.943 28.054 16.771 1.00 92.25 394 THR A CA 1
ATOM 3061 C C . THR A 1 394 ? -19.016 29.119 17.355 1.00 92.25 394 THR A C 1
ATOM 3063 O O . THR A 1 394 ? -18.812 30.160 16.740 1.00 92.25 394 THR A O 1
ATOM 3066 N N . ARG A 1 395 ? -18.398 28.872 18.516 1.00 92.88 395 ARG A N 1
ATOM 3067 C CA . ARG A 1 395 ? -17.341 29.753 19.043 1.00 92.88 395 ARG A CA 1
ATOM 3068 C C . ARG A 1 395 ? -16.027 29.597 18.286 1.00 92.88 395 ARG A C 1
ATOM 3070 O O . ARG A 1 395 ? -15.288 30.569 18.180 1.00 92.88 395 ARG A O 1
ATOM 3077 N N . VAL A 1 396 ? -15.731 28.392 17.798 1.00 92.19 396 VAL A N 1
ATOM 3078 C CA . VAL A 1 396 ? -14.523 28.120 17.005 1.00 92.19 396 VAL A CA 1
ATOM 3079 C C . VAL A 1 396 ? -14.727 28.532 15.546 1.00 92.19 396 VAL A C 1
ATOM 3081 O O . VAL A 1 396 ? -13.840 29.145 14.960 1.00 92.19 396 VAL A O 1
ATOM 3084 N N . PHE A 1 397 ? -15.923 28.296 14.997 1.00 91.44 397 PHE A N 1
ATOM 3085 C CA . PHE A 1 397 ? -16.312 28.639 13.627 1.00 91.44 397 PHE A CA 1
ATOM 3086 C C . PHE A 1 397 ? -17.586 29.511 13.589 1.00 91.44 397 PHE A C 1
ATOM 3088 O O . PHE A 1 397 ? -18.660 29.022 13.232 1.00 91.44 397 PHE A O 1
ATOM 3095 N N . PRO A 1 398 ? -17.505 30.818 13.916 1.00 88.62 398 PRO A N 1
ATOM 3096 C CA . PRO A 1 398 ? -18.683 31.696 13.979 1.00 88.62 398 PRO A CA 1
ATOM 3097 C C . PRO A 1 398 ? -19.388 31.924 12.640 1.00 88.62 398 PRO A C 1
ATOM 3099 O O . PRO A 1 398 ? -20.575 32.234 12.611 1.00 88.62 398 PRO A O 1
ATOM 3102 N N . SER A 1 399 ? -18.658 31.806 11.531 1.00 88.44 399 SER A N 1
ATOM 3103 C CA . SER A 1 399 ? -19.168 32.060 10.175 1.00 88.44 399 SER A CA 1
ATOM 3104 C C . SER A 1 399 ? -19.540 30.785 9.416 1.00 88.44 399 SER A C 1
ATOM 3106 O O . SER A 1 399 ? -19.776 30.845 8.212 1.00 88.44 399 SER A O 1
ATOM 3108 N N . SER A 1 400 ? -19.568 29.639 10.097 1.00 88.06 400 SER A N 1
ATOM 3109 C CA . SER A 1 400 ? -19.935 28.366 9.488 1.00 88.06 400 SER A CA 1
ATOM 3110 C C . SER A 1 400 ? -21.410 28.343 9.079 1.00 88.06 400 SER A C 1
ATOM 3112 O O . SER A 1 400 ? -22.311 28.552 9.896 1.00 88.06 400 SER A O 1
ATOM 3114 N N . THR A 1 401 ? -21.660 28.003 7.817 1.00 87.25 401 THR A N 1
ATOM 3115 C CA . THR A 1 401 ? -23.010 27.739 7.312 1.00 87.25 401 THR A CA 1
ATOM 3116 C C . THR A 1 401 ? -23.498 26.342 7.691 1.00 87.25 401 THR A C 1
ATOM 3118 O O . THR A 1 401 ? -24.674 26.187 8.014 1.00 87.25 401 THR A O 1
ATOM 3121 N N . ALA A 1 402 ? -22.625 25.330 7.720 1.00 85.19 402 ALA A N 1
ATOM 3122 C CA . ALA A 1 402 ? -23.024 23.965 8.061 1.00 85.19 402 ALA A CA 1
ATOM 3123 C C . ALA A 1 402 ? -23.499 23.864 9.521 1.00 85.19 402 ALA A C 1
ATOM 3125 O O . ALA A 1 402 ? -24.570 23.313 9.784 1.00 85.19 402 ALA A O 1
ATOM 3126 N N . LEU A 1 403 ? -22.791 24.484 10.469 1.00 85.19 403 LEU A N 1
ATOM 3127 C CA . LEU A 1 403 ? -23.228 24.555 11.864 1.00 85.19 403 LEU A CA 1
ATOM 3128 C C . LEU A 1 403 ? -24.535 25.346 12.002 1.00 85.19 403 LEU A C 1
ATOM 3130 O O . LEU A 1 403 ? -25.421 24.897 12.728 1.00 85.19 403 LEU A O 1
ATOM 3134 N N . ALA A 1 404 ? -24.704 26.458 11.277 1.00 84.06 404 ALA A N 1
ATOM 3135 C CA . ALA A 1 404 ? -25.954 27.223 11.291 1.00 84.06 404 ALA A CA 1
ATOM 3136 C C . ALA A 1 404 ? -27.155 26.377 10.824 1.00 84.06 404 ALA A C 1
ATOM 3138 O O . ALA A 1 404 ? -28.174 26.328 11.509 1.00 84.06 404 ALA A O 1
ATOM 3139 N N . THR A 1 405 ? -27.009 25.618 9.730 1.00 84.00 405 THR A N 1
ATOM 3140 C CA . THR A 1 405 ? -28.080 24.726 9.241 1.00 84.00 405 THR A CA 1
ATOM 3141 C C . THR A 1 405 ? -28.417 23.599 10.214 1.00 84.00 405 THR A C 1
ATOM 3143 O O . THR A 1 405 ? -29.573 23.191 10.310 1.00 84.00 405 THR A O 1
ATOM 3146 N N . LEU A 1 406 ? -27.444 23.108 10.995 1.00 79.38 406 LEU A N 1
ATOM 3147 C CA . LEU A 1 406 ? -27.743 22.141 12.046 1.00 79.38 406 LEU A CA 1
ATOM 3148 C C . LEU A 1 406 ? -28.687 22.754 13.083 1.00 79.38 406 LEU A C 1
ATOM 3150 O O . LEU A 1 406 ? -29.616 22.075 13.509 1.00 79.38 406 LEU A O 1
ATOM 3154 N N . GLN A 1 407 ? -28.514 24.012 13.483 1.00 73.25 407 GLN A N 1
ATOM 3155 C CA . GLN A 1 407 ? -29.383 24.642 14.481 1.00 73.25 407 GLN A CA 1
ATOM 3156 C C . GLN A 1 407 ? -30.856 24.703 14.039 1.00 73.25 407 GLN A C 1
ATOM 3158 O O . GLN A 1 407 ? -31.739 24.510 14.871 1.00 73.25 407 GLN A O 1
ATOM 3163 N N . GLU A 1 408 ? -31.112 24.920 12.749 1.00 66.06 408 GLU A N 1
ATOM 3164 C CA . GLU A 1 408 ? -32.462 25.054 12.177 1.00 66.06 408 GLU A CA 1
ATOM 3165 C C . GLU A 1 408 ? -33.248 23.732 12.115 1.00 66.06 408 GLU A C 1
ATOM 3167 O O . GLU A 1 408 ? -34.471 23.749 12.012 1.00 66.06 408 GLU A O 1
ATOM 3172 N N . LEU A 1 409 ? -32.566 22.586 12.208 1.00 58.75 409 LEU A N 1
ATOM 3173 C CA . LEU A 1 409 ? -33.170 21.245 12.181 1.00 58.75 409 LEU A CA 1
ATOM 3174 C C . LEU A 1 409 ? -33.625 20.732 13.566 1.00 58.75 409 LEU A C 1
ATOM 3176 O O . LEU A 1 409 ? -33.872 19.534 13.708 1.00 58.75 409 LEU A O 1
ATOM 3180 N N . ASN A 1 410 ? -33.674 21.599 14.585 1.00 50.09 410 ASN A N 1
ATOM 3181 C CA . ASN A 1 410 ? -34.127 21.268 15.946 1.00 50.09 410 ASN A CA 1
ATOM 3182 C C . ASN A 1 410 ? -35.646 21.381 16.112 1.00 50.09 410 ASN A C 1
ATOM 3184 O O . ASN A 1 410 ? -36.207 22.432 15.728 1.00 50.09 410 ASN A O 1
#

Secondary structure (DSSP, 8-state):
-TTTTTTTT--------------------------SHHHHHHHHHHHHHHTTHHHHHHHHHHHHHSTT-HHHHHHHHHHHTTS-HHHHHHHHHHHHHHHHHH-TT-HHHHHHHHHHGGGSS--S-HHHHHHHHHH-HHHHHHHHHHHHHHGGG-HHHHHHHHHHHHHHT-HHHHHHHHHHHHHH-TTBHHHHHHHHHHHHHHHHHHHHHSPPP---------THHHHHHHHHHHHHHHHHHHH--BS-HHHHHHHHHHHHHT--GGGHHHHHHHHHHHHHHSPTTSHHHHHHHHHHHHHHHHHHHHHHHHHHHHHHHSSPPP--HHHHHHHHHHHHHHHTS---HHHHHHHHHHHHHHHHHHTTT-SHHHHHHHHHHHHTT-HHHHHHHHHHHHHH-TT-HHHHHHHHT-

Organism: Aphanomyces astaci (NCBI:txid112090)

Sequence (410 aa):
TRREVLGLDTEKTKPKELSLDIAPVDGEDTPIDATADSESSTEKSRQEILQGAIPKIVFRNAIQAIPQNAAFRLAFIAICNLFPATYGHPVAKFILDSTLADFPNDATVWSSFCQQAMHESDSADVDSRRKVALESPWFGAEMAKTIETLGPLSPKLYAVYIDYTLRVTGLEAAVAVAAKATAAFPTFGTLWQLRAQLVLRLASVQQVQVPTPASKRAKKQPTSSSSSVYKTALAVVEQGLRVATVDTDGLWQRHVQLLLSQGGTSSLGRQKKAFHRALKAATPWTAAWSTLRMQFLQWTLRTQGVEAARTLYKSFLNGQMLPQADTLALLRWCVLVEAAQEVTPAANAAVKGLMEKVVDLFGQTDEDVWVEYVQFYRERGLHKEANDVHWRATRVFPSSTALATLQELN